Protein AF-0000000067167199 (afdb_homodimer)

Secondary structure (DSSP, 8-state):
---------------------SSTTHHHHHHHHHHHHGGGG-STT-PPPSEEEE--SSEEE--B--S-SEEEEEEEEEEETTEEEEEEEEETTTEEEE-GGGTTTEEE--SSTTB--EEESS--GGG-EEEEEEEEEETTEEEEEEEEEE-TTS--------EEEEEE-TTSEEEEEEE---SS-EEEEEEEEEETTEEEEEEEEETTS-EEE-TTTTTTEEEE---SSEEEEEEES--GGGSSEEEEEEEESS-EEEEEEEEEE-------GGGGSSHHHHHHHHHHHHHHHHGGGGS--/---------------------SS--HHHHHHHHHHHHGGGG-STT-PPPSEEEE--SSEEE--B--S-SEEEEEEEEEEETTEEEEEEEEETTTEEEE-GGGTTTEEE--SSTTB--EEESS--GGG-EEEEEEEEEETTEEEEEEEEEE-TTS--------EEEEEE-TTSEEEEEEE---SS-EEEEEEEEEETTEEEEEEEEETTS-EEE-TTTTTTEEEE---SSEEEEEEES--GGGSSEEEEEEEESS-EEEEEEEEEE-------TTTTSSHHHHHHHHHHHHHHHHTTSGGG-

Nearest PDB structures (foldseek):
  6isc-assembly1_A  TM=8.743E-01  e=1.032E-21  Mus musculus
  6isb-assembly1_A  TM=8.300E-01  e=1.147E-22  Homo sapiens
  5b21-assembly1_B  TM=8.920E-01  e=9.684E-10  Mus musculus
  4l1d-assembly3_C  TM=8.212E-01  e=1.098E-05  Homo sapiens
  6dbd-assembly2_B  TM=7.855E-01  e=3.104E-06  Lama glama

Sequence (602 aa):
MERKWDYRETSAMLWQAENWSGRDQGTTQQSFYFLRYNKFLDNVEGRFVDSTIKLSEKMKLECMYPKKAVIIQTSWMKHNGSHKENVAVLHPIYGIHIEDKYRGRIYFENTSREDQSLSFNKSTLEDVGLYCCSIVTYPDGVSEKVIEVIHPADAFEISERQNNPVFAKPGGSVTFICPYDIGGLVQQVKWERIKAGGTDTIVLCTSVGGRSFGSDFKNRALVDCSGQASSTVVIQNITASDYTTYRCVATGRNKTFEMSFTVVGGNERKRNIQDISVVFFHTAVLCSLTFHHLSRSFCKSMERKWDYRETSAMLWQAENWSGRDQGTTQQSFYFLRYNKFLDNVEGRFVDSTIKLSEKMKLECMYPKKAVIIQTSWMKHNGSHKENVAVLHPIYGIHIEDKYRGRIYFENTSREDQSLSFNKSTLEDVGLYCCSIVTYPDGVSEKVIEVIHPADAFEISERQNNPVFAKPGGSVTFICPYDIGGLVQQVKWERIKAGGTDTIVLCTSVGGRSFGSDFKNRALVDCSGQASSTVVIQNITASDYTTYRCVATGRNKTFEMSFTVVGGNERKRNIQDISVVFFHTAVLCSLTFHHLSRSFCKS

Structure (mmCIF, N/CA/C/O backbone):
data_AF-0000000067167199-model_v1
#
loop_
_entity.id
_entity.type
_entity.pdbx_description
1 polymer 'CD226 molecule'
#
loop_
_atom_site.group_PDB
_atom_site.id
_atom_site.type_symbol
_atom_site.label_atom_id
_atom_site.label_alt_id
_atom_site.label_comp_id
_atom_site.label_asym_id
_atom_site.label_entity_id
_atom_site.label_seq_id
_atom_site.pdbx_PDB_ins_code
_atom_site.Cartn_x
_atom_site.Cartn_y
_atom_site.Cartn_z
_atom_site.occupancy
_atom_site.B_iso_or_equiv
_atom_site.auth_seq_id
_atom_site.auth_comp_id
_atom_site.auth_asym_id
_atom_site.auth_atom_id
_atom_site.pdbx_PDB_model_num
ATOM 1 N N . MET A 1 1 ? 55.531 14.859 -18.016 1 23.36 1 MET A N 1
ATOM 2 C CA . MET A 1 1 ? 55.094 15.516 -19.25 1 23.36 1 MET A CA 1
ATOM 3 C C . MET A 1 1 ? 53.594 15.453 -19.422 1 23.36 1 MET A C 1
ATOM 5 O O . MET A 1 1 ? 53.031 14.359 -19.469 1 23.36 1 MET A O 1
ATOM 9 N N . GLU A 1 2 ? 52.781 16.453 -18.797 1 23.58 2 GLU A N 1
ATOM 10 C CA . GLU A 1 2 ? 51.438 16.75 -18.281 1 23.58 2 GLU A CA 1
ATOM 11 C C . GLU A 1 2 ? 50.469 17.047 -19.406 1 23.58 2 GLU A C 1
ATOM 13 O O . GLU A 1 2 ? 50.656 18.016 -20.156 1 23.58 2 GLU A O 1
ATOM 18 N N . ARG A 1 3 ? 50.031 15.914 -20.141 1 22.27 3 ARG A N 1
ATOM 19 C CA . ARG A 1 3 ? 49.25 16.047 -21.359 1 22.27 3 ARG A CA 1
ATOM 20 C C . ARG A 1 3 ? 48.031 16.938 -21.141 1 22.27 3 ARG A C 1
ATOM 22 O O . ARG A 1 3 ? 47.156 16.594 -20.344 1 22.27 3 ARG A O 1
ATOM 29 N N . LYS A 1 4 ? 48.125 18.297 -21.391 1 22.88 4 LYS A N 1
ATOM 30 C CA . LYS A 1 4 ? 47.219 19.453 -21.266 1 22.88 4 LYS A CA 1
ATOM 31 C C . LYS A 1 4 ? 46 19.312 -22.156 1 22.88 4 LYS A C 1
ATOM 33 O O . LYS A 1 4 ? 46.125 19.219 -23.375 1 22.88 4 LYS A O 1
ATOM 38 N N . TRP A 1 5 ? 45.031 18.375 -21.797 1 23.42 5 TRP A N 1
ATOM 39 C CA . TRP A 1 5 ? 43.781 18.094 -22.531 1 23.42 5 TRP A CA 1
ATOM 40 C C . TRP A 1 5 ? 43.062 19.375 -22.875 1 23.42 5 TRP A C 1
ATOM 42 O O . TRP A 1 5 ? 42.75 20.188 -21.984 1 23.42 5 TRP A O 1
ATOM 52 N N . ASP A 1 6 ? 43.312 20 -24 1 20.48 6 ASP A N 1
ATOM 53 C CA . ASP A 1 6 ? 42.812 21.203 -24.688 1 20.48 6 ASP A CA 1
ATOM 54 C C . ASP A 1 6 ? 41.312 21.141 -24.891 1 20.48 6 ASP A C 1
ATOM 56 O O . ASP A 1 6 ? 40.812 20.234 -25.547 1 20.48 6 ASP A O 1
ATOM 60 N N . TYR A 1 7 ? 40.438 21.547 -23.938 1 22.36 7 TYR A N 1
ATOM 61 C CA . TYR A 1 7 ? 39.031 21.719 -23.703 1 22.36 7 TYR A CA 1
ATOM 62 C C . TYR A 1 7 ? 38.406 22.609 -24.766 1 22.36 7 TYR A C 1
ATOM 64 O O . TYR A 1 7 ? 37.656 23.531 -24.453 1 22.36 7 TYR A O 1
ATOM 72 N N . ARG A 1 8 ? 39.094 22.828 -25.906 1 20.61 8 ARG A N 1
ATOM 73 C CA . ARG A 1 8 ? 38.656 24.016 -26.609 1 20.61 8 ARG A CA 1
ATOM 74 C C . ARG A 1 8 ? 37.156 23.969 -26.922 1 20.61 8 ARG A C 1
ATOM 76 O O . ARG A 1 8 ? 36.531 22.922 -26.797 1 20.61 8 ARG A O 1
ATOM 83 N N . GLU A 1 9 ? 36.688 24.5 -28.219 1 20.61 9 GLU A N 1
ATOM 84 C CA . GLU A 1 9 ? 35.938 25.609 -28.812 1 20.61 9 GLU A CA 1
ATOM 85 C C . GLU A 1 9 ? 34.594 25.125 -29.297 1 20.61 9 GLU A C 1
ATOM 87 O O . GLU A 1 9 ? 33.844 25.891 -29.922 1 20.61 9 GLU A O 1
ATOM 92 N N . THR A 1 10 ? 34.156 23.875 -29.125 1 20.8 10 THR A N 1
ATOM 93 C CA . THR A 1 10 ? 33.125 23.641 -30.125 1 20.8 10 THR A CA 1
ATOM 94 C C . THR A 1 10 ? 31.969 24.625 -29.953 1 20.8 10 THR A C 1
ATOM 96 O O . THR A 1 10 ? 31.281 24.609 -28.922 1 20.8 10 THR A O 1
ATOM 99 N N . SER A 1 11 ? 31.922 25.906 -30.484 1 20.7 11 SER A N 1
ATOM 100 C CA . SER A 1 11 ? 31.031 27.047 -30.625 1 20.7 11 SER A CA 1
ATOM 101 C C . SER A 1 11 ? 29.703 26.656 -31.266 1 20.7 11 SER A C 1
ATOM 103 O O . SER A 1 11 ? 29.484 26.922 -32.469 1 20.7 11 SER A O 1
ATOM 105 N N . ALA A 1 12 ? 29.438 25.406 -31.547 1 19.92 12 ALA A N 1
ATOM 106 C CA . ALA A 1 12 ? 28.422 25.234 -32.562 1 19.92 12 ALA A CA 1
ATOM 107 C C . ALA A 1 12 ? 27.25 26.188 -32.344 1 19.92 12 ALA A C 1
ATOM 109 O O . ALA A 1 12 ? 27.047 26.688 -31.219 1 19.92 12 ALA A O 1
ATOM 110 N N . MET A 1 13 ? 26.25 26.312 -33.312 1 19.7 13 MET A N 1
ATOM 111 C CA . MET A 1 13 ? 25.203 27.094 -33.969 1 19.7 13 MET A CA 1
ATOM 112 C C . MET A 1 13 ? 24 27.25 -33.031 1 19.7 13 MET A C 1
ATOM 114 O O . MET A 1 13 ? 23.375 26.266 -32.656 1 19.7 13 MET A O 1
ATOM 118 N N . LEU A 1 14 ? 24.016 28.141 -32.031 1 20.55 14 LEU A N 1
ATOM 119 C CA . LEU A 1 14 ? 22.938 28.641 -31.203 1 20.55 14 LEU A CA 1
ATOM 120 C C . LEU A 1 14 ? 21.75 29.062 -32.062 1 20.55 14 LEU A C 1
ATOM 122 O O . LEU A 1 14 ? 21.859 30 -32.875 1 20.55 14 LEU A O 1
ATOM 126 N N . TRP A 1 15 ? 20.984 28.031 -32.531 1 22.83 15 TRP A N 1
ATOM 127 C CA . TRP A 1 15 ? 19.812 28.266 -33.375 1 22.83 15 TRP A CA 1
ATOM 128 C C . TRP A 1 15 ? 19.016 29.453 -32.844 1 22.83 15 TRP A C 1
ATOM 130 O O . TRP A 1 15 ? 18.953 29.703 -31.641 1 22.83 15 TRP A O 1
ATOM 140 N N . GLN A 1 16 ? 18.797 30.453 -33.656 1 20.52 16 GLN A N 1
ATOM 141 C CA . GLN A 1 16 ? 18.094 31.734 -33.719 1 20.52 16 GLN A CA 1
ATOM 142 C C . GLN A 1 16 ? 16.672 31.594 -33.188 1 20.52 16 GLN A C 1
ATOM 144 O O . GLN A 1 16 ? 15.844 30.891 -33.781 1 20.52 16 GLN A O 1
ATOM 149 N N . ALA A 1 17 ? 16.438 31.531 -31.844 1 23.17 17 ALA A N 1
ATOM 150 C CA . ALA A 1 17 ? 15.164 31.766 -31.172 1 23.17 17 ALA A CA 1
ATOM 151 C C . ALA A 1 17 ? 14.516 33.062 -31.641 1 23.17 17 ALA A C 1
ATOM 153 O O . ALA A 1 17 ? 15.016 34.156 -31.344 1 23.17 17 ALA A O 1
ATOM 154 N N . GLU A 1 18 ? 14.141 33.094 -32.875 1 23.86 18 GLU A N 1
ATOM 155 C CA . GLU A 1 18 ? 13.367 34.281 -33.25 1 23.86 18 GLU A CA 1
ATOM 156 C C . GLU A 1 18 ? 12.312 34.594 -32.219 1 23.86 18 GLU A C 1
ATOM 158 O O . GLU A 1 18 ? 11.867 33.719 -31.469 1 23.86 18 GLU A O 1
ATOM 163 N N . ASN A 1 19 ? 12.102 35.906 -31.859 1 24.39 19 ASN A N 1
ATOM 164 C CA . ASN A 1 19 ? 11.289 36.781 -31.031 1 24.39 19 ASN A CA 1
ATOM 165 C C . ASN A 1 19 ? 9.805 36.469 -31.172 1 24.39 19 ASN A C 1
ATOM 167 O O . ASN A 1 19 ? 9.133 37.031 -32.031 1 24.39 19 ASN A O 1
ATOM 171 N N . TRP A 1 20 ? 9.344 35.281 -31.297 1 27.19 20 TRP A N 1
ATOM 172 C CA . TRP A 1 20 ? 7.895 35.25 -31.453 1 27.19 20 TRP A CA 1
ATOM 173 C C . TRP A 1 20 ? 7.223 36.031 -30.328 1 27.19 20 TRP A C 1
ATOM 175 O O . TRP A 1 20 ? 7.73 36.062 -29.203 1 27.19 20 TRP A O 1
ATOM 185 N N . SER A 1 21 ? 6.227 36.938 -30.641 1 27.28 21 SER A N 1
ATOM 186 C CA . SER A 1 21 ? 5.41 37.938 -29.969 1 27.28 21 SER A CA 1
ATOM 187 C C . SER A 1 21 ? 4.844 37.406 -28.656 1 27.28 21 SER A C 1
ATOM 189 O O . SER A 1 21 ? 4.695 36.188 -28.484 1 27.28 21 SER A O 1
ATOM 191 N N . GLY A 1 22 ? 4.797 38.156 -27.469 1 29.62 22 GLY A N 1
ATOM 192 C CA . GLY A 1 22 ? 4.594 38.25 -26.031 1 29.62 22 GLY A CA 1
ATOM 193 C C . GLY A 1 22 ? 3.27 37.688 -25.578 1 29.62 22 GLY A C 1
ATOM 194 O O . GLY A 1 22 ? 2.932 37.75 -24.391 1 29.62 22 GLY A O 1
ATOM 195 N N . ARG A 1 23 ? 2.271 37.594 -26.422 1 30.75 23 ARG A N 1
ATOM 196 C CA . ARG A 1 23 ? 0.928 37.562 -25.859 1 30.75 23 ARG A CA 1
ATOM 197 C C . ARG A 1 23 ? 0.681 36.25 -25.094 1 30.75 23 ARG A C 1
ATOM 199 O O . ARG A 1 23 ? 0.066 36.25 -24.031 1 30.75 23 ARG A O 1
ATOM 206 N N . ASP A 1 24 ? 0.606 35.094 -25.859 1 32.41 24 ASP A N 1
ATOM 207 C CA . ASP A 1 24 ? -0.142 33.969 -25.266 1 32.41 24 ASP A CA 1
ATOM 208 C C . ASP A 1 24 ? 0.733 33.156 -24.328 1 32.41 24 ASP A C 1
ATOM 210 O O . ASP A 1 24 ? 1.209 32.094 -24.688 1 32.41 24 ASP A O 1
ATOM 214 N N . GLN A 1 25 ? 1.634 33.75 -23.672 1 31.86 25 GLN A N 1
ATOM 215 C CA . GLN A 1 25 ? 2.51 33.031 -22.75 1 31.86 25 GLN A CA 1
ATOM 216 C C . GLN A 1 25 ? 1.708 32.344 -21.656 1 31.86 25 GLN A C 1
ATOM 218 O O . GLN A 1 25 ? 2.273 31.625 -20.812 1 31.86 25 GLN A O 1
ATOM 223 N N . GLY A 1 26 ? 0.473 32.75 -21.469 1 36.22 26 GLY A N 1
ATOM 224 C CA . GLY A 1 26 ? -0.24 32.219 -20.312 1 36.22 26 GLY A CA 1
ATOM 225 C C . GLY A 1 26 ? -0.536 30.734 -20.406 1 36.22 26 GLY A C 1
ATOM 226 O O . GLY A 1 26 ? -0.88 30.109 -19.422 1 36.22 26 GLY A O 1
ATOM 227 N N . THR A 1 27 ? -0.625 30.219 -21.625 1 39.88 27 THR A N 1
ATOM 228 C CA . THR A 1 27 ? -1.138 28.859 -21.766 1 39.88 27 THR A CA 1
ATOM 229 C C . THR A 1 27 ? -0.055 27.844 -21.453 1 39.88 27 THR A C 1
ATOM 231 O O . THR A 1 27 ? -0.359 26.719 -21.031 1 39.88 27 THR A O 1
ATOM 234 N N . THR A 1 28 ? 1.206 28.234 -21.656 1 40.19 28 THR A N 1
ATOM 235 C CA . THR A 1 28 ? 2.207 27.172 -21.547 1 40.19 28 THR A CA 1
ATOM 236 C C . THR A 1 28 ? 2.467 26.828 -20.094 1 40.19 28 THR A C 1
ATOM 238 O O . THR A 1 28 ? 2.707 25.656 -19.766 1 40.19 28 THR A O 1
ATOM 241 N N . GLN A 1 29 ? 2.494 27.875 -19.312 1 36.94 29 GLN A N 1
ATOM 242 C CA . GLN A 1 29 ? 2.764 27.562 -17.922 1 36.94 29 GLN A CA 1
ATOM 243 C C . GLN A 1 29 ? 1.652 26.703 -17.328 1 36.94 29 GLN A C 1
ATOM 245 O O . GLN A 1 29 ? 1.901 25.875 -16.453 1 36.94 29 GLN A O 1
ATOM 250 N N . GLN A 1 30 ? 0.479 26.875 -17.938 1 36.62 30 GLN A N 1
ATOM 251 C CA . GLN A 1 30 ? -0.638 26.109 -17.391 1 36.62 30 GLN A CA 1
ATOM 252 C C . GLN A 1 30 ? -0.499 24.625 -17.719 1 36.62 30 GLN A C 1
ATOM 254 O O . GLN A 1 30 ? -0.912 23.766 -16.938 1 36.62 30 GLN A O 1
ATOM 259 N N . SER A 1 31 ? 0.114 24.328 -18.844 1 39.28 31 SER A N 1
ATOM 260 C CA . SER A 1 31 ? 0.164 22.938 -19.266 1 39.28 31 SER A CA 1
ATOM 261 C C . SER A 1 31 ? 1.109 22.125 -18.391 1 39.28 31 SER A C 1
ATOM 263 O O . SER A 1 31 ? 0.842 20.953 -18.094 1 39.28 31 SER A O 1
ATOM 265 N N . PHE A 1 32 ? 2.254 22.703 -18.078 1 38.03 32 PHE A N 1
ATOM 266 C CA . PHE A 1 32 ? 3.207 21.922 -17.297 1 38.03 32 PHE A CA 1
ATOM 267 C C . PHE A 1 32 ? 2.658 21.625 -15.914 1 38.03 32 PHE A C 1
ATOM 269 O O . PHE A 1 32 ? 2.941 20.578 -15.336 1 38.03 32 PHE A O 1
ATOM 276 N N . TYR A 1 33 ? 1.789 22.531 -15.5 1 37.66 33 TYR A N 1
ATOM 277 C CA . TYR A 1 33 ? 1.187 22.312 -14.195 1 37.66 33 TYR A CA 1
ATOM 278 C C . TYR A 1 33 ? 0.246 21.109 -14.219 1 37.66 33 TYR A C 1
ATOM 280 O O . TYR A 1 33 ? 0.123 20.391 -13.227 1 37.66 33 TYR A O 1
ATOM 288 N N . PHE A 1 34 ? -0.356 20.891 -15.383 1 38.53 34 PHE A N 1
ATOM 289 C CA . PHE A 1 34 ? -1.359 19.844 -15.492 1 38.53 34 PHE A CA 1
ATOM 290 C C . PHE A 1 34 ? -0.722 18.469 -15.312 1 38.53 34 PHE A C 1
ATOM 292 O O . PHE A 1 34 ? -1.333 17.562 -14.734 1 38.53 34 PHE A O 1
ATOM 299 N N . LEU A 1 35 ? 0.462 18.281 -15.789 1 37.28 35 LEU A N 1
ATOM 300 C CA . LEU A 1 35 ? 1.029 16.938 -15.805 1 37.28 35 LEU A CA 1
ATOM 301 C C . LEU A 1 35 ? 1.37 16.469 -14.398 1 37.28 35 LEU A C 1
ATOM 303 O O . LEU A 1 35 ? 1.269 15.281 -14.094 1 37.28 35 LEU A O 1
ATOM 307 N N . ARG A 1 36 ? 1.795 17.422 -13.625 1 36.06 36 ARG A N 1
ATOM 308 C CA . ARG A 1 36 ? 2.297 16.953 -12.336 1 36.06 36 ARG A CA 1
ATOM 309 C C . ARG A 1 36 ? 1.148 16.594 -11.406 1 36.06 36 ARG A C 1
ATOM 311 O O . ARG A 1 36 ? 1.269 15.672 -10.594 1 36.06 36 ARG A O 1
ATOM 318 N N . TYR A 1 37 ? 0.065 17.359 -11.555 1 39.09 37 TYR A N 1
ATOM 319 C CA . TYR A 1 37 ? -0.981 17.109 -10.562 1 39.09 37 TYR A CA 1
ATOM 320 C C . TYR A 1 37 ? -1.659 15.766 -10.805 1 39.09 37 TYR A C 1
ATOM 322 O O . TYR A 1 37 ? -2.193 15.156 -9.875 1 39.09 37 TYR A O 1
ATOM 330 N N . ASN A 1 38 ? -1.617 15.367 -11.992 1 39.81 38 ASN A N 1
ATOM 331 C CA . ASN A 1 38 ? -2.225 14.047 -12.164 1 39.81 38 ASN A CA 1
ATOM 332 C C . ASN A 1 38 ? -1.351 12.945 -11.562 1 39.81 38 ASN A C 1
ATOM 334 O O . ASN A 1 38 ? -1.525 11.773 -11.875 1 39.81 38 ASN A O 1
ATOM 338 N N . LYS A 1 39 ? -0.358 13.383 -10.805 1 38.88 39 LYS A N 1
ATOM 339 C CA . LYS A 1 39 ? 0.628 12.492 -10.195 1 38.88 39 LYS A CA 1
ATOM 340 C C . LYS A 1 39 ? -0.008 11.617 -9.125 1 38.88 39 LYS A C 1
ATOM 342 O O . LYS A 1 39 ? 0.676 10.82 -8.477 1 38.88 39 LYS A O 1
ATOM 347 N N . PHE A 1 40 ? -1.201 11.984 -8.836 1 39.62 40 PHE A N 1
ATOM 348 C CA . PHE A 1 40 ? -1.634 11.25 -7.652 1 39.62 40 PHE A CA 1
ATOM 349 C C . PHE A 1 40 ? -1.488 9.75 -7.863 1 39.62 40 PHE A C 1
ATOM 351 O O . PHE A 1 40 ? -1.136 9.016 -6.934 1 39.62 40 PHE A O 1
ATOM 358 N N . LEU A 1 41 ? -1.954 9.32 -9.047 1 41.12 41 LEU A N 1
ATOM 359 C CA . LEU A 1 41 ? -1.896 7.875 -9.25 1 41.12 41 LEU A CA 1
ATOM 360 C C . LEU A 1 41 ? -0.596 7.473 -9.938 1 41.12 41 LEU A C 1
ATOM 362 O O . LEU A 1 41 ? -0.539 6.445 -10.617 1 41.12 41 LEU A O 1
ATOM 366 N N . ASP A 1 42 ? 0.333 8.391 -9.867 1 42.69 42 ASP A N 1
ATOM 367 C CA . ASP A 1 42 ? 1.425 8.227 -10.82 1 42.69 42 ASP A CA 1
ATOM 368 C C . ASP A 1 42 ? 2.436 7.195 -10.328 1 42.69 42 ASP A C 1
ATOM 370 O O . ASP A 1 42 ? 3.438 6.93 -10.992 1 42.69 42 ASP A O 1
ATOM 374 N N . ASN A 1 43 ? 2.369 7.008 -8.969 1 43.34 43 ASN A N 1
ATOM 375 C CA . ASN A 1 43 ? 3.439 6.031 -8.82 1 43.34 43 ASN A CA 1
ATOM 376 C C . ASN A 1 43 ? 3.02 4.652 -9.328 1 43.34 43 ASN A C 1
ATOM 378 O O . ASN A 1 43 ? 1.833 4.324 -9.328 1 43.34 43 ASN A O 1
ATOM 382 N N . VAL A 1 44 ? 3.887 4.129 -10.031 1 46.19 44 VAL A N 1
ATOM 383 C CA . VAL A 1 44 ? 3.742 2.809 -10.625 1 46.19 44 VAL A CA 1
ATOM 384 C C . VAL A 1 44 ? 3.031 1.873 -9.656 1 46.19 44 VAL A C 1
ATOM 386 O O . VAL A 1 44 ? 2.248 1.015 -10.062 1 46.19 44 VAL A O 1
ATOM 389 N N . GLU A 1 45 ? 3.27 2.244 -8.258 1 54.38 45 GLU A N 1
ATOM 390 C CA . GLU A 1 45 ? 2.723 1.269 -7.32 1 54.38 45 GLU A CA 1
ATOM 391 C C . GLU A 1 45 ? 1.304 1.643 -6.898 1 54.38 45 GLU A C 1
ATOM 393 O O . GLU A 1 45 ? 0.588 0.826 -6.316 1 54.38 45 GLU A O 1
ATOM 398 N N . GLY A 1 46 ? 0.792 2.939 -7.395 1 61.06 46 GLY A N 1
ATOM 399 C CA . GLY A 1 46 ? -0.577 3.318 -7.086 1 61.06 46 GLY A CA 1
ATOM 400 C C . GLY A 1 46 ? -0.817 3.533 -5.605 1 61.06 46 GLY A C 1
ATOM 401 O O . GLY A 1 46 ? -1.954 3.451 -5.137 1 61.06 46 GLY A O 1
ATOM 402 N N . ARG A 1 47 ? 0.263 3.756 -4.797 1 72.75 47 ARG A N 1
ATOM 403 C CA . ARG A 1 47 ? 0.066 3.846 -3.354 1 72.75 47 ARG A CA 1
ATOM 404 C C . ARG A 1 47 ? -0.316 5.262 -2.941 1 72.75 47 ARG A C 1
ATOM 406 O O . ARG A 1 47 ? 0.226 6.238 -3.469 1 72.75 47 ARG A O 1
ATOM 413 N N . PHE A 1 48 ? -1.235 5.402 -2.105 1 83.06 48 PHE A N 1
ATOM 414 C CA . PHE A 1 48 ? -1.669 6.668 -1.53 1 83.06 48 PHE A CA 1
ATOM 415 C C . PHE A 1 48 ? -0.564 7.285 -0.68 1 83.06 48 PHE A C 1
ATOM 417 O O . PHE A 1 48 ? 0.039 6.602 0.151 1 83.06 48 PHE A O 1
ATOM 424 N N . VAL A 1 49 ? -0.239 8.609 -0.883 1 91.12 49 VAL A N 1
ATOM 425 C CA . VAL A 1 49 ? 0.838 9.297 -0.176 1 91.12 49 VAL A CA 1
ATOM 426 C C . VAL A 1 49 ? 0.257 10.156 0.944 1 91.12 49 VAL A C 1
ATOM 428 O O . VAL A 1 49 ? -0.536 11.062 0.688 1 91.12 49 VAL A O 1
ATOM 431 N N . ASP A 1 50 ? 0.748 9.922 2.166 1 94.25 50 ASP A N 1
ATOM 432 C CA . ASP A 1 50 ? 0.26 10.648 3.334 1 94.25 50 ASP A CA 1
ATOM 433 C C . ASP A 1 50 ? 0.912 12.023 3.436 1 94.25 50 ASP A C 1
ATOM 435 O O . ASP A 1 50 ? 0.265 12.992 3.836 1 94.25 50 ASP A O 1
ATOM 439 N N . SER A 1 51 ? 2.236 12.047 3.166 1 94.88 51 SER A N 1
ATOM 440 C CA . SER A 1 51 ? 3.008 13.281 3.27 1 94.88 51 SER A CA 1
ATOM 441 C C . SER A 1 51 ? 4.066 13.367 2.176 1 94.88 51 SER A C 1
ATOM 443 O O . SER A 1 51 ? 4.566 12.344 1.707 1 94.88 51 SER A O 1
ATOM 445 N N . THR A 1 52 ? 4.285 14.57 1.795 1 93.94 52 THR A N 1
ATOM 446 C CA . THR A 1 52 ? 5.375 14.859 0.867 1 93.94 52 THR A CA 1
ATOM 447 C C . THR A 1 52 ? 6.375 15.828 1.494 1 93.94 52 THR A C 1
ATOM 449 O O . THR A 1 52 ? 5.988 16.828 2.096 1 93.94 52 THR A O 1
ATOM 452 N N . ILE A 1 53 ? 7.637 15.508 1.438 1 93.62 53 ILE A N 1
ATOM 453 C CA . ILE A 1 53 ? 8.664 16.391 1.971 1 93.62 53 ILE A CA 1
ATOM 454 C C . ILE A 1 53 ? 9.742 16.625 0.915 1 93.62 53 ILE A C 1
ATOM 456 O O . ILE A 1 53 ? 10 15.758 0.083 1 93.62 53 ILE A O 1
ATOM 460 N N . LYS A 1 54 ? 10.336 17.734 0.955 1 92.06 54 LYS A N 1
ATOM 461 C CA . LYS A 1 54 ? 11.453 18.047 0.063 1 92.06 54 LYS A CA 1
ATOM 462 C C . LYS A 1 54 ? 12.773 17.516 0.619 1 92.06 54 LYS A C 1
ATOM 464 O O . LYS A 1 54 ? 13.031 17.625 1.818 1 92.06 54 LYS A O 1
ATOM 469 N N . LEU A 1 55 ? 13.508 17.062 -0.349 1 95.06 55 LEU A N 1
ATOM 470 C CA . LEU A 1 55 ? 14.828 16.578 0.039 1 95.06 55 LEU A CA 1
ATOM 471 C C . LEU A 1 55 ? 15.68 17.703 0.615 1 95.06 55 LEU A C 1
ATOM 473 O O . LEU A 1 55 ? 15.742 18.781 0.047 1 95.06 55 LEU A O 1
ATOM 477 N N . SER A 1 56 ? 16.25 17.453 1.719 1 93.81 56 SER A N 1
ATOM 478 C CA . SER A 1 56 ? 17.219 18.344 2.369 1 93.81 56 SER A CA 1
ATOM 479 C C . SER A 1 56 ? 18.344 17.547 3.025 1 93.81 56 SER A C 1
ATOM 481 O O . SER A 1 56 ? 18.203 16.344 3.242 1 93.81 56 SER A O 1
ATOM 483 N N . GLU A 1 57 ? 19.391 18.234 3.209 1 93.12 57 GLU A N 1
ATOM 484 C CA . GLU A 1 57 ? 20.516 17.547 3.828 1 93.12 57 GLU A CA 1
ATOM 485 C C . GLU A 1 57 ? 20.094 16.875 5.129 1 93.12 57 GLU A C 1
ATOM 487 O O . GLU A 1 57 ? 20.438 15.711 5.359 1 93.12 57 GLU A O 1
ATOM 492 N N . LYS A 1 58 ? 19.406 17.719 5.969 1 94.38 58 LYS A N 1
ATOM 493 C CA . LYS A 1 58 ? 18.812 17.172 7.191 1 94.38 58 LYS A CA 1
ATOM 494 C C . LYS A 1 58 ? 17.297 17.156 7.102 1 94.38 58 LYS A C 1
ATOM 496 O O . LYS A 1 58 ? 16.672 18.203 6.883 1 94.38 58 LYS A O 1
ATOM 501 N N . MET A 1 59 ? 16.781 15.961 7.23 1 94.38 59 MET A N 1
ATOM 502 C CA . MET A 1 59 ? 15.32 15.875 7.156 1 94.38 59 MET A CA 1
ATOM 503 C C . MET A 1 59 ? 14.797 14.781 8.078 1 94.38 59 MET A C 1
ATOM 505 O O . MET A 1 59 ? 15.531 13.859 8.438 1 94.38 59 MET A O 1
ATOM 509 N N . LYS A 1 60 ? 13.531 14.977 8.453 1 95.19 60 LYS A N 1
ATOM 510 C CA . LYS A 1 60 ? 12.867 14.031 9.344 1 95.19 60 LYS A CA 1
ATOM 511 C C . LYS A 1 60 ? 11.609 13.461 8.695 1 95.19 60 LYS A C 1
ATOM 513 O O . LYS A 1 60 ? 10.734 14.219 8.258 1 95.19 60 LYS A O 1
ATOM 518 N N . LEU A 1 61 ? 11.57 12.164 8.562 1 96.75 61 LEU A N 1
ATOM 519 C CA . LEU A 1 61 ? 10.336 11.477 8.172 1 96.75 61 LEU A CA 1
ATOM 520 C C . LEU A 1 61 ? 9.492 11.148 9.398 1 96.75 61 LEU A C 1
ATOM 522 O O . LEU A 1 61 ? 9.773 10.188 10.109 1 96.75 61 LEU A O 1
ATOM 526 N N . GLU A 1 62 ? 8.461 11.922 9.555 1 95.25 62 GLU A N 1
ATOM 527 C CA . GLU A 1 62 ? 7.68 11.836 10.781 1 95.25 62 GLU A CA 1
ATOM 528 C C . GLU A 1 62 ? 6.691 10.672 10.734 1 95.25 62 GLU A C 1
ATOM 530 O O . GLU A 1 62 ? 5.945 10.531 9.758 1 95.25 62 GLU A O 1
ATOM 535 N N . CYS A 1 63 ? 6.707 9.891 11.734 1 96.06 63 CYS A N 1
ATOM 536 C CA . CYS A 1 63 ? 5.797 8.766 11.906 1 96.06 63 CYS A CA 1
ATOM 537 C C . CYS A 1 63 ? 5.484 8.539 13.375 1 96.06 63 CYS A C 1
ATOM 539 O O . CYS A 1 63 ? 6.34 8.078 14.133 1 96.06 63 CYS A O 1
ATOM 541 N N . MET A 1 64 ? 4.227 8.812 13.703 1 92.88 64 MET A N 1
ATOM 542 C CA . MET A 1 64 ? 3.818 8.742 15.109 1 92.88 64 MET A CA 1
ATOM 543 C C . MET A 1 64 ? 2.727 7.699 15.312 1 92.88 64 MET A C 1
ATOM 545 O O . MET A 1 64 ? 1.887 7.496 14.43 1 92.88 64 MET A O 1
ATOM 549 N N . TYR A 1 65 ? 2.795 7.023 16.391 1 92.25 65 TYR A N 1
ATOM 550 C CA . TYR A 1 65 ? 1.723 6.137 16.828 1 92.25 65 TYR A CA 1
ATOM 551 C C . TYR A 1 65 ? 1.093 6.645 18.125 1 92.25 65 TYR A C 1
ATOM 553 O O . TYR A 1 65 ? 1.498 6.246 19.219 1 92.25 65 TYR A O 1
ATOM 561 N N . PRO A 1 66 ? 0.004 7.355 18 1 83.75 66 PRO A N 1
ATOM 562 C CA . PRO A 1 66 ? -0.551 8.023 19.172 1 83.75 66 PRO A CA 1
ATOM 563 C C . PRO A 1 66 ? -1.416 7.098 20.031 1 83.75 66 PRO A C 1
ATOM 565 O O . PRO A 1 66 ? -1.885 7.492 21.094 1 83.75 66 PRO A O 1
ATOM 568 N N . LYS A 1 67 ? -1.568 5.84 19.766 1 87.12 67 LYS A N 1
ATOM 569 C CA . LYS A 1 67 ? -2.447 4.938 20.5 1 87.12 67 LYS A CA 1
ATOM 570 C C . LYS A 1 67 ? -1.682 4.195 21.594 1 87.12 67 LYS A C 1
ATOM 572 O O . LYS A 1 67 ? -0.504 4.473 21.828 1 87.12 67 LYS A O 1
ATOM 577 N N . LYS A 1 68 ? -2.418 3.363 22.312 1 89.94 68 LYS A N 1
ATOM 578 C CA . LYS A 1 68 ? -1.87 2.795 23.531 1 89.94 68 LYS A CA 1
ATOM 579 C C . LYS A 1 68 ? -1.378 1.369 23.312 1 89.94 68 LYS A C 1
ATOM 581 O O . LYS A 1 68 ? -0.702 0.797 24.172 1 89.94 68 LYS A O 1
ATOM 586 N N . ALA A 1 69 ? -1.635 0.766 22.219 1 90.69 69 ALA A N 1
ATOM 587 C CA . ALA A 1 69 ? -1.225 -0.617 21.984 1 90.69 69 ALA A CA 1
ATOM 588 C C . ALA A 1 69 ? 0.294 -0.753 22.031 1 90.69 69 ALA A C 1
ATOM 590 O O . ALA A 1 69 ? 1.019 0.216 21.781 1 90.69 69 ALA A O 1
ATOM 591 N N . VAL A 1 70 ? 0.756 -1.925 22.375 1 92.38 70 VAL A N 1
ATOM 592 C CA . VAL A 1 70 ? 2.188 -2.188 22.484 1 92.38 70 VAL A CA 1
ATOM 593 C C . VAL A 1 70 ? 2.809 -2.227 21.094 1 92.38 70 VAL A C 1
ATOM 595 O O . VAL A 1 70 ? 2.326 -2.943 20.203 1 92.38 70 VAL A O 1
ATOM 598 N N . ILE A 1 71 ? 3.82 -1.453 20.922 1 94.25 71 ILE A N 1
ATOM 599 C CA . ILE A 1 71 ? 4.555 -1.483 19.672 1 94.25 71 ILE A CA 1
ATOM 600 C C . ILE A 1 71 ? 5.523 -2.664 19.656 1 94.25 71 ILE A C 1
ATOM 602 O O . ILE A 1 71 ? 6.41 -2.748 20.516 1 94.25 71 ILE A O 1
ATOM 606 N N . ILE A 1 72 ? 5.398 -3.529 18.719 1 95.12 72 ILE A N 1
ATOM 607 C CA . ILE A 1 72 ? 6.211 -4.738 18.625 1 95.12 72 ILE A CA 1
ATOM 608 C C . ILE A 1 72 ? 7.457 -4.457 17.797 1 95.12 72 ILE A C 1
ATOM 610 O O . ILE A 1 72 ? 8.555 -4.902 18.141 1 95.12 72 ILE A O 1
ATOM 614 N N . GLN A 1 73 ? 7.297 -3.762 16.719 1 95.56 73 GLN A N 1
ATOM 615 C CA . GLN A 1 73 ? 8.398 -3.432 15.812 1 95.56 73 GLN A CA 1
ATOM 616 C C . GLN A 1 73 ? 8.023 -2.289 14.875 1 95.56 73 GLN A C 1
ATOM 618 O O . GLN A 1 73 ? 6.859 -2.166 14.477 1 95.56 73 GLN A O 1
ATOM 623 N N . THR A 1 74 ? 8.945 -1.489 14.594 1 96.75 74 THR A N 1
ATOM 624 C CA . THR A 1 74 ? 8.797 -0.461 13.57 1 96.75 74 THR A CA 1
ATOM 625 C C . THR A 1 74 ? 9.758 -0.711 12.414 1 96.75 74 THR A C 1
ATOM 627 O O . THR A 1 74 ? 10.938 -0.996 12.625 1 96.75 74 THR A O 1
ATOM 630 N N . SER A 1 75 ? 9.211 -0.688 11.211 1 97.25 75 SER A N 1
ATOM 631 C CA . SER A 1 75 ? 10.023 -0.904 10.023 1 97.25 75 SER A CA 1
ATOM 632 C C . SER A 1 75 ? 9.898 0.259 9.039 1 97.25 75 SER A C 1
ATOM 634 O O . SER A 1 75 ? 8.797 0.784 8.836 1 97.25 75 SER A O 1
ATOM 636 N N . TRP A 1 76 ? 10.984 0.693 8.531 1 97 76 TRP A N 1
ATOM 637 C CA . TRP A 1 76 ? 11.039 1.666 7.441 1 97 76 TRP A CA 1
ATOM 638 C C . TRP A 1 76 ? 11.508 1.011 6.148 1 97 76 TRP A C 1
ATOM 640 O O . TRP A 1 76 ? 12.562 0.37 6.117 1 97 76 TRP A O 1
ATOM 650 N N . MET A 1 77 ? 10.688 1.143 5.141 1 95.56 77 MET A N 1
ATOM 651 C CA . MET A 1 77 ? 11.016 0.609 3.824 1 95.56 77 MET A CA 1
ATOM 652 C C . MET A 1 77 ? 10.969 1.704 2.764 1 95.56 77 MET A C 1
ATOM 654 O O . MET A 1 77 ? 10.133 2.611 2.844 1 95.56 77 MET A O 1
ATOM 658 N N . LYS A 1 78 ? 11.836 1.551 1.827 1 94.06 78 LYS A N 1
ATOM 659 C CA . LYS A 1 78 ? 11.82 2.439 0.669 1 94.06 78 LYS A CA 1
ATOM 660 C C . LYS A 1 78 ? 11.289 1.723 -0.568 1 94.06 78 LYS A C 1
ATOM 662 O O . LYS A 1 78 ? 11.672 0.586 -0.847 1 94.06 78 LYS A O 1
ATOM 667 N N . HIS A 1 79 ? 10.367 2.402 -1.205 1 86.06 79 HIS A N 1
ATOM 668 C CA . HIS A 1 79 ? 9.773 1.856 -2.418 1 86.06 79 HIS A CA 1
ATOM 669 C C . HIS A 1 79 ? 10.258 2.602 -3.656 1 86.06 79 HIS A C 1
ATOM 671 O O . HIS A 1 79 ? 10.172 3.83 -3.721 1 86.06 79 HIS A O 1
ATOM 677 N N . ASN A 1 80 ? 10.844 1.925 -4.477 1 75.25 80 ASN A N 1
ATOM 678 C CA . ASN A 1 80 ? 11.172 2.428 -5.809 1 75.25 80 ASN A CA 1
ATOM 679 C C . ASN A 1 80 ? 10.461 1.626 -6.898 1 75.25 80 ASN A C 1
ATOM 681 O O . ASN A 1 80 ? 10.945 0.572 -7.312 1 75.25 80 ASN A O 1
ATOM 685 N N . GLY A 1 81 ? 9.367 2.221 -7.336 1 64.12 81 GLY A N 1
ATOM 686 C CA . GLY A 1 81 ? 8.57 1.41 -8.242 1 64.12 81 GLY A CA 1
ATOM 687 C C . GLY A 1 81 ? 8.109 0.1 -7.621 1 64.12 81 GLY A C 1
ATOM 688 O O . GLY A 1 81 ? 7.492 0.092 -6.559 1 64.12 81 GLY A O 1
ATOM 689 N N . SER A 1 82 ? 8.492 -1.027 -8.227 1 64.69 82 SER A N 1
ATOM 690 C CA . SER A 1 82 ? 8.109 -2.348 -7.742 1 64.69 82 SER A CA 1
ATOM 691 C C . SER A 1 82 ? 9.141 -2.902 -6.762 1 64.69 82 SER A C 1
ATOM 693 O O . SER A 1 82 ? 8.891 -3.912 -6.102 1 64.69 82 SER A O 1
ATOM 695 N N . HIS A 1 83 ? 10.195 -2.188 -6.641 1 73.44 83 HIS A N 1
ATOM 696 C CA . HIS A 1 83 ? 11.258 -2.668 -5.762 1 73.44 83 HIS A CA 1
ATOM 697 C C . HIS A 1 83 ? 11.133 -2.064 -4.367 1 73.44 83 HIS A C 1
ATOM 699 O O . HIS A 1 83 ? 10.93 -0.856 -4.227 1 73.44 83 HIS A O 1
ATOM 705 N N . LYS A 1 84 ? 11.117 -2.992 -3.418 1 83.56 84 LYS A N 1
ATOM 706 C CA . LYS A 1 84 ? 11.078 -2.578 -2.018 1 83.56 84 LYS A CA 1
ATOM 707 C C . LYS A 1 84 ? 12.383 -2.914 -1.307 1 83.56 84 LYS A C 1
ATOM 709 O O . LYS A 1 84 ? 12.906 -4.023 -1.444 1 83.56 84 LYS A O 1
ATOM 714 N N . GLU A 1 85 ? 12.938 -1.92 -0.69 1 89.69 85 GLU A N 1
ATOM 715 C CA . GLU A 1 85 ? 14.156 -2.191 0.064 1 89.69 85 GLU A CA 1
ATOM 716 C C . GLU A 1 85 ? 13.992 -1.816 1.534 1 89.69 85 GLU A C 1
ATOM 718 O O . GLU A 1 85 ? 13.344 -0.819 1.856 1 89.69 85 GLU A O 1
ATOM 723 N N . ASN A 1 86 ? 14.578 -2.666 2.369 1 93.81 86 ASN A N 1
ATOM 724 C CA . ASN A 1 86 ? 14.617 -2.371 3.797 1 93.81 86 ASN A CA 1
ATOM 725 C C . ASN A 1 86 ? 15.555 -1.207 4.105 1 93.81 86 ASN A C 1
ATOM 727 O O . ASN A 1 86 ? 16.641 -1.122 3.549 1 93.81 86 ASN A O 1
ATOM 731 N N . VAL A 1 87 ? 15.102 -0.284 4.918 1 97.19 87 VAL A N 1
ATOM 732 C CA . VAL A 1 87 ? 15.914 0.861 5.32 1 97.19 87 VAL A CA 1
ATOM 733 C C . VAL A 1 87 ? 16.391 0.679 6.762 1 97.19 87 VAL A C 1
ATOM 735 O O . VAL A 1 87 ? 17.594 0.67 7.031 1 97.19 87 VAL A O 1
ATOM 738 N N . ALA A 1 88 ? 15.438 0.466 7.656 1 97.38 88 ALA A N 1
ATOM 739 C CA . ALA A 1 88 ? 15.758 0.33 9.078 1 97.38 88 ALA A CA 1
ATOM 740 C C . ALA A 1 88 ? 14.625 -0.373 9.828 1 97.38 88 ALA A C 1
ATOM 742 O O . ALA A 1 88 ? 13.461 -0.283 9.438 1 97.38 88 ALA A O 1
ATOM 743 N N . VAL A 1 89 ? 15.016 -1.081 10.844 1 97 89 VAL A N 1
ATOM 744 C CA . VAL A 1 89 ? 14.078 -1.78 11.711 1 97 89 VAL A CA 1
ATOM 745 C C . VAL A 1 89 ? 14.406 -1.485 13.18 1 97 89 VAL A C 1
ATOM 747 O O . VAL A 1 89 ? 15.57 -1.524 13.578 1 97 89 VAL A O 1
ATOM 750 N N . LEU A 1 90 ? 13.398 -1.121 13.938 1 96.19 90 LEU A N 1
ATOM 751 C CA . LEU A 1 90 ? 13.539 -0.915 15.375 1 96.19 90 LEU A CA 1
ATOM 752 C C . LEU A 1 90 ? 12.727 -1.944 16.156 1 96.19 90 LEU A C 1
ATOM 754 O O . LEU A 1 90 ? 11.5 -1.993 16.031 1 96.19 90 LEU A O 1
ATOM 758 N N . HIS A 1 91 ? 13.391 -2.768 16.828 1 93.69 91 HIS A N 1
ATOM 759 C CA . HIS A 1 91 ? 12.773 -3.758 17.703 1 93.69 91 HIS A CA 1
ATOM 760 C C . HIS A 1 91 ? 13.188 -3.537 19.156 1 93.69 91 HIS A C 1
ATOM 762 O O . HIS A 1 91 ? 14.375 -3.395 19.453 1 93.69 91 HIS A O 1
ATOM 768 N N . PRO A 1 92 ? 12.219 -3.564 20.031 1 89.94 92 PRO A N 1
ATOM 769 C CA . PRO A 1 92 ? 12.539 -3.244 21.422 1 89.94 92 PRO A CA 1
ATOM 770 C C . PRO A 1 92 ? 13.547 -4.215 22.047 1 89.94 92 PRO A C 1
ATOM 772 O O . PRO A 1 92 ? 14.383 -3.807 22.844 1 89.94 92 PRO A O 1
ATOM 775 N N . ILE A 1 93 ? 13.562 -5.438 21.672 1 90.31 93 ILE A N 1
ATOM 776 C CA . ILE A 1 93 ? 14.422 -6.445 22.297 1 90.31 93 ILE A CA 1
ATOM 777 C C . ILE A 1 93 ? 15.688 -6.625 21.453 1 90.31 93 ILE A C 1
ATOM 779 O O . ILE A 1 93 ? 16.797 -6.566 21.984 1 90.31 93 ILE A O 1
ATOM 783 N N . TYR A 1 94 ? 15.594 -6.719 20.125 1 93 94 TYR A N 1
ATOM 784 C CA . TYR A 1 94 ? 16.703 -7.047 19.25 1 93 94 TYR A CA 1
ATOM 785 C C . TYR A 1 94 ? 17.484 -5.797 18.859 1 93 94 TYR A C 1
ATOM 787 O O . TYR A 1 94 ? 18.594 -5.887 18.328 1 93 94 TYR A O 1
ATOM 795 N N . GLY A 1 95 ? 16.844 -4.578 19.109 1 92.5 95 GLY A N 1
ATOM 796 C CA . GLY A 1 95 ? 17.547 -3.332 18.859 1 92.5 95 GLY A CA 1
ATOM 797 C C . GLY A 1 95 ? 17.297 -2.773 17.484 1 92.5 95 GLY A C 1
ATOM 798 O O . GLY A 1 95 ? 16.266 -3.039 16.875 1 92.5 95 GLY A O 1
ATOM 799 N N . ILE A 1 96 ? 18.203 -1.875 17.094 1 95.12 96 ILE A N 1
ATOM 800 C CA . ILE A 1 96 ? 18.047 -1.157 15.828 1 95.12 96 ILE A CA 1
ATOM 801 C C . ILE A 1 96 ? 18.922 -1.806 14.758 1 95.12 96 ILE A C 1
ATOM 803 O O . ILE A 1 96 ? 20.094 -2.104 15 1 95.12 96 ILE A O 1
ATOM 807 N N . HIS A 1 97 ? 18.312 -2.111 13.656 1 96.38 97 HIS A N 1
ATOM 808 C CA . HIS A 1 97 ? 19.031 -2.537 12.469 1 96.38 97 HIS A CA 1
ATOM 809 C C . HIS A 1 97 ? 18.906 -1.509 11.352 1 96.38 97 HIS A C 1
ATOM 811 O O . HIS A 1 97 ? 17.812 -1.099 11 1 96.38 97 HIS A O 1
ATOM 817 N N . ILE A 1 98 ? 20 -1.092 10.812 1 96.62 98 ILE A N 1
ATOM 818 C CA . ILE A 1 98 ? 20.016 -0.167 9.68 1 96.62 98 ILE A CA 1
ATOM 819 C C . ILE A 1 98 ? 20.781 -0.799 8.516 1 96.62 98 ILE A C 1
ATOM 821 O O . ILE A 1 98 ? 21.875 -1.322 8.695 1 96.62 98 ILE A O 1
ATOM 825 N N . GLU A 1 99 ? 20.156 -0.775 7.352 1 96.38 99 GLU A N 1
ATOM 826 C CA . GLU A 1 99 ? 20.812 -1.313 6.16 1 96.38 99 GLU A CA 1
ATOM 827 C C . GLU A 1 99 ? 22.109 -0.579 5.867 1 96.38 99 GLU A C 1
ATOM 829 O O . GLU A 1 99 ? 22.219 0.625 6.105 1 96.38 99 GLU A O 1
ATOM 834 N N . ASP A 1 100 ? 23.047 -1.211 5.258 1 95 100 ASP A N 1
ATOM 835 C CA . ASP A 1 100 ? 24.422 -0.732 5.066 1 95 100 ASP A CA 1
ATOM 836 C C . ASP A 1 100 ? 24.438 0.596 4.312 1 95 100 ASP A C 1
ATOM 838 O O . ASP A 1 100 ? 25.172 1.512 4.672 1 95 100 ASP A O 1
ATOM 842 N N . LYS A 1 101 ? 23.672 0.707 3.346 1 93.88 101 LYS A N 1
ATOM 843 C CA . LYS A 1 101 ? 23.656 1.892 2.492 1 93.88 101 LYS A CA 1
ATOM 844 C C . LYS A 1 101 ? 23.281 3.141 3.291 1 93.88 101 LYS A C 1
ATOM 846 O O . LYS A 1 101 ? 23.609 4.258 2.883 1 93.88 101 LYS A O 1
ATOM 851 N N . TYR A 1 102 ? 22.641 2.945 4.434 1 96 102 TYR A N 1
ATOM 852 C CA . TYR A 1 102 ? 22.141 4.078 5.211 1 96 102 TYR A CA 1
ATOM 853 C C . TYR A 1 102 ? 22.953 4.25 6.492 1 96 102 TYR A C 1
ATOM 855 O O . TYR A 1 102 ? 22.719 5.199 7.25 1 96 102 TYR A O 1
ATOM 863 N N . ARG A 1 103 ? 23.828 3.375 6.785 1 94.12 103 ARG A N 1
ATOM 864 C CA . ARG A 1 103 ? 24.547 3.365 8.055 1 94.12 103 ARG A CA 1
ATOM 865 C C . ARG A 1 103 ? 25.312 4.672 8.258 1 94.12 103 ARG A C 1
ATOM 867 O O . ARG A 1 103 ? 25.969 5.176 7.344 1 94.12 103 ARG A O 1
ATOM 874 N N . GLY A 1 104 ? 25.109 5.258 9.461 1 93.88 104 GLY A N 1
ATOM 875 C CA . GLY A 1 104 ? 25.797 6.48 9.828 1 93.88 104 GLY A CA 1
ATOM 876 C C . GLY A 1 104 ? 25.094 7.738 9.367 1 93.88 104 GLY A C 1
ATOM 877 O O . GLY A 1 104 ? 25.484 8.852 9.719 1 93.88 104 GLY A O 1
ATOM 878 N N . ARG A 1 105 ? 24.078 7.57 8.586 1 95.81 105 ARG A N 1
ATOM 879 C CA . ARG A 1 105 ? 23.438 8.742 8.016 1 95.81 105 ARG A CA 1
ATOM 880 C C . ARG A 1 105 ? 22.016 8.898 8.547 1 95.81 105 ARG A C 1
ATOM 882 O O . ARG A 1 105 ? 21.406 9.969 8.422 1 95.81 105 ARG A O 1
ATOM 889 N N . ILE A 1 106 ? 21.438 7.789 9.031 1 96.5 106 ILE A N 1
ATOM 890 C CA . ILE A 1 106 ? 20.062 7.887 9.516 1 96.5 106 ILE A CA 1
ATOM 891 C C . ILE A 1 106 ? 19.984 7.414 10.969 1 96.5 106 ILE A C 1
ATOM 893 O O . ILE A 1 106 ? 20.844 6.645 11.414 1 96.5 106 ILE A O 1
ATOM 897 N N . TYR A 1 107 ? 19.016 7.906 11.719 1 95.25 107 TYR A N 1
ATOM 898 C CA . TYR A 1 107 ? 18.781 7.469 13.094 1 95.25 107 TYR A CA 1
ATOM 899 C C . TYR A 1 107 ? 17.328 7.629 13.484 1 95.25 107 TYR A C 1
ATOM 901 O O . TYR A 1 107 ? 16.594 8.422 12.883 1 95.25 107 TYR A O 1
ATOM 909 N N . PHE A 1 108 ? 16.891 6.832 14.43 1 94.81 108 PHE A N 1
ATOM 910 C CA . PHE A 1 108 ? 15.555 6.973 15 1 94.81 108 PHE A CA 1
ATOM 911 C C . PHE A 1 108 ? 15.516 8.117 16 1 94.81 108 PHE A C 1
ATOM 913 O O . PHE A 1 108 ? 16.406 8.25 16.844 1 94.81 108 PHE A O 1
ATOM 920 N N . GLU A 1 109 ? 14.57 9.078 15.93 1 85.19 109 GLU A N 1
ATOM 921 C CA . GLU A 1 109 ? 14.438 10.211 16.844 1 85.19 109 GLU A CA 1
ATOM 922 C C . GLU A 1 109 ? 14.172 9.742 18.266 1 85.19 109 GLU A C 1
ATOM 924 O O . GLU A 1 109 ? 14.797 10.227 19.203 1 85.19 109 GLU A O 1
ATOM 929 N N . ASN A 1 110 ? 13.383 8.695 18.5 1 77.62 110 ASN A N 1
ATOM 930 C CA . ASN A 1 110 ? 13.031 8.07 19.766 1 77.62 110 ASN A CA 1
ATOM 931 C C . ASN A 1 110 ? 12.789 9.109 20.859 1 77.62 110 ASN A C 1
ATOM 933 O O . ASN A 1 110 ? 13.305 8.977 21.969 1 77.62 110 ASN A O 1
ATOM 937 N N . THR A 1 111 ? 12.141 10.281 20.547 1 80.44 111 THR A N 1
ATOM 938 C CA . THR A 1 111 ? 11.82 11.336 21.5 1 80.44 111 THR A CA 1
ATOM 939 C C . THR A 1 111 ? 10.75 10.859 22.484 1 80.44 111 THR A C 1
ATOM 941 O O . THR A 1 111 ? 10.641 11.383 23.594 1 80.44 111 THR A O 1
ATOM 944 N N . SER A 1 112 ? 9.93 9.969 22.078 1 83.75 112 SER A N 1
ATOM 945 C CA . SER A 1 112 ? 8.891 9.328 22.891 1 83.75 112 SER A CA 1
ATOM 946 C C . SER A 1 112 ? 8.586 7.926 22.375 1 83.75 112 SER A C 1
ATOM 948 O O . SER A 1 112 ? 9.047 7.535 21.297 1 83.75 112 SER A O 1
ATOM 950 N N . ARG A 1 113 ? 7.863 7.215 23.141 1 84.69 113 ARG A N 1
ATOM 951 C CA . ARG A 1 113 ? 7.453 5.875 22.719 1 84.69 113 ARG A CA 1
ATOM 952 C C . ARG A 1 113 ? 6.633 5.926 21.438 1 84.69 113 ARG A C 1
ATOM 954 O O . ARG A 1 113 ? 6.75 5.047 20.578 1 84.69 113 ARG A O 1
ATOM 961 N N . GLU A 1 114 ? 5.965 7.043 21.328 1 90.38 114 GLU A N 1
ATOM 962 C CA . GLU A 1 114 ? 5.039 7.18 20.203 1 90.38 114 GLU A CA 1
ATOM 963 C C . GLU A 1 114 ? 5.766 7.621 18.938 1 90.38 114 GLU A C 1
ATOM 965 O O . GLU A 1 114 ? 5.242 7.469 17.828 1 90.38 114 GLU A O 1
ATOM 970 N N . ASP A 1 115 ? 6.906 8.227 19.156 1 93.25 115 ASP A N 1
ATOM 971 C CA . ASP A 1 115 ? 7.625 8.805 18.031 1 93.25 115 ASP A CA 1
ATOM 972 C C . ASP A 1 115 ? 8.539 7.766 17.375 1 93.25 115 ASP A C 1
ATOM 974 O O . ASP A 1 115 ? 9.625 7.473 17.891 1 93.25 115 ASP A O 1
ATOM 978 N N . GLN A 1 116 ? 8.164 7.254 16.219 1 96.31 116 GLN A N 1
ATOM 979 C CA . GLN A 1 116 ? 8.914 6.254 15.469 1 96.31 116 GLN A CA 1
ATOM 980 C C . GLN A 1 116 ? 9.523 6.855 14.203 1 96.31 116 GLN A C 1
ATOM 982 O O . GLN A 1 116 ? 9.805 6.137 13.242 1 96.31 116 GLN A O 1
ATOM 987 N N . SER A 1 117 ? 9.805 8.125 14.219 1 96.56 117 SER A N 1
ATOM 988 C CA . SER A 1 117 ? 10.281 8.883 13.07 1 96.56 117 SER A CA 1
ATOM 989 C C . SER A 1 117 ? 11.719 8.523 12.719 1 96.56 117 SER A C 1
ATOM 991 O O . SER A 1 117 ? 12.461 8.016 13.57 1 96.56 117 SER A O 1
ATOM 993 N N . LEU A 1 118 ? 12.039 8.75 11.516 1 97.19 118 LEU A N 1
ATOM 994 C CA . LEU A 1 118 ? 13.391 8.508 11 1 97.19 118 LEU A CA 1
ATOM 995 C C . LEU A 1 118 ? 14.031 9.812 10.547 1 97.19 118 LEU A C 1
ATOM 997 O O . LEU A 1 118 ? 13.438 10.57 9.781 1 97.19 118 LEU A O 1
ATOM 1001 N N . SER A 1 119 ? 15.25 10.07 11.031 1 96.69 119 SER A N 1
ATOM 1002 C CA . SER A 1 119 ? 15.953 11.297 10.664 1 96.69 119 SER A CA 1
ATOM 1003 C C . SER A 1 119 ? 17.156 11 9.773 1 96.69 119 SER A C 1
ATOM 1005 O O . SER A 1 119 ? 17.875 10.031 10.008 1 96.69 119 SER A O 1
ATOM 1007 N N . PHE A 1 120 ? 17.312 11.828 8.797 1 96.81 120 PHE A N 1
ATOM 1008 C CA . PHE A 1 120 ? 18.484 11.812 7.922 1 96.81 120 PHE A CA 1
ATOM 1009 C C . PHE A 1 120 ? 19.422 12.961 8.258 1 96.81 120 PHE A C 1
ATOM 1011 O O . PHE A 1 120 ? 18.984 14.117 8.344 1 96.81 120 PHE A O 1
ATOM 1018 N N . ASN A 1 121 ? 20.672 12.727 8.383 1 95 121 ASN A N 1
ATOM 1019 C CA . ASN A 1 121 ? 21.672 13.758 8.656 1 95 121 ASN A CA 1
ATOM 1020 C C . ASN A 1 121 ? 22.531 14.047 7.434 1 95 121 ASN A C 1
ATOM 1022 O O . ASN A 1 121 ? 23.141 15.109 7.336 1 95 121 ASN A O 1
ATOM 1026 N N . LYS A 1 122 ? 22.609 13.164 6.469 1 93 122 LYS A N 1
ATOM 1027 C CA . LYS A 1 122 ? 23.391 13.312 5.238 1 93 122 LYS A CA 1
ATOM 1028 C C . LYS A 1 122 ? 22.656 12.695 4.051 1 93 122 LYS A C 1
ATOM 1030 O O . LYS A 1 122 ? 23.125 11.734 3.451 1 93 122 LYS A O 1
ATOM 1035 N N . SER A 1 123 ? 21.656 13.43 3.715 1 94.88 123 SER A N 1
ATOM 1036 C CA . SER A 1 123 ? 20.859 12.891 2.619 1 94.88 123 SER A CA 1
ATOM 1037 C C . SER A 1 123 ? 21.516 13.164 1.27 1 94.88 123 SER A C 1
ATOM 1039 O O . SER A 1 123 ? 22.266 14.125 1.125 1 94.88 123 SER A O 1
ATOM 1041 N N . THR A 1 124 ? 21.297 12.336 0.266 1 94.5 124 THR A N 1
ATOM 1042 C CA . THR A 1 124 ? 21.75 12.484 -1.113 1 94.5 124 THR A CA 1
ATOM 1043 C C . THR A 1 124 ? 20.578 12.414 -2.078 1 94.5 124 THR A C 1
ATOM 1045 O O . THR A 1 124 ? 19.453 12.109 -1.671 1 94.5 124 THR A O 1
ATOM 1048 N N . LEU A 1 125 ? 20.828 12.633 -3.299 1 94.12 125 LEU A N 1
ATOM 1049 C CA . LEU A 1 125 ? 19.781 12.586 -4.316 1 94.12 125 LEU A CA 1
ATOM 1050 C C . LEU A 1 125 ? 19.203 11.172 -4.438 1 94.12 125 LEU A C 1
ATOM 1052 O O . LEU A 1 125 ? 18.078 11 -4.91 1 94.12 125 LEU A O 1
ATOM 1056 N N . GLU A 1 126 ? 19.984 10.172 -3.969 1 92.94 126 GLU A N 1
ATOM 1057 C CA . GLU A 1 126 ? 19.516 8.797 -4 1 92.94 126 GLU A CA 1
ATOM 1058 C C . GLU A 1 126 ? 18.406 8.562 -2.98 1 92.94 126 GLU A C 1
ATOM 1060 O O . GLU A 1 126 ? 17.703 7.555 -3.035 1 92.94 126 GLU A O 1
ATOM 1065 N N . ASP A 1 127 ? 18.266 9.57 -2.107 1 95.19 127 ASP A N 1
ATOM 1066 C CA . ASP A 1 127 ? 17.281 9.391 -1.043 1 95.19 127 ASP A CA 1
ATOM 1067 C C . ASP A 1 127 ? 15.898 9.875 -1.481 1 95.19 127 ASP A C 1
ATOM 1069 O O . ASP A 1 127 ? 14.922 9.734 -0.744 1 95.19 127 ASP A O 1
ATOM 1073 N N . VAL A 1 128 ? 15.773 10.453 -2.672 1 93.56 128 VAL A N 1
ATOM 1074 C CA . VAL A 1 128 ? 14.469 10.742 -3.256 1 93.56 128 VAL A CA 1
ATOM 1075 C C . VAL A 1 128 ? 13.695 9.445 -3.477 1 93.56 128 VAL A C 1
ATOM 1077 O O . VAL A 1 128 ? 14.266 8.445 -3.932 1 93.56 128 VAL A O 1
ATOM 1080 N N . GLY A 1 129 ? 12.398 9.445 -3.059 1 92.19 129 GLY A N 1
ATOM 1081 C CA . GLY A 1 129 ? 11.602 8.242 -3.236 1 92.19 129 GLY A CA 1
ATOM 1082 C C . GLY A 1 129 ? 10.461 8.125 -2.244 1 92.19 129 GLY A C 1
ATOM 1083 O O . GLY A 1 129 ? 10.133 9.094 -1.552 1 92.19 129 GLY A O 1
ATOM 1084 N N . LEU A 1 130 ? 9.836 6.934 -2.262 1 93.31 130 LEU A N 1
ATOM 1085 C CA . LEU A 1 130 ? 8.688 6.664 -1.402 1 93.31 130 LEU A CA 1
ATOM 1086 C C . LEU A 1 130 ? 9.094 5.812 -0.203 1 93.31 130 LEU A C 1
ATOM 1088 O O . LEU A 1 130 ? 9.648 4.727 -0.368 1 93.31 130 LEU A O 1
ATOM 1092 N N . TYR A 1 131 ? 8.82 6.383 0.953 1 95.94 131 TYR A N 1
ATOM 1093 C CA . TYR A 1 131 ? 9.125 5.66 2.184 1 95.94 131 TYR A CA 1
ATOM 1094 C C . TYR A 1 131 ? 7.848 5.23 2.895 1 95.94 131 TYR A C 1
ATOM 1096 O O . TYR A 1 131 ? 6.875 5.984 2.945 1 95.94 131 TYR A O 1
ATOM 1104 N N . CYS A 1 132 ? 7.91 4.047 3.455 1 95.31 132 CYS A N 1
ATOM 1105 C CA . CYS A 1 132 ? 6.777 3.535 4.215 1 95.31 132 CYS A CA 1
ATOM 1106 C C . CYS A 1 132 ? 7.188 3.191 5.641 1 95.31 132 CYS A C 1
ATOM 1108 O O . CYS A 1 132 ? 8.094 2.385 5.855 1 95.31 132 CYS A O 1
ATOM 1110 N N . CYS A 1 133 ? 6.578 3.883 6.57 1 97.12 133 CYS A N 1
ATOM 1111 C CA . CYS A 1 133 ? 6.699 3.539 7.984 1 97.12 133 CYS A CA 1
ATOM 1112 C C . CYS A 1 133 ? 5.629 2.533 8.391 1 97.12 133 CYS A C 1
ATOM 1114 O O . CYS A 1 133 ? 4.438 2.783 8.219 1 97.12 133 CYS A O 1
ATOM 1116 N N . SER A 1 134 ? 6.027 1.419 8.852 1 96.25 134 SER A N 1
ATOM 1117 C CA . SER A 1 134 ? 5.105 0.402 9.352 1 96.25 134 SER A CA 1
ATOM 1118 C C . SER A 1 134 ? 5.301 0.157 10.844 1 96.25 134 SER A C 1
ATOM 1120 O O . SER A 1 134 ? 6.305 -0.433 11.25 1 96.25 134 SER A O 1
ATOM 1122 N N . ILE A 1 135 ? 4.352 0.58 11.617 1 96.38 135 ILE A N 1
ATOM 1123 C CA . ILE A 1 135 ? 4.371 0.33 13.055 1 96.38 135 ILE A CA 1
ATOM 1124 C C . ILE A 1 135 ? 3.471 -0.86 13.383 1 96.38 135 ILE A C 1
ATOM 1126 O O . ILE A 1 135 ? 2.248 -0.777 13.25 1 96.38 135 ILE A O 1
ATOM 1130 N N . VAL A 1 136 ? 4.113 -1.866 13.797 1 95.81 136 VAL A N 1
ATOM 1131 C CA . VAL A 1 136 ? 3.404 -3.102 14.109 1 95.81 136 VAL A CA 1
ATOM 1132 C C . VAL A 1 136 ? 3.057 -3.135 15.602 1 95.81 136 VAL A C 1
ATOM 1134 O O . VAL A 1 136 ? 3.926 -2.939 16.453 1 95.81 136 VAL A O 1
ATOM 1137 N N . THR A 1 137 ? 1.777 -3.342 15.875 1 95.38 137 THR A N 1
ATOM 1138 C CA . THR A 1 137 ? 1.321 -3.338 17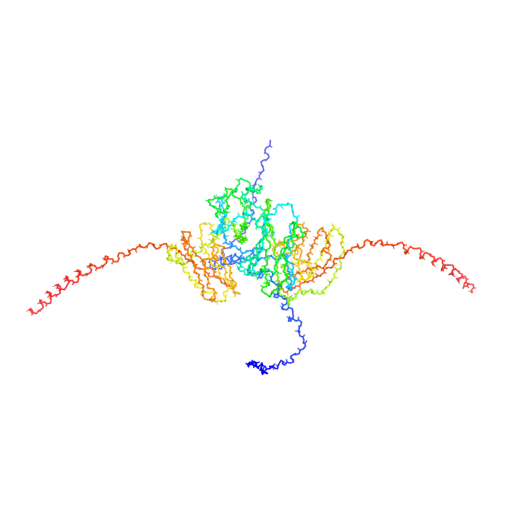.266 1 95.38 137 THR A CA 1
ATOM 1139 C C . THR A 1 137 ? 0.508 -4.594 17.562 1 95.38 137 THR A C 1
ATOM 1141 O O . THR A 1 137 ? 0.024 -5.262 16.656 1 95.38 137 THR A O 1
ATOM 1144 N N . TYR A 1 138 ? 0.448 -4.898 18.828 1 94.5 138 TYR A N 1
ATOM 1145 C CA . TYR A 1 138 ? -0.438 -5.961 19.297 1 94.5 138 TYR A CA 1
ATOM 1146 C C . TYR A 1 138 ? -1.472 -5.414 20.266 1 94.5 138 TYR A C 1
ATOM 1148 O O . TYR A 1 138 ? -1.123 -4.719 21.234 1 94.5 138 TYR A O 1
ATOM 1156 N N . PRO A 1 139 ? -2.682 -5.652 20.094 1 93.75 139 PRO A N 1
ATOM 1157 C CA . PRO A 1 139 ? -3.258 -6.516 19.062 1 93.75 139 PRO A CA 1
ATOM 1158 C C . PRO A 1 139 ? -3.838 -5.723 17.891 1 93.75 139 PRO A C 1
ATOM 1160 O O . PRO A 1 139 ? -4.613 -6.266 17.094 1 93.75 139 PRO A O 1
ATOM 1163 N N . ASP A 1 140 ? -3.469 -4.453 17.766 1 91.88 140 ASP A N 1
ATOM 1164 C CA . ASP A 1 140 ? -4.172 -3.562 16.844 1 91.88 140 ASP A CA 1
ATOM 1165 C C . ASP A 1 140 ? -3.695 -3.762 15.406 1 91.88 140 ASP A C 1
ATOM 1167 O O . ASP A 1 140 ? -4.215 -3.135 14.477 1 91.88 140 ASP A O 1
ATOM 1171 N N . GLY A 1 141 ? -2.65 -4.562 15.203 1 92.69 141 GLY A N 1
ATOM 1172 C CA . GLY A 1 141 ? -2.184 -4.797 13.844 1 92.69 141 GLY A CA 1
ATOM 11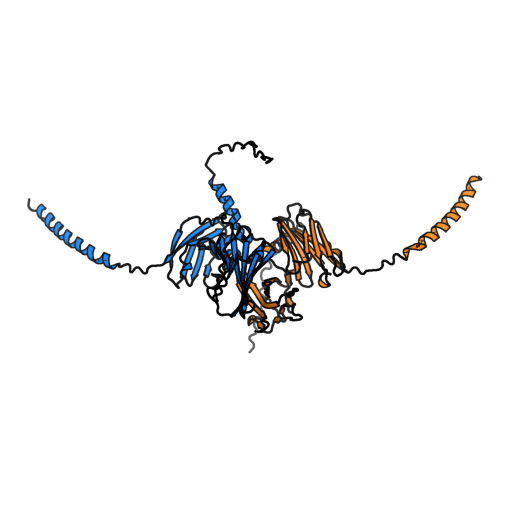73 C C . GLY A 1 141 ? -1.119 -3.812 13.398 1 92.69 141 GLY A C 1
ATOM 1174 O O . GLY A 1 141 ? -0.166 -3.547 14.133 1 92.69 141 GLY A O 1
ATOM 1175 N N . VAL A 1 142 ? -1.296 -3.346 12.125 1 93.19 142 VAL A N 1
ATOM 1176 C CA . VAL A 1 142 ? -0.239 -2.529 11.539 1 93.19 142 VAL A CA 1
ATOM 1177 C C . VAL A 1 142 ? -0.776 -1.136 11.227 1 93.19 142 VAL A C 1
ATOM 1179 O O . VAL A 1 142 ? -1.88 -0.994 10.695 1 93.19 142 VAL A O 1
ATOM 1182 N N . SER A 1 143 ? -0.059 -0.13 11.633 1 92.69 143 SER A N 1
ATOM 1183 C CA . SER A 1 143 ? -0.275 1.256 11.227 1 92.69 143 SER A CA 1
ATOM 1184 C C . SER A 1 143 ? 0.812 1.729 10.273 1 92.69 143 SER A C 1
ATOM 1186 O O . SER A 1 143 ? 2 1.667 10.594 1 92.69 143 SER A O 1
ATOM 1188 N N . GLU A 1 144 ? 0.346 2.223 9.117 1 92.62 144 GLU A N 1
ATOM 1189 C CA . GLU A 1 144 ? 1.326 2.6 8.109 1 92.62 144 GLU A CA 1
ATOM 1190 C C . GLU A 1 144 ? 1.192 4.07 7.73 1 92.62 144 GLU A C 1
ATOM 1192 O O . GLU A 1 144 ? 0.096 4.633 7.777 1 92.62 144 GLU A O 1
ATOM 1197 N N . LYS A 1 145 ? 2.295 4.637 7.367 1 93.5 145 LYS A N 1
ATOM 1198 C CA . LYS A 1 145 ? 2.361 5.973 6.789 1 93.5 145 LYS A CA 1
ATOM 1199 C C . LYS A 1 145 ? 3.324 6.016 5.605 1 93.5 145 LYS A C 1
ATOM 1201 O O . LYS A 1 145 ? 4.449 5.516 5.695 1 93.5 145 LYS A O 1
ATOM 1206 N N . VAL A 1 146 ? 2.879 6.578 4.562 1 94.12 146 VAL A N 1
ATOM 1207 C CA . VAL A 1 146 ? 3.699 6.68 3.359 1 94.12 146 VAL A CA 1
ATOM 1208 C C . VAL A 1 146 ? 4.156 8.125 3.164 1 94.12 146 VAL A C 1
ATOM 1210 O O . VAL A 1 146 ? 3.336 9.047 3.15 1 94.12 146 VAL A O 1
ATOM 1213 N N . ILE A 1 147 ? 5.441 8.281 3 1 95.62 147 ILE A N 1
ATOM 1214 C CA . ILE A 1 147 ? 6.027 9.609 2.83 1 95.62 147 ILE A CA 1
ATOM 1215 C C . ILE A 1 147 ? 6.816 9.656 1.523 1 95.62 147 ILE A C 1
ATOM 1217 O O . ILE A 1 147 ? 7.66 8.797 1.268 1 95.62 147 ILE A O 1
ATOM 1221 N N . GLU A 1 148 ? 6.523 10.648 0.747 1 94.38 148 GLU A N 1
ATOM 1222 C CA . GLU A 1 148 ? 7.285 10.852 -0.483 1 94.38 148 GLU A CA 1
ATOM 1223 C C . GLU A 1 148 ? 8.328 11.953 -0.312 1 94.38 148 GLU A C 1
ATOM 1225 O O . GLU A 1 148 ? 7.992 13.086 0.043 1 94.38 148 GLU A O 1
ATOM 1230 N N . VAL A 1 149 ? 9.523 11.594 -0.503 1 94.44 149 VAL A N 1
ATOM 1231 C CA . VAL A 1 149 ? 10.602 12.57 -0.561 1 94.44 149 VAL A CA 1
ATOM 1232 C C . VAL A 1 149 ? 10.844 12.984 -2.01 1 94.44 149 VAL A C 1
ATOM 1234 O O . VAL A 1 149 ? 11.172 12.148 -2.855 1 94.44 149 VAL A O 1
ATOM 1237 N N . ILE A 1 150 ? 10.727 14.242 -2.256 1 92.38 150 ILE A N 1
ATOM 1238 C CA . ILE A 1 150 ? 10.828 14.703 -3.637 1 92.38 150 ILE A CA 1
ATOM 1239 C C . ILE A 1 150 ? 12.078 15.562 -3.807 1 92.38 150 ILE A C 1
ATOM 1241 O O . ILE A 1 150 ? 12.672 16 -2.82 1 92.38 150 ILE A O 1
ATOM 1245 N N . HIS A 1 151 ? 12.391 15.719 -5.105 1 92.38 151 HIS A N 1
ATOM 1246 C CA . HIS A 1 151 ? 13.547 16.562 -5.43 1 92.38 151 HIS A CA 1
ATOM 1247 C C . HIS A 1 151 ? 13.344 17.984 -4.938 1 92.38 151 HIS A C 1
ATOM 1249 O O . HIS A 1 151 ? 12.25 18.547 -5.055 1 92.38 151 HIS A O 1
ATOM 1255 N N . PRO A 1 152 ? 14.414 18.531 -4.422 1 85.44 152 PRO A N 1
ATOM 1256 C CA . PRO A 1 152 ? 14.289 19.891 -3.885 1 85.44 152 PRO A CA 1
ATOM 1257 C C . PRO A 1 152 ? 13.789 20.891 -4.926 1 85.44 152 PRO A C 1
ATOM 1259 O O . PRO A 1 152 ? 13.195 21.922 -4.566 1 85.44 152 PRO A O 1
ATOM 1262 N N . ALA A 1 153 ? 14.031 20.594 -6.145 1 80.19 153 ALA A N 1
ATOM 1263 C CA . ALA A 1 153 ? 13.625 21.5 -7.203 1 80.19 153 ALA A CA 1
ATOM 1264 C C . ALA A 1 153 ? 12.133 21.391 -7.488 1 80.19 153 ALA A C 1
ATOM 1266 O O . ALA A 1 153 ? 11.547 22.281 -8.117 1 80.19 153 ALA A O 1
ATOM 1267 N N . ASP A 1 154 ? 11.625 20.297 -6.988 1 73.94 154 ASP A N 1
ATOM 1268 C CA . ASP A 1 154 ? 10.195 20.125 -7.246 1 73.94 154 ASP A CA 1
ATOM 1269 C C . ASP A 1 154 ? 9.359 21.062 -6.383 1 73.94 154 ASP A C 1
ATOM 1271 O O . ASP A 1 154 ? 9.688 21.297 -5.219 1 73.94 154 ASP A O 1
ATOM 1275 N N . ALA A 1 155 ? 8.836 22.109 -6.965 1 59.12 155 ALA A N 1
ATOM 1276 C CA . ALA A 1 155 ? 8.188 23.203 -6.25 1 59.12 155 ALA A CA 1
ATOM 1277 C C . ALA A 1 155 ? 6.809 22.797 -5.742 1 59.12 155 ALA A C 1
ATOM 1279 O O . ALA A 1 155 ? 6.082 22.062 -6.426 1 59.12 155 ALA A O 1
ATOM 1280 N N . PHE A 1 156 ? 6.746 22.891 -4.316 1 61.81 156 PHE A N 1
ATOM 1281 C CA . PHE A 1 156 ? 5.383 23.031 -3.82 1 61.81 156 PHE A CA 1
ATOM 1282 C C . PHE A 1 156 ? 4.781 24.359 -4.254 1 61.81 156 PHE A C 1
ATOM 1284 O O . PHE A 1 156 ? 5.273 25.422 -3.863 1 61.81 156 PHE A O 1
ATOM 1291 N N . GLU A 1 157 ? 4.57 24.531 -5.516 1 55.88 157 GLU A N 1
ATOM 1292 C CA . GLU A 1 157 ? 4.078 25.859 -5.852 1 55.88 157 GLU A CA 1
ATOM 1293 C C . GLU A 1 157 ? 2.852 26.219 -5.016 1 55.88 157 GLU A C 1
ATOM 1295 O O . GLU A 1 157 ? 1.865 25.484 -5.004 1 55.88 157 GLU A O 1
ATOM 1300 N N . ILE A 1 158 ? 3.078 26.703 -3.842 1 55.09 158 ILE A N 1
ATOM 1301 C CA . ILE A 1 158 ? 1.915 27.297 -3.186 1 55.09 158 ILE A CA 1
ATOM 1302 C C . ILE A 1 158 ? 1.463 28.547 -3.947 1 55.09 158 ILE A C 1
ATOM 1304 O O . ILE A 1 158 ? 2.225 29.5 -4.086 1 55.09 158 ILE A O 1
ATOM 1308 N N . SER A 1 159 ? 0.811 28.25 -5.055 1 52.59 159 SER A N 1
ATOM 1309 C CA . SER A 1 159 ? 0.338 29.484 -5.672 1 52.59 159 SER A CA 1
ATOM 1310 C C . SER A 1 159 ? -0.261 30.438 -4.633 1 52.59 159 SER A C 1
ATOM 1312 O O . SER A 1 159 ? -1.08 30.016 -3.811 1 52.59 159 SER A O 1
ATOM 1314 N N . GLU A 1 160 ? 0.509 31.281 -4.227 1 53.22 160 GLU A N 1
ATOM 1315 C CA . GLU A 1 160 ? -0.008 32.312 -3.346 1 53.22 160 GLU A CA 1
ATOM 1316 C C . GLU A 1 160 ? -1.399 32.781 -3.783 1 53.22 160 GLU A C 1
ATOM 1318 O O . GLU A 1 160 ? -1.536 33.719 -4.547 1 53.22 160 GLU A O 1
ATOM 1323 N N . ARG A 1 161 ? -2.166 31.828 -4.277 1 57.47 161 ARG A N 1
ATOM 1324 C CA . ARG A 1 161 ? -3.467 32.438 -4.57 1 57.47 161 ARG A CA 1
ATOM 1325 C C . ARG A 1 161 ? -4.121 32.969 -3.301 1 57.47 161 ARG A C 1
ATOM 1327 O O . ARG A 1 161 ? -3.555 32.844 -2.213 1 57.47 161 ARG A O 1
ATOM 1334 N N . GLN A 1 162 ? -5.461 33.219 -3.334 1 64.69 162 GLN A N 1
ATOM 1335 C CA . GLN A 1 162 ? -6.281 33.875 -2.312 1 64.69 162 GLN A CA 1
ATOM 1336 C C . GLN A 1 162 ? -6.148 33.156 -0.971 1 64.69 162 GLN A C 1
ATOM 1338 O O . GLN A 1 162 ? -6.504 31.984 -0.848 1 64.69 162 GLN A O 1
ATOM 1343 N N . ASN A 1 163 ? -5.195 33.625 -0.143 1 75.81 163 ASN A N 1
ATOM 1344 C CA . ASN A 1 163 ? -5.047 33.156 1.231 1 75.81 163 ASN A CA 1
ATOM 1345 C C . ASN A 1 163 ? -6.109 33.75 2.146 1 75.81 163 ASN A C 1
ATOM 1347 O O . ASN A 1 163 ? -6.191 34.969 2.293 1 75.81 163 ASN A O 1
ATOM 1351 N N . ASN A 1 164 ? -7 32.938 2.564 1 83.88 164 ASN A N 1
ATOM 1352 C CA . ASN A 1 164 ? -8.07 33.344 3.471 1 83.88 164 ASN A CA 1
ATOM 1353 C C . ASN A 1 164 ? -7.75 32.969 4.918 1 83.88 164 ASN A C 1
ATOM 1355 O O . ASN A 1 164 ? -7.633 31.781 5.246 1 83.88 164 ASN A O 1
ATOM 1359 N N . PRO A 1 165 ? -7.609 33.938 5.723 1 88.19 165 PRO A N 1
ATOM 1360 C CA . PRO A 1 165 ? -7.355 33.625 7.129 1 88.19 165 PRO A CA 1
ATOM 1361 C C . PRO A 1 165 ? -8.562 32.969 7.812 1 88.19 165 PRO A C 1
ATOM 1363 O O . PRO A 1 165 ? -9.703 33.344 7.531 1 88.19 165 PRO A O 1
ATOM 1366 N N . VAL A 1 166 ? -8.289 31.969 8.523 1 91.38 166 VAL A N 1
ATOM 1367 C CA . VAL A 1 166 ? -9.32 31.297 9.305 1 91.38 166 VAL A CA 1
ATOM 1368 C C . VAL A 1 166 ? -8.859 31.172 10.758 1 91.38 166 VAL A C 1
ATOM 1370 O O . VAL A 1 166 ? -7.707 30.844 11.031 1 91.38 166 VAL A O 1
ATOM 1373 N N . PHE A 1 167 ? -9.82 31.5 11.695 1 90.94 167 PHE A N 1
ATOM 1374 C CA . PHE A 1 167 ? -9.477 31.469 13.109 1 90.94 167 PHE A CA 1
ATOM 1375 C C . PHE A 1 167 ? -9.82 30.125 13.719 1 90.94 167 PHE A C 1
ATOM 1377 O O . PHE A 1 167 ? -10.867 29.547 13.422 1 90.94 167 PHE A O 1
ATOM 1384 N N . ALA A 1 168 ? -8.867 29.609 14.562 1 92.31 168 ALA A N 1
ATOM 1385 C CA . ALA A 1 168 ? -9.109 28.359 15.289 1 92.31 168 ALA A CA 1
ATOM 1386 C C . ALA A 1 168 ? -8.602 28.453 16.719 1 92.31 168 ALA A C 1
ATOM 1388 O O . ALA A 1 168 ? -7.637 29.172 17 1 92.31 168 ALA A O 1
ATOM 1389 N N . LYS A 1 169 ? -9.273 27.781 17.641 1 91.81 169 LYS A N 1
ATOM 1390 C CA . LYS A 1 169 ? -8.836 27.656 19.031 1 91.81 169 LYS A CA 1
ATOM 1391 C C . LYS A 1 169 ? -8.164 26.312 19.281 1 91.81 169 LYS A C 1
ATOM 1393 O O . LYS A 1 169 ? -8.602 25.281 18.766 1 91.81 169 LYS A O 1
ATOM 1398 N N . PRO A 1 170 ? -7.16 26.359 20.109 1 92.31 170 PRO A N 1
ATOM 1399 C CA . PRO A 1 170 ? -6.555 25.062 20.453 1 92.31 170 PRO A CA 1
ATOM 1400 C C . PRO A 1 170 ? -7.566 24.062 21 1 92.31 170 PRO A C 1
ATOM 1402 O O . PRO A 1 170 ? -8.422 24.422 21.812 1 92.31 170 PRO A O 1
ATOM 1405 N N . GLY A 1 171 ? -7.43 22.828 20.484 1 93.25 171 GLY A N 1
ATOM 1406 C CA . GLY A 1 171 ? -8.344 21.781 20.938 1 93.25 171 GLY A CA 1
ATOM 1407 C C . GLY A 1 171 ? -9.703 21.844 20.266 1 93.25 171 GLY A C 1
ATOM 1408 O O . GLY A 1 171 ? -10.508 20.922 20.406 1 93.25 171 GLY A O 1
ATOM 1409 N N . GLY A 1 172 ? -9.898 22.922 19.562 1 94 172 GLY A N 1
ATOM 1410 C CA . GLY A 1 172 ? -11.164 23.078 18.875 1 94 172 GLY A CA 1
ATOM 1411 C C . GLY A 1 172 ? -11.148 22.516 17.469 1 94 172 GLY A C 1
ATOM 1412 O O . GLY A 1 172 ? -10.461 21.516 17.203 1 94 172 GLY A O 1
ATOM 1413 N N . SER A 1 173 ? -12.047 22.969 16.672 1 95.75 173 SER A N 1
ATOM 1414 C CA . SER A 1 173 ? -12.148 22.531 15.289 1 95.75 173 SER A CA 1
ATOM 1415 C C . SER A 1 173 ? -12.117 23.703 14.328 1 95.75 173 SER A C 1
ATOM 1417 O O . SER A 1 173 ? -12.336 24.844 14.734 1 95.75 173 SER A O 1
ATOM 1419 N N . VAL A 1 174 ? -11.742 23.484 13.18 1 96.25 174 VAL A N 1
ATOM 1420 C CA . VAL A 1 174 ? -11.758 24.484 12.125 1 96.25 174 VAL A CA 1
ATOM 1421 C C . VAL A 1 174 ? -12.422 23.922 10.875 1 96.25 174 VAL A C 1
ATOM 1423 O O . VAL A 1 174 ? -12.25 22.734 10.555 1 96.25 174 VAL A O 1
ATOM 1426 N N . THR A 1 175 ? -13.18 24.719 10.195 1 96 175 THR A N 1
ATOM 1427 C CA . THR A 1 175 ? -13.891 24.328 8.992 1 96 175 THR A CA 1
ATOM 1428 C C . THR A 1 175 ? -13.406 25.141 7.789 1 96 175 THR A C 1
ATOM 1430 O O . THR A 1 175 ? -13.273 26.359 7.875 1 96 175 THR A O 1
ATOM 1433 N N . PHE A 1 176 ? -13.125 24.453 6.762 1 94.94 176 PHE A N 1
ATOM 1434 C CA . PHE A 1 176 ? -12.758 25.078 5.5 1 94.94 176 PHE A CA 1
ATOM 1435 C C . PHE A 1 176 ? -13.789 24.781 4.422 1 94.94 176 PHE A C 1
ATOM 1437 O O . PHE A 1 176 ? -14.289 23.656 4.332 1 94.94 176 PHE A O 1
ATOM 1444 N N . ILE A 1 177 ? -14.125 25.766 3.604 1 94.19 177 ILE A N 1
ATOM 1445 C CA . ILE A 1 177 ? -14.992 25.578 2.441 1 94.19 177 ILE A CA 1
ATOM 1446 C C . ILE A 1 177 ? -14.25 26.016 1.179 1 94.19 177 ILE A C 1
ATOM 1448 O O . ILE A 1 177 ? -13.727 27.141 1.114 1 94.19 177 ILE A O 1
ATOM 1452 N N . CYS A 1 178 ? -14.094 25.172 0.312 1 92.75 178 CYS A N 1
ATOM 1453 C CA . CYS A 1 178 ? -13.453 25.438 -0.972 1 92.75 178 CYS A CA 1
ATOM 1454 C C . CYS A 1 178 ? -14.492 25.5 -2.092 1 92.75 178 CYS A C 1
ATOM 1456 O O . CYS A 1 178 ? -14.938 24.469 -2.586 1 92.75 178 CYS A O 1
ATOM 1458 N N . PRO A 1 179 ? -14.852 26.75 -2.527 1 90.88 179 PRO A N 1
ATOM 1459 C CA . PRO A 1 179 ? -15.789 26.906 -3.645 1 90.88 179 PRO A CA 1
ATOM 1460 C C . PRO A 1 179 ? -15.094 26.828 -5.004 1 90.88 179 PRO A C 1
ATOM 1462 O O . PRO A 1 179 ? -14.32 27.719 -5.359 1 90.88 179 PRO A O 1
ATOM 1465 N N . TYR A 1 180 ? -15.195 25.734 -5.656 1 86.5 180 TYR A N 1
ATOM 1466 C CA . TYR A 1 180 ? -14.5 25.656 -6.934 1 86.5 180 TYR A CA 1
ATOM 1467 C C . TYR A 1 180 ? -15.477 25.781 -8.094 1 86.5 180 TYR A C 1
ATOM 1469 O O . TYR A 1 180 ? -16.625 25.328 -8 1 86.5 180 TYR A O 1
ATOM 1477 N N . ASP A 1 181 ? -14.992 26.609 -9.047 1 80.38 181 ASP A N 1
ATOM 1478 C CA . ASP A 1 181 ? -15.719 26.812 -10.297 1 80.38 181 ASP A CA 1
ATOM 1479 C C . ASP A 1 181 ? -15.008 26.109 -11.461 1 80.38 181 ASP A C 1
ATOM 1481 O O . ASP A 1 181 ? -14.234 26.75 -12.18 1 80.38 181 ASP A O 1
ATOM 1485 N N . ILE A 1 182 ? -15.094 24.938 -11.641 1 79.12 182 ILE A N 1
ATOM 1486 C CA . ILE A 1 182 ? -14.352 24.188 -12.656 1 79.12 182 ILE A CA 1
ATOM 1487 C C . ILE A 1 182 ? -15.203 24.047 -13.914 1 79.12 182 ILE A C 1
ATOM 1489 O O . ILE A 1 182 ? -14.688 23.688 -14.977 1 79.12 182 ILE A O 1
ATOM 1493 N N . GLY A 1 183 ? -16.438 24.719 -14.008 1 74.12 183 GLY A N 1
ATOM 1494 C CA . GLY A 1 183 ? -17.281 24.703 -15.195 1 74.12 183 GLY A CA 1
ATOM 1495 C C . GLY A 1 183 ? -17.75 23.328 -15.586 1 74.12 183 GLY A C 1
ATOM 1496 O O . GLY A 1 183 ? -18.562 23.172 -16.516 1 74.12 183 GLY A O 1
ATOM 1497 N N . GLY A 1 184 ? -17.219 22.281 -14.961 1 77.38 184 GLY A N 1
ATOM 1498 C CA . GLY A 1 184 ? -17.609 20.922 -15.289 1 77.38 184 GLY A CA 1
ATOM 1499 C C . GLY A 1 184 ? -17.547 19.969 -14.102 1 77.38 184 GLY A C 1
ATOM 1500 O O . GLY A 1 184 ? -17.625 20.422 -12.953 1 77.38 184 GLY A O 1
ATOM 1501 N N . LEU A 1 185 ? -17.562 18.719 -14.453 1 83.56 185 LEU A N 1
ATOM 1502 C CA . LEU A 1 185 ? -17.562 17.703 -13.422 1 83.56 185 LEU A CA 1
ATOM 1503 C C . LEU A 1 185 ? -16.203 17.625 -12.727 1 83.56 185 LEU A C 1
ATOM 1505 O O . LEU A 1 185 ? -15.164 17.578 -13.391 1 83.56 185 LEU A O 1
ATOM 1509 N N . VAL A 1 186 ? -16.234 17.75 -11.438 1 86 186 VAL A N 1
ATOM 1510 C CA . VAL A 1 186 ? -15.023 17.625 -10.641 1 86 186 VAL A CA 1
ATOM 1511 C C . VAL A 1 186 ? -14.625 16.156 -10.547 1 86 186 VAL A C 1
ATOM 1513 O O . VAL A 1 186 ? -15.445 15.289 -10.227 1 86 186 VAL A O 1
ATOM 1516 N N . GLN A 1 187 ? -13.445 15.883 -10.875 1 85.38 187 GLN A N 1
ATOM 1517 C CA . GLN A 1 187 ? -12.961 14.508 -10.859 1 85.38 187 GLN A CA 1
ATOM 1518 C C . GLN A 1 187 ? -12.297 14.172 -9.531 1 85.38 187 GLN A C 1
ATOM 1520 O O . GLN A 1 187 ? -12.445 13.062 -9.016 1 85.38 187 GLN A O 1
ATOM 1525 N N . GLN A 1 188 ? -11.602 15.25 -9.023 1 89.62 188 GLN A N 1
ATOM 1526 C CA . GLN A 1 188 ? -10.883 15.008 -7.773 1 89.62 188 GLN A CA 1
ATOM 1527 C C . GLN A 1 188 ? -10.742 16.297 -6.961 1 89.62 188 GLN A C 1
ATOM 1529 O O . GLN A 1 188 ? -10.555 17.375 -7.527 1 89.62 188 GLN A O 1
ATOM 1534 N N . VAL A 1 189 ? -10.805 16.125 -5.699 1 91.81 189 VAL A N 1
ATOM 1535 C CA . VAL A 1 189 ? -10.523 17.234 -4.785 1 91.81 189 VAL A CA 1
ATOM 1536 C C . VAL A 1 189 ? -9.508 16.797 -3.738 1 91.81 189 VAL A C 1
ATOM 1538 O O . VAL A 1 189 ? -9.695 15.773 -3.068 1 91.81 189 VAL A O 1
ATOM 1541 N N . LYS A 1 190 ? -8.484 17.5 -3.645 1 93.38 190 LYS A N 1
ATOM 1542 C CA . LYS A 1 190 ? -7.438 17.203 -2.67 1 93.38 190 LYS A CA 1
ATOM 1543 C C . LYS A 1 190 ? -7.312 18.328 -1.638 1 93.38 190 LYS A C 1
ATOM 1545 O O . LYS A 1 190 ? -7.246 19.5 -1.995 1 93.38 190 LYS A O 1
ATOM 1550 N N . TRP A 1 191 ? -7.379 17.953 -0.354 1 94.88 191 TRP A N 1
ATOM 1551 C CA . TRP A 1 191 ? -7.098 18.859 0.749 1 94.88 191 TRP A CA 1
ATOM 1552 C C . TRP A 1 191 ? -5.742 18.562 1.376 1 94.88 191 TRP A C 1
ATOM 1554 O O . TRP A 1 191 ? -5.426 17.406 1.663 1 94.88 191 TRP A O 1
ATOM 1564 N N . GLU A 1 192 ? -4.961 19.641 1.615 1 95.75 192 GLU A N 1
ATOM 1565 C CA . GLU A 1 192 ? -3.611 19.453 2.137 1 95.75 192 GLU A CA 1
ATOM 1566 C C . GLU A 1 192 ? -3.283 20.5 3.205 1 95.75 192 GLU A C 1
ATOM 1568 O O . GLU A 1 192 ? -3.795 21.609 3.17 1 95.75 192 GLU A O 1
ATOM 1573 N N . ARG A 1 193 ? -2.473 20.094 4.156 1 95.44 193 ARG A N 1
ATOM 1574 C CA . ARG A 1 193 ? -1.806 21.016 5.078 1 95.44 193 ARG A CA 1
ATOM 1575 C C . ARG A 1 193 ? -0.379 21.312 4.625 1 95.44 193 ARG A C 1
ATOM 1577 O O . ARG A 1 193 ? 0.409 20.391 4.402 1 95.44 193 ARG A O 1
ATOM 1584 N N . ILE A 1 194 ? -0.085 22.516 4.5 1 92 194 ILE A N 1
ATOM 1585 C CA . ILE A 1 194 ? 1.222 22.922 3.992 1 92 194 ILE A CA 1
ATOM 1586 C C . ILE A 1 194 ? 2.15 23.234 5.16 1 92 194 ILE A C 1
ATOM 1588 O O . ILE A 1 194 ? 1.807 24.047 6.031 1 92 194 ILE A O 1
ATOM 1592 N N . LYS A 1 195 ? 3.227 22.547 5.281 1 87.31 195 LYS A N 1
ATOM 1593 C CA . LYS A 1 195 ? 4.258 22.812 6.281 1 87.31 195 LYS A CA 1
ATOM 1594 C C . LYS A 1 195 ? 5.555 23.281 5.629 1 87.31 195 LYS A C 1
ATOM 1596 O O . LYS A 1 195 ? 5.652 23.344 4.402 1 87.31 195 LYS A O 1
ATOM 1601 N N . ALA A 1 196 ? 6.441 23.641 6.621 1 79.31 196 ALA A N 1
ATOM 1602 C CA . ALA A 1 196 ? 7.754 24.031 6.105 1 79.31 196 ALA A CA 1
ATOM 1603 C C . ALA A 1 196 ? 8.43 22.844 5.406 1 79.31 196 ALA A C 1
ATOM 1605 O O . ALA A 1 196 ? 8.602 21.781 6 1 79.31 196 ALA A O 1
ATOM 1606 N N . GLY A 1 197 ? 8.547 22.781 4.164 1 82.19 197 GLY A N 1
ATOM 1607 C CA . GLY A 1 197 ? 9.32 21.797 3.438 1 82.19 197 GLY A CA 1
ATOM 1608 C C . GLY A 1 197 ? 8.477 20.672 2.875 1 82.19 197 GLY A C 1
ATOM 1609 O O . GLY A 1 197 ? 9.008 19.688 2.342 1 82.19 197 GLY A O 1
ATOM 1610 N N . GLY A 1 198 ? 7.16 20.812 3.219 1 90.12 198 GLY A N 1
ATOM 1611 C CA . GLY A 1 198 ? 6.375 19.719 2.68 1 90.12 198 GLY A CA 1
ATOM 1612 C C . GLY A 1 198 ? 4.883 19.906 2.861 1 90.12 198 GLY A C 1
ATOM 1613 O O . GLY A 1 198 ? 4.418 21.016 3.125 1 90.12 198 GLY A O 1
ATOM 1614 N N . THR A 1 199 ? 4.156 18.859 2.541 1 93.12 199 THR A N 1
ATOM 1615 C CA . THR A 1 199 ? 2.703 18.875 2.643 1 93.12 199 THR A CA 1
ATOM 1616 C C . THR A 1 199 ? 2.184 17.578 3.25 1 93.12 199 THR A C 1
ATOM 1618 O O . THR A 1 199 ? 2.811 16.531 3.109 1 93.12 199 THR A O 1
ATOM 1621 N N . ASP A 1 200 ? 1.132 17.672 4.023 1 95.38 200 ASP A N 1
ATOM 1622 C CA . ASP A 1 200 ? 0.365 16.516 4.488 1 95.38 200 ASP A CA 1
ATOM 1623 C C . ASP A 1 200 ? -0.974 16.422 3.762 1 95.38 200 ASP A C 1
ATOM 1625 O O . ASP A 1 200 ? -1.719 17.406 3.686 1 95.38 200 ASP A O 1
ATOM 1629 N N . THR A 1 201 ? -1.237 15.281 3.256 1 94.62 201 THR A N 1
ATOM 1630 C CA . THR A 1 201 ? -2.555 15.078 2.664 1 94.62 201 THR A CA 1
ATOM 1631 C C . THR A 1 201 ? -3.615 14.914 3.75 1 94.62 201 THR A C 1
ATOM 1633 O O . THR A 1 201 ? -3.469 14.078 4.645 1 94.62 201 THR A O 1
ATOM 1636 N N . ILE A 1 202 ? -4.578 15.711 3.674 1 96.56 202 ILE A N 1
ATOM 1637 C CA . ILE A 1 202 ? -5.695 15.562 4.602 1 96.56 202 ILE A CA 1
ATOM 1638 C C . ILE A 1 202 ? -6.676 14.523 4.062 1 96.56 202 ILE A C 1
ATOM 1640 O O . ILE A 1 202 ? -6.949 13.516 4.723 1 96.56 202 ILE A O 1
ATOM 1644 N N . VAL A 1 203 ? -7.082 14.781 2.857 1 94.38 203 VAL A N 1
ATOM 1645 C CA . VAL A 1 203 ? -8.031 13.867 2.24 1 94.38 203 VAL A CA 1
ATOM 1646 C C . VAL A 1 203 ? -8.008 14.039 0.724 1 94.38 203 VAL A C 1
ATOM 1648 O O . VAL A 1 203 ? -7.789 15.148 0.224 1 94.38 203 VAL A O 1
ATOM 1651 N N . LEU A 1 204 ? -8.172 13 -0.01 1 91.62 204 LEU A N 1
ATOM 1652 C CA . LEU A 1 204 ? -8.375 12.961 -1.454 1 91.62 204 LEU A CA 1
ATOM 1653 C C . LEU A 1 204 ? -9.75 12.383 -1.795 1 91.62 204 LEU A C 1
ATOM 1655 O O . LEU A 1 204 ? -10.055 11.25 -1.435 1 91.62 204 LEU A O 1
ATOM 1659 N N . CYS A 1 205 ? -10.531 13.18 -2.432 1 90.25 205 CYS A N 1
ATOM 1660 C CA . CYS A 1 205 ? -11.852 12.75 -2.881 1 90.25 205 CYS A CA 1
ATOM 1661 C C . CYS A 1 205 ? -11.875 12.539 -4.391 1 90.25 205 CYS A C 1
ATOM 1663 O O . CYS A 1 205 ? -11.328 13.344 -5.141 1 90.25 205 CYS A O 1
ATOM 1665 N N . THR A 1 206 ? -12.477 11.445 -4.746 1 83.25 206 THR A N 1
ATOM 1666 C CA . THR A 1 206 ? -12.641 11.18 -6.172 1 83.25 206 THR A CA 1
ATOM 1667 C C . THR A 1 206 ? -14.109 11.25 -6.566 1 83.25 206 THR A C 1
ATOM 1669 O O . THR A 1 206 ? -14.992 11.172 -5.711 1 83.25 206 THR A O 1
ATOM 1672 N N . SER A 1 207 ? -14.422 11.398 -7.863 1 76.81 207 SER A N 1
ATOM 1673 C CA . SER A 1 207 ? -15.773 11.523 -8.383 1 76.81 207 SER A CA 1
ATOM 1674 C C . SER A 1 207 ? -16.578 10.242 -8.156 1 76.81 207 SER A C 1
ATOM 1676 O O . SER A 1 207 ? -17.812 10.273 -8.117 1 76.81 207 SER A O 1
ATOM 1678 N N . VAL A 1 208 ? -15.93 9.219 -8.039 1 69.75 208 VAL A N 1
ATOM 1679 C CA . VAL A 1 208 ? -16.641 7.965 -7.875 1 69.75 208 VAL A CA 1
ATOM 1680 C C . VAL A 1 208 ? -16.953 7.73 -6.395 1 69.75 208 VAL A C 1
ATOM 1682 O O . VAL A 1 208 ? -17.5 6.699 -6.023 1 69.75 208 VAL A O 1
ATOM 1685 N N . GLY A 1 209 ? -16.672 8.812 -5.594 1 67.56 209 GLY A N 1
ATOM 1686 C CA . GLY A 1 209 ? -17.078 8.75 -4.199 1 67.56 209 GLY A CA 1
ATOM 1687 C C . GLY A 1 209 ? -15.977 8.25 -3.281 1 67.56 209 GLY A C 1
ATOM 1688 O O . GLY A 1 209 ? -16.156 8.195 -2.062 1 67.56 209 GLY A O 1
ATOM 1689 N N . GLY A 1 210 ? -14.914 7.902 -3.818 1 77.62 210 GLY A N 1
ATOM 1690 C CA . GLY A 1 210 ? -13.812 7.434 -2.992 1 77.62 210 GLY A CA 1
ATOM 1691 C C . GLY A 1 210 ? -13.18 8.531 -2.164 1 77.62 210 GLY A C 1
ATOM 1692 O O . GLY A 1 210 ? -13.031 9.664 -2.631 1 77.62 210 GLY A O 1
ATOM 1693 N N . ARG A 1 211 ? -12.938 8.219 -0.796 1 85.56 211 ARG A N 1
ATOM 1694 C CA . ARG A 1 211 ? -12.234 9.125 0.108 1 85.56 211 ARG A CA 1
ATOM 1695 C C . ARG A 1 211 ? -11.031 8.445 0.746 1 85.56 211 ARG A C 1
ATOM 1697 O O . ARG A 1 211 ? -11.148 7.336 1.276 1 85.56 211 ARG A O 1
ATOM 1704 N N . SER A 1 212 ? -9.938 9.094 0.572 1 87.62 212 SER A N 1
ATOM 1705 C CA . SER A 1 212 ? -8.719 8.602 1.215 1 87.62 212 SER A CA 1
ATOM 1706 C C . SER A 1 212 ? -8.117 9.656 2.139 1 87.62 212 SER A C 1
ATOM 1708 O O . SER A 1 212 ? -7.68 10.711 1.681 1 87.62 212 SER A O 1
ATOM 1710 N N . PHE A 1 213 ? -8.07 9.312 3.383 1 91.56 213 PHE A N 1
ATOM 1711 C CA . PHE A 1 213 ? -7.539 10.242 4.367 1 91.56 213 PHE A CA 1
ATOM 1712 C C . PHE A 1 213 ? -6.055 9.992 4.617 1 91.56 213 PHE A C 1
ATOM 1714 O O . PHE A 1 213 ? -5.617 8.844 4.664 1 91.56 213 PHE A O 1
ATOM 1721 N N . GLY A 1 214 ? -5.371 11.047 4.754 1 92.5 214 GLY A N 1
ATOM 1722 C CA . GLY A 1 214 ? -4.004 10.906 5.227 1 92.5 214 GLY A CA 1
ATOM 1723 C C . GLY A 1 214 ? -3.914 10.336 6.633 1 92.5 214 GLY A C 1
ATOM 1724 O O . GLY A 1 214 ? -4.816 10.539 7.445 1 92.5 214 GLY A O 1
ATOM 1725 N N . SER A 1 215 ? -2.855 9.742 6.953 1 91 215 SER A N 1
ATOM 1726 C CA . SER A 1 215 ? -2.686 9.008 8.203 1 91 215 SER A CA 1
ATOM 1727 C C . SER A 1 215 ? -2.863 9.93 9.406 1 91 215 SER A C 1
ATOM 1729 O O . SER A 1 215 ? -3.447 9.531 10.422 1 91 215 SER A O 1
ATOM 1731 N N . ASP A 1 216 ? -2.441 11.18 9.305 1 91.94 216 ASP A N 1
ATOM 1732 C CA . ASP A 1 216 ? -2.492 12.109 10.43 1 91.94 216 ASP A CA 1
ATOM 1733 C C . ASP A 1 216 ? -3.908 12.641 10.641 1 91.94 216 ASP A C 1
ATOM 1735 O O . ASP A 1 216 ? -4.203 13.242 11.672 1 91.94 216 ASP A O 1
ATOM 1739 N N . PHE A 1 217 ? -4.805 12.336 9.688 1 94.38 217 PHE A N 1
ATOM 1740 C CA . PHE A 1 217 ? -6.09 13.023 9.727 1 94.38 217 PHE A CA 1
ATOM 1741 C C . PHE A 1 217 ? -7.238 12.023 9.758 1 94.38 217 PHE A C 1
ATOM 1743 O O . PHE A 1 217 ? -8.406 12.414 9.875 1 94.38 217 PHE A O 1
ATOM 1750 N N . LYS A 1 218 ? -6.961 10.82 9.648 1 88.56 218 LYS A N 1
ATOM 1751 C CA . LYS A 1 218 ? -7.957 9.758 9.547 1 88.56 218 LYS A CA 1
ATOM 1752 C C . LYS A 1 218 ? -8.977 9.844 10.68 1 88.56 218 LYS A C 1
ATOM 1754 O O . LYS A 1 218 ? -10.172 9.617 10.469 1 88.56 218 LYS A O 1
ATOM 1759 N N . ASN A 1 219 ? -8.602 10.242 11.867 1 88.38 219 ASN A N 1
ATOM 1760 C CA . ASN A 1 219 ? -9.516 10.227 13.008 1 88.38 219 ASN A CA 1
ATOM 1761 C C . ASN A 1 219 ? -9.922 11.641 13.414 1 88.38 219 ASN A C 1
ATOM 1763 O O . ASN A 1 219 ? -10.609 11.828 14.422 1 88.38 219 ASN A O 1
ATOM 1767 N N . ARG A 1 220 ? -9.5 12.609 12.617 1 94.31 220 ARG A N 1
ATOM 1768 C CA . ARG A 1 220 ? -9.812 13.938 13.125 1 94.31 220 ARG A CA 1
ATOM 1769 C C . ARG A 1 220 ? -10.312 14.852 12 1 94.31 220 ARG A C 1
ATOM 1771 O O . ARG A 1 220 ? -10.555 16.031 12.227 1 94.31 220 ARG A O 1
ATOM 1778 N N . ALA A 1 221 ? -10.398 14.305 10.805 1 95.94 221 ALA A N 1
ATOM 1779 C CA . ALA A 1 221 ? -10.922 15.109 9.711 1 95.94 221 ALA A CA 1
ATOM 1780 C C . ALA A 1 221 ? -12.25 14.555 9.203 1 95.94 221 ALA A C 1
ATOM 1782 O O . ALA A 1 221 ? -12.438 13.336 9.133 1 95.94 221 ALA A O 1
ATOM 1783 N N . LEU A 1 222 ? -13.148 15.43 8.906 1 95.75 222 LEU A N 1
ATOM 1784 C CA . LEU A 1 222 ? -14.398 15.141 8.211 1 95.75 222 LEU A CA 1
ATOM 1785 C C . LEU A 1 222 ? -14.477 15.906 6.891 1 95.75 222 LEU A C 1
ATOM 1787 O O . LEU A 1 222 ? -14.016 17.047 6.801 1 95.75 222 LEU A O 1
ATOM 1791 N N . VAL A 1 223 ? -15.031 15.211 5.938 1 94.25 223 VAL A N 1
ATOM 1792 C CA . VAL A 1 223 ? -15.055 15.891 4.648 1 94.25 223 VAL A CA 1
ATOM 1793 C C . VAL A 1 223 ? -16.391 15.656 3.965 1 94.25 223 VAL A C 1
ATOM 1795 O O . VAL A 1 223 ? -17.031 14.617 4.156 1 94.25 223 VAL A O 1
ATOM 1798 N N . ASP A 1 224 ? -16.859 16.656 3.307 1 92.62 224 ASP A N 1
ATOM 1799 C CA . ASP A 1 224 ? -17.984 16.578 2.369 1 92.62 224 ASP A CA 1
ATOM 1800 C C . ASP A 1 224 ? -17.547 17 0.966 1 92.62 224 ASP A C 1
ATOM 1802 O O . ASP A 1 224 ? -17.312 18.188 0.716 1 92.62 224 ASP A O 1
ATOM 1806 N N . CYS A 1 225 ? -17.438 16.016 0.086 1 89.38 225 CYS A N 1
ATOM 1807 C CA . CYS A 1 225 ? -17.047 16.297 -1.293 1 89.38 225 CYS A CA 1
ATOM 1808 C C . CYS A 1 225 ? -18.188 15.977 -2.254 1 89.38 225 CYS A C 1
ATOM 1810 O O . CYS A 1 225 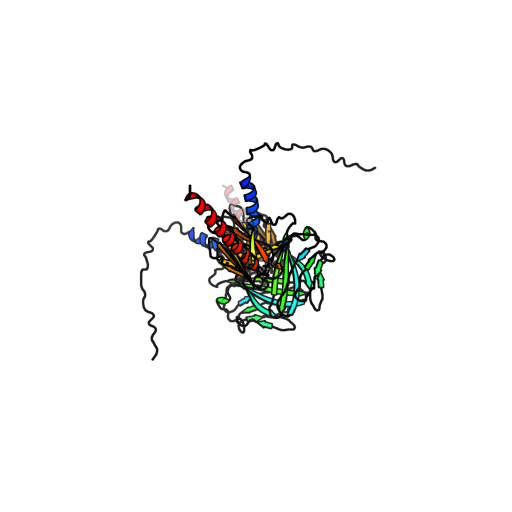? -17.953 15.734 -3.439 1 89.38 225 CYS A O 1
ATOM 1812 N N . SER A 1 226 ? -19.312 15.891 -1.798 1 82.06 226 SER A N 1
ATOM 1813 C CA . SER A 1 226 ? -20.453 15.484 -2.621 1 82.06 226 SER A CA 1
ATOM 1814 C C . SER A 1 226 ? -20.891 16.609 -3.557 1 82.06 226 SER A C 1
ATOM 1816 O O . SER A 1 226 ? -21.516 16.359 -4.59 1 82.06 226 SER A O 1
ATOM 1818 N N . GLY A 1 227 ? -20.516 17.812 -3.154 1 79.31 227 GLY A N 1
ATOM 1819 C CA . GLY A 1 227 ? -20.953 18.953 -3.953 1 79.31 227 GLY A CA 1
ATOM 1820 C C . GLY A 1 227 ? -20.078 19.203 -5.168 1 79.31 227 GLY A C 1
ATOM 1821 O O . GLY A 1 227 ? -18.859 19.031 -5.105 1 79.31 227 GLY A O 1
ATOM 1822 N N . GLN A 1 228 ? -20.703 19.484 -6.277 1 79.5 228 GLN A N 1
ATOM 1823 C CA . GLN A 1 228 ? -19.969 19.781 -7.504 1 79.5 228 GLN A CA 1
ATOM 1824 C C . GLN A 1 228 ? -19.422 21.203 -7.484 1 79.5 228 GLN A C 1
ATOM 1826 O O . GLN A 1 228 ? -18.562 21.547 -8.297 1 79.5 228 GLN A O 1
ATOM 1831 N N . ALA A 1 229 ? -19.859 21.938 -6.527 1 86.25 229 ALA A N 1
ATOM 1832 C CA . ALA A 1 229 ? -19.438 23.344 -6.559 1 86.25 229 ALA A CA 1
ATOM 1833 C C . ALA A 1 229 ? -18.578 23.688 -5.344 1 86.25 229 ALA A C 1
ATOM 1835 O O . ALA A 1 229 ? -18.047 24.781 -5.246 1 86.25 229 ALA A O 1
ATOM 1836 N N . SER A 1 230 ? -18.516 22.797 -4.488 1 91.44 230 SER A N 1
ATOM 1837 C CA . SER A 1 230 ? -17.703 23.094 -3.309 1 91.44 230 SER A CA 1
ATOM 1838 C C . SER A 1 230 ? -17.375 21.844 -2.518 1 91.44 230 SER A C 1
ATOM 1840 O O . SER A 1 230 ? -18.016 20.797 -2.699 1 91.44 230 SER A O 1
ATOM 1842 N N . SER A 1 231 ? -16.375 21.891 -1.771 1 93.56 231 SER A N 1
ATOM 1843 C CA . SER A 1 231 ? -16.016 20.859 -0.804 1 93.56 231 SER A CA 1
ATOM 1844 C C . SER A 1 231 ? -15.734 21.453 0.567 1 93.56 231 SER A C 1
ATOM 1846 O O . SER A 1 231 ? -15.203 22.562 0.666 1 93.56 231 SER A O 1
ATOM 1848 N N . THR A 1 232 ? -16.141 20.703 1.617 1 95.44 232 THR A N 1
ATOM 1849 C CA . THR A 1 232 ? -15.969 21.156 2.988 1 95.44 232 THR A CA 1
ATOM 1850 C C . THR A 1 232 ? -15.18 20.141 3.805 1 95.44 232 THR A C 1
ATOM 1852 O O . THR A 1 232 ? -15.445 18.938 3.738 1 95.44 232 THR A O 1
ATOM 1855 N N . VAL A 1 233 ? -14.188 20.656 4.539 1 97 233 VAL A N 1
ATOM 1856 C CA . VAL A 1 233 ? -13.438 19.797 5.441 1 97 233 VAL A CA 1
ATOM 1857 C C . VAL A 1 233 ? -13.438 20.391 6.848 1 97 233 VAL A C 1
ATOM 1859 O O . VAL A 1 233 ? -13.312 21.609 7.016 1 97 233 VAL A O 1
ATOM 1862 N N . VAL A 1 234 ? -13.648 19.562 7.805 1 97.62 234 VAL A N 1
ATOM 1863 C CA . VAL A 1 234 ? -13.562 19.938 9.211 1 97.62 234 VAL A CA 1
ATOM 1864 C C . VAL A 1 234 ? -12.398 19.219 9.875 1 97.62 234 VAL A C 1
ATOM 1866 O O . VAL A 1 234 ? -12.312 17.984 9.828 1 97.62 234 VAL A O 1
ATOM 1869 N N . ILE A 1 235 ? -11.484 19.938 10.422 1 97.5 235 ILE A N 1
ATOM 1870 C CA . ILE A 1 235 ? -10.375 19.359 11.18 1 97.5 235 ILE A CA 1
ATOM 1871 C C . ILE A 1 235 ? -10.617 19.547 12.672 1 97.5 235 ILE A C 1
ATOM 1873 O O . ILE A 1 235 ? -10.844 20.672 13.133 1 97.5 235 ILE A O 1
ATOM 1877 N N . GLN A 1 236 ? -10.547 18.5 13.328 1 97.19 236 GLN A N 1
ATOM 1878 C CA . GLN A 1 236 ? -10.805 18.531 14.766 1 97.19 236 GLN A CA 1
ATOM 1879 C C . GLN A 1 236 ? -9.5 18.422 15.555 1 97.19 236 GLN A C 1
ATOM 1881 O O . GLN A 1 236 ? -8.453 18.109 14.992 1 97.19 236 GLN A O 1
ATOM 1886 N N . ASN A 1 237 ? -9.555 18.797 16.891 1 94.94 237 ASN A N 1
ATOM 1887 C CA . ASN A 1 237 ? -8.438 18.688 17.812 1 94.94 237 ASN A CA 1
ATOM 1888 C C . ASN A 1 237 ? -7.207 19.438 17.312 1 94.94 237 ASN A C 1
ATOM 1890 O O . ASN A 1 237 ? -6.113 18.875 17.25 1 94.94 237 ASN A O 1
ATOM 1894 N N . ILE A 1 238 ? -7.406 20.672 17.125 1 95.56 238 ILE A N 1
ATOM 1895 C CA . ILE A 1 238 ? -6.371 21.547 16.578 1 95.56 238 ILE A CA 1
ATOM 1896 C C . ILE A 1 238 ? -5.191 21.609 17.547 1 95.56 238 ILE A C 1
ATOM 1898 O O . ILE A 1 238 ? -5.379 21.797 18.75 1 95.56 238 ILE A O 1
ATOM 1902 N N . THR A 1 239 ? -4.02 21.391 17.031 1 92.75 239 THR A N 1
ATOM 1903 C CA . THR A 1 239 ? -2.785 21.5 17.797 1 92.75 239 THR A CA 1
ATOM 1904 C C . THR A 1 239 ? -1.909 22.625 17.266 1 92.75 239 THR A C 1
ATOM 1906 O O . THR A 1 239 ? -2.256 23.281 16.281 1 92.75 239 THR A O 1
ATOM 1909 N N . ALA A 1 240 ? -0.782 22.828 17.906 1 91.44 240 ALA A N 1
ATOM 1910 C CA . ALA A 1 240 ? 0.143 23.906 17.516 1 91.44 240 ALA A CA 1
ATOM 1911 C C . ALA A 1 240 ? 0.588 23.75 16.078 1 91.44 240 ALA A C 1
ATOM 1913 O O . ALA A 1 240 ? 0.782 24.75 15.367 1 91.44 240 ALA A O 1
ATOM 1914 N N . SER A 1 241 ? 0.679 22.516 15.602 1 89.94 241 SER A N 1
ATOM 1915 C CA . SER A 1 241 ? 1.174 22.266 14.258 1 89.94 241 SER A CA 1
ATOM 1916 C C . SER A 1 241 ? 0.102 22.547 13.211 1 89.94 241 SER A C 1
ATOM 1918 O O . SER A 1 241 ? 0.394 22.609 12.016 1 89.94 241 SER A O 1
ATOM 1920 N N . ASP A 1 242 ? -1.073 22.797 13.695 1 95.12 242 ASP A N 1
ATOM 1921 C CA . ASP A 1 242 ? -2.178 23.016 12.758 1 95.12 242 ASP A CA 1
ATOM 1922 C C . ASP A 1 242 ? -2.316 24.484 12.398 1 95.12 242 ASP A C 1
ATOM 1924 O O . ASP A 1 242 ? -3.119 24.844 11.531 1 95.12 242 ASP A O 1
ATOM 1928 N N . TYR A 1 243 ? -1.58 25.391 13.094 1 93.5 243 TYR A N 1
ATOM 1929 C CA . TYR A 1 243 ? -1.589 26.812 12.758 1 93.5 243 TYR A CA 1
ATOM 1930 C C . TYR A 1 243 ? -0.664 27.094 11.578 1 93.5 243 TYR A C 1
ATOM 1932 O O . TYR A 1 243 ? 0.401 27.688 11.75 1 93.5 243 TYR A O 1
ATOM 1940 N N . THR A 1 244 ? -1.13 26.719 10.438 1 92.88 244 THR A N 1
ATOM 1941 C CA . THR A 1 244 ? -0.394 26.844 9.18 1 92.88 244 THR A CA 1
ATOM 1942 C C . THR A 1 244 ? -1.35 27.062 8.016 1 92.88 244 THR A C 1
ATOM 1944 O O . THR A 1 244 ? -2.508 27.438 8.219 1 92.88 244 THR A O 1
ATOM 1947 N N . THR A 1 245 ? -0.779 26.922 6.844 1 92.5 245 THR A N 1
ATOM 1948 C CA . THR A 1 245 ? -1.565 27.125 5.633 1 92.5 245 THR A CA 1
ATOM 1949 C C . THR A 1 245 ? -2.133 25.812 5.125 1 92.5 245 THR A C 1
ATOM 1951 O O . THR A 1 245 ? -1.47 24.766 5.203 1 92.5 245 THR A O 1
ATOM 1954 N N . TYR A 1 246 ? -3.352 25.875 4.668 1 94.5 246 TYR A N 1
ATOM 1955 C CA . TYR A 1 246 ? -4.027 24.75 4.043 1 94.5 246 TYR A CA 1
ATOM 1956 C C . TYR A 1 246 ? -4.383 25.062 2.596 1 94.5 246 TYR A C 1
ATOM 1958 O O . TYR A 1 246 ? -4.445 26.234 2.201 1 94.5 246 TYR A O 1
ATOM 1966 N N . ARG A 1 247 ? -4.598 23.953 1.825 1 93.31 247 ARG A N 1
ATOM 1967 C CA . ARG A 1 247 ? -4.902 24.156 0.412 1 93.31 247 ARG A CA 1
ATOM 1968 C C . ARG A 1 247 ? -5.906 23.125 -0.086 1 93.31 247 ARG A C 1
ATOM 1970 O O . ARG A 1 247 ? -5.816 21.938 0.27 1 93.31 247 ARG A O 1
ATOM 1977 N N . CYS A 1 248 ? -6.797 23.609 -0.859 1 93.25 248 CYS A N 1
ATOM 1978 C CA . CYS A 1 248 ? -7.699 22.734 -1.608 1 93.25 248 CYS A CA 1
ATOM 1979 C C . CYS A 1 248 ? -7.406 22.812 -3.102 1 93.25 248 CYS A C 1
ATOM 1981 O O . CYS A 1 248 ? -7.195 23.891 -3.648 1 93.25 248 CYS A O 1
ATOM 1983 N N . VAL A 1 249 ? -7.285 21.688 -3.709 1 90.62 249 VAL A N 1
ATOM 1984 C CA . VAL A 1 249 ? -7.09 21.609 -5.152 1 90.62 249 VAL A CA 1
ATOM 1985 C C . VAL A 1 249 ? -8.203 20.766 -5.777 1 90.62 249 VAL A C 1
ATOM 1987 O O . VAL A 1 249 ? -8.297 19.562 -5.523 1 90.62 249 VAL A O 1
ATOM 1990 N N . ALA A 1 250 ? -9.008 21.375 -6.59 1 90.44 250 ALA A N 1
ATOM 1991 C CA . ALA A 1 250 ? -10.055 20.672 -7.336 1 90.44 250 ALA A CA 1
ATOM 1992 C C . ALA A 1 250 ? -9.672 20.516 -8.805 1 90.44 250 ALA A C 1
ATOM 1994 O O . ALA A 1 250 ? -9.367 21.5 -9.477 1 90.44 250 ALA A O 1
ATOM 1995 N N . THR A 1 251 ? -9.703 19.297 -9.219 1 88.88 251 THR A N 1
ATOM 1996 C CA . THR A 1 251 ? -9.281 19.016 -10.586 1 88.88 251 THR A CA 1
ATOM 1997 C C . THR A 1 251 ? -10.438 18.438 -11.398 1 88.88 251 THR A C 1
ATOM 1999 O O . THR A 1 251 ? -11.102 17.5 -10.977 1 88.88 251 THR A O 1
ATOM 2002 N N . GLY A 1 252 ? -10.703 19.094 -12.5 1 85.44 252 GLY A N 1
ATOM 2003 C CA . GLY A 1 252 ? -11.633 18.578 -13.5 1 85.44 252 GLY A CA 1
ATOM 2004 C C . GLY A 1 252 ? -10.93 18.062 -14.742 1 85.44 252 GLY A C 1
ATOM 2005 O O . GLY A 1 252 ? -9.734 17.781 -14.719 1 85.44 252 GLY A O 1
ATOM 2006 N N . ARG A 1 253 ? -11.672 17.797 -15.75 1 81.19 253 ARG A N 1
ATOM 2007 C CA . ARG A 1 253 ? -11.117 17.25 -16.984 1 81.19 253 ARG A CA 1
ATOM 2008 C C . ARG A 1 253 ? -10.156 18.234 -17.625 1 81.19 253 ARG A C 1
ATOM 2010 O O . ARG A 1 253 ? -9.055 17.859 -18.047 1 81.19 253 ARG A O 1
ATOM 2017 N N . ASN A 1 254 ? -10.438 19.5 -17.594 1 82.12 254 ASN A N 1
ATOM 2018 C CA . ASN A 1 254 ? -9.633 20.469 -18.344 1 82.12 254 ASN A CA 1
ATOM 2019 C C . ASN A 1 254 ? -9.203 21.641 -17.469 1 82.12 254 ASN A C 1
ATOM 2021 O O . ASN A 1 254 ? -8.508 22.547 -17.922 1 82.12 254 ASN A O 1
ATOM 2025 N N . LYS A 1 255 ? -9.641 21.672 -16.297 1 83.31 255 LYS A N 1
ATOM 2026 C CA . LYS A 1 255 ? -9.359 22.828 -15.461 1 83.31 255 LYS A CA 1
ATOM 2027 C C . LYS A 1 255 ? -9.031 22.406 -14.031 1 83.31 255 LYS A C 1
ATOM 2029 O O . LYS A 1 255 ? -9.555 21.391 -13.547 1 83.31 255 LYS A O 1
ATOM 2034 N N . THR A 1 256 ? -8.195 23.141 -13.383 1 86.5 256 THR A N 1
ATOM 2035 C CA . THR A 1 256 ? -7.859 22.938 -11.977 1 86.5 256 THR A CA 1
ATOM 2036 C C . THR A 1 256 ? -8.078 24.219 -11.18 1 86.5 256 THR A C 1
ATOM 2038 O O . THR A 1 256 ? -7.77 25.312 -11.656 1 86.5 256 THR A O 1
ATOM 2041 N N . PHE A 1 257 ? -8.711 24.109 -10.055 1 87.19 257 PHE A N 1
ATOM 2042 C CA . PHE A 1 257 ? -8.953 25.219 -9.133 1 87.19 257 PHE A CA 1
ATOM 2043 C C . PHE A 1 257 ? -8.188 25.016 -7.836 1 87.19 257 PHE A C 1
ATOM 2045 O O . PHE A 1 257 ? -8.125 23.906 -7.301 1 87.19 257 PHE A O 1
ATOM 2052 N N . GLU A 1 258 ? -7.562 26.125 -7.344 1 89.5 258 GLU A N 1
ATOM 2053 C CA . GLU A 1 258 ? -6.805 26.031 -6.098 1 89.5 258 GLU A CA 1
ATOM 2054 C C . GLU A 1 258 ? -7.148 27.203 -5.168 1 89.5 258 GLU A C 1
ATOM 2056 O O . GLU A 1 258 ? -7.301 28.344 -5.621 1 89.5 258 GLU A O 1
ATOM 2061 N N . MET A 1 259 ? -7.328 26.938 -3.902 1 89.5 259 MET A N 1
ATOM 2062 C CA . MET A 1 259 ? -7.547 27.969 -2.879 1 89.5 259 MET A CA 1
ATOM 2063 C C . MET A 1 259 ? -6.781 27.625 -1.604 1 89.5 259 MET A C 1
ATOM 2065 O O . MET A 1 259 ? -6.676 26.453 -1.226 1 89.5 259 MET A O 1
ATOM 2069 N N . SER A 1 260 ? -6.25 28.672 -0.935 1 91.62 260 SER A N 1
ATOM 2070 C CA . SER A 1 260 ? -5.48 28.438 0.284 1 91.62 260 SER A CA 1
ATOM 2071 C C . SER A 1 260 ? -6.133 29.109 1.484 1 91.62 260 SER A C 1
ATOM 2073 O O . SER A 1 260 ? -6.895 30.078 1.327 1 91.62 260 SER A O 1
ATOM 2075 N N . PHE A 1 261 ? -5.902 28.547 2.609 1 92.75 261 PHE A N 1
ATOM 2076 C CA . PHE A 1 261 ? -6.379 29.047 3.895 1 92.75 261 PHE A CA 1
ATOM 2077 C C . PHE A 1 261 ? -5.246 29.094 4.914 1 92.75 261 PHE A C 1
ATOM 2079 O O . PHE A 1 261 ? -4.414 28.188 4.969 1 92.75 261 PHE A O 1
ATOM 2086 N N . THR A 1 262 ? -5.176 30.172 5.684 1 92.5 262 THR A N 1
ATOM 2087 C CA . THR A 1 262 ? -4.195 30.234 6.758 1 92.5 262 THR A CA 1
ATOM 2088 C C . THR A 1 262 ? -4.883 30.25 8.125 1 92.5 262 THR A C 1
ATOM 2090 O O . THR A 1 262 ? -5.727 31.109 8.391 1 92.5 262 THR A O 1
ATOM 2093 N N . VAL A 1 263 ? -4.547 29.328 8.93 1 94.5 263 VAL A N 1
ATOM 2094 C CA . VAL A 1 263 ? -5.137 29.234 10.266 1 94.5 263 VAL A CA 1
ATOM 2095 C C . VAL A 1 263 ? -4.316 30.062 11.25 1 94.5 263 VAL A C 1
ATOM 2097 O O . VAL A 1 263 ? -3.104 29.875 11.367 1 94.5 263 VAL A O 1
ATOM 2100 N N . VAL A 1 264 ? -4.98 30.984 11.922 1 91.62 264 VAL A N 1
ATOM 2101 C CA . VAL A 1 264 ? -4.32 31.859 12.891 1 91.62 264 VAL A CA 1
ATOM 2102 C C . VAL A 1 264 ? -4.957 31.672 14.266 1 91.62 264 VAL A C 1
ATOM 2104 O O . VAL A 1 264 ? -6.145 31.359 14.375 1 91.62 264 VAL A O 1
ATOM 2107 N N . GLY A 1 265 ? -4.152 31.625 15.289 1 86.25 265 GLY A N 1
ATOM 2108 C CA . GLY A 1 265 ? -4.645 31.5 16.656 1 86.25 265 GLY A CA 1
ATOM 2109 C C . GLY A 1 265 ? -5.434 32.688 17.109 1 86.25 265 GLY A C 1
ATOM 2110 O O . GLY A 1 265 ? -5.172 33.812 16.688 1 86.25 265 GLY A O 1
ATOM 2111 N N . GLY A 1 266 ? -6.691 32.625 17.578 1 65.94 266 GLY A N 1
ATOM 2112 C CA . GLY A 1 266 ? -7.457 33.719 18.141 1 65.94 266 GLY A CA 1
ATOM 2113 C C . GLY A 1 266 ? -6.871 34.281 19.422 1 65.94 266 GLY A C 1
ATOM 2114 O O . GLY A 1 266 ? -6.543 33.5 20.344 1 65.94 266 GLY A O 1
ATOM 2115 N N . ASN A 1 267 ? -5.949 35.031 19.453 1 53.16 267 ASN A N 1
ATOM 2116 C CA . ASN A 1 267 ? -5.828 35.75 20.719 1 53.16 267 ASN A CA 1
ATOM 2117 C C . ASN A 1 267 ? -7.195 36.125 21.281 1 53.16 267 ASN A C 1
ATOM 2119 O O . ASN A 1 267 ? -8.078 36.562 20.531 1 53.16 267 ASN A O 1
ATOM 2123 N N . GLU A 1 268 ? -7.746 35.375 22.234 1 48.56 268 GLU A N 1
ATOM 2124 C CA . GLU A 1 268 ? -8.781 36.062 22.984 1 48.56 268 GLU A CA 1
ATOM 2125 C C . GLU A 1 268 ? -8.484 37.562 23.062 1 48.56 268 GLU A C 1
ATOM 2127 O O . GLU A 1 268 ? -7.766 38 23.969 1 48.56 268 GLU A O 1
ATOM 2132 N N . ARG A 1 269 ? -8.023 38.25 22.328 1 41.94 269 ARG A N 1
ATOM 2133 C CA . ARG A 1 269 ? -8.148 39.688 22.609 1 41.94 269 ARG A CA 1
ATOM 2134 C C . ARG A 1 269 ? -9.562 40.031 23.062 1 41.94 269 ARG A C 1
ATOM 2136 O O . ARG A 1 269 ? -10.539 39.688 22.391 1 41.94 269 ARG A O 1
ATOM 2143 N N . LYS A 1 270 ? -9.781 40.125 24.391 1 41.38 270 LYS A N 1
ATOM 2144 C CA . LYS A 1 270 ? -10.711 41.094 24.938 1 41.38 270 LYS A CA 1
ATOM 2145 C C . LYS A 1 270 ? -10.828 42.312 24.031 1 41.38 270 LYS A C 1
ATOM 2147 O O . LYS A 1 270 ? -9.875 43.094 23.922 1 41.38 270 LYS A O 1
ATOM 2152 N N . ARG A 1 271 ? -11.266 42.188 22.922 1 36.47 271 ARG A N 1
ATOM 2153 C CA . ARG A 1 271 ? -11.758 43.438 22.359 1 36.47 271 ARG A CA 1
ATOM 2154 C C . ARG A 1 271 ? -12.312 44.344 23.453 1 36.47 271 ARG A C 1
ATOM 2156 O O . ARG A 1 271 ? -13.312 44.031 24.094 1 36.47 271 ARG A O 1
ATOM 2163 N N . ASN A 1 272 ? -11.469 44.906 24.312 1 34.62 272 ASN A N 1
ATOM 2164 C CA . ASN A 1 272 ? -11.852 46.062 25.078 1 34.62 272 ASN A CA 1
ATOM 2165 C C . ASN A 1 272 ? -12.766 47 24.281 1 34.62 272 ASN A C 1
ATOM 2167 O O . ASN A 1 272 ? -12.297 47.781 23.453 1 34.62 272 ASN A O 1
ATOM 2171 N N . ILE A 1 273 ? -13.75 46.531 23.688 1 37.72 273 ILE A N 1
ATOM 2172 C CA . ILE A 1 273 ? -14.875 47.344 23.266 1 37.72 273 ILE A CA 1
ATOM 2173 C C . ILE A 1 273 ? -15.125 48.438 24.312 1 37.72 273 ILE A C 1
ATOM 2175 O O . ILE A 1 273 ? -16.125 49.188 24.219 1 37.72 273 ILE A O 1
ATOM 2179 N N . GLN A 1 274 ? -14.469 48.344 25.484 1 35.47 274 GLN A N 1
ATOM 2180 C CA . GLN A 1 274 ? -14.875 49.375 26.438 1 35.47 274 GLN A CA 1
ATOM 2181 C C . GLN A 1 274 ? -14.688 50.781 25.828 1 35.47 274 GLN A C 1
ATOM 2183 O O . GLN A 1 274 ? -15.32 51.75 26.266 1 35.47 274 GLN A O 1
ATOM 2188 N N . ASP A 1 275 ? -13.547 50.969 25.109 1 33.44 275 ASP A N 1
ATOM 2189 C CA . ASP A 1 275 ? -13.156 52.375 25.156 1 33.44 275 ASP A CA 1
ATOM 2190 C C . ASP A 1 275 ? -14.031 53.188 24.219 1 33.44 275 ASP A C 1
ATOM 2192 O O . ASP A 1 275 ? -13.789 54.406 24.047 1 33.44 275 ASP A O 1
ATOM 2196 N N . ILE A 1 276 ? -14.648 52.531 23.297 1 36.09 276 ILE A N 1
ATOM 2197 C CA . ILE A 1 276 ? -15.266 53.5 22.406 1 36.09 276 ILE A CA 1
ATOM 2198 C C . ILE A 1 276 ? -16.5 54.094 23.062 1 36.09 276 ILE A C 1
ATOM 2200 O O . ILE A 1 276 ? -17.328 54.75 22.406 1 36.09 276 ILE A O 1
ATOM 2204 N N . SER A 1 277 ? -16.828 53.594 24.328 1 35.12 277 SER A N 1
ATOM 2205 C CA . SER A 1 277 ? -18.078 54.094 24.875 1 35.12 277 SER A CA 1
ATOM 2206 C C . SER A 1 277 ? -18.125 55.625 24.812 1 35.12 277 SER A C 1
ATOM 2208 O O . SER A 1 277 ? -19.141 56.188 24.406 1 35.12 277 SER A O 1
ATOM 2210 N N . VAL A 1 278 ? -17.391 56.281 25.797 1 35.78 278 VAL A N 1
ATOM 2211 C CA . VAL A 1 278 ? -17.797 57.469 26.531 1 35.78 278 VAL A CA 1
ATOM 2212 C C . VAL A 1 278 ? -17.5 58.719 25.703 1 35.78 278 VAL A C 1
ATOM 2214 O O . VAL A 1 278 ? -17.781 59.844 26.125 1 35.78 278 VAL A O 1
ATOM 2217 N N . VAL A 1 279 ? -16.625 58.562 24.688 1 37.25 279 VAL A N 1
ATOM 2218 C CA . VAL A 1 279 ? -16.125 59.844 24.203 1 37.25 279 VAL A CA 1
ATOM 2219 C C . VAL A 1 279 ? -17.219 60.594 23.422 1 37.25 279 VAL A C 1
ATOM 2221 O O . VAL A 1 279 ? -17.156 61.812 23.25 1 37.25 279 VAL A O 1
ATOM 2224 N N . PHE A 1 280 ? -18.062 59.75 22.828 1 39.66 280 PHE A N 1
ATOM 2225 C CA . PHE A 1 280 ? -18.906 60.469 21.875 1 39.66 280 PHE A CA 1
ATOM 2226 C C . PHE A 1 280 ? -19.938 61.344 22.594 1 39.66 280 PHE A C 1
ATOM 2228 O O . PHE A 1 280 ? -20.547 62.219 21.984 1 39.66 280 PHE A O 1
ATOM 2235 N N . PHE A 1 281 ? -20.156 60.938 23.859 1 39.97 281 PHE A N 1
ATOM 2236 C CA . PHE A 1 281 ? -21.281 61.688 24.438 1 39.97 281 PHE A CA 1
ATOM 2237 C C . PHE A 1 281 ? -20.891 63.125 24.688 1 39.97 281 PHE A C 1
ATOM 2239 O O . PHE A 1 281 ? -21.75 64 24.812 1 39.97 281 PHE A O 1
ATOM 2246 N N . HIS A 1 282 ? -19.562 63.344 24.844 1 39.81 282 HIS A N 1
ATOM 2247 C CA . HIS A 1 282 ? -19.25 64.688 25.312 1 39.81 282 HIS A CA 1
ATOM 2248 C C . HIS A 1 282 ? -19.359 65.688 24.172 1 39.81 282 HIS A C 1
ATOM 2250 O O . HIS A 1 282 ? -19.516 66.875 24.406 1 39.81 282 HIS A O 1
ATOM 2256 N N . THR A 1 283 ? -19.266 65.188 22.938 1 39.53 283 THR A N 1
ATOM 2257 C CA . THR A 1 283 ? -19.234 66.188 21.906 1 39.53 283 THR A CA 1
ATOM 2258 C C . THR A 1 283 ? -20.625 66.812 21.703 1 39.53 283 THR A C 1
ATOM 2260 O O . THR A 1 283 ? -20.75 68 21.391 1 39.53 283 THR A O 1
ATOM 2263 N N . ALA A 1 284 ? -21.656 65.938 21.797 1 41.16 284 ALA A N 1
ATOM 2264 C CA . ALA A 1 284 ? -22.969 66.438 21.375 1 41.16 284 ALA A CA 1
ATOM 2265 C C . ALA A 1 284 ? -23.484 67.438 22.359 1 41.16 284 ALA A C 1
ATOM 2267 O O . ALA A 1 284 ? -24.297 68.312 22 1 41.16 284 ALA A O 1
ATOM 2268 N N . VAL A 1 285 ? -23.078 67.375 23.641 1 42.84 285 VAL A N 1
ATOM 2269 C CA . VAL A 1 285 ? -23.641 68.312 24.562 1 42.84 285 VAL A CA 1
ATOM 2270 C C . VAL A 1 285 ? -23.078 69.75 24.266 1 42.84 285 VAL A C 1
ATOM 2272 O O . VAL A 1 285 ? -23.797 70.75 24.359 1 42.84 285 VAL A O 1
ATOM 2275 N N . LEU A 1 286 ? -21.844 69.812 23.766 1 43.34 286 LEU A N 1
ATOM 2276 C CA . LEU A 1 286 ? -21.281 71.125 23.609 1 43.34 286 LEU A CA 1
ATOM 2277 C C . LEU A 1 286 ? -21.906 71.812 22.406 1 43.34 286 LEU A C 1
ATOM 2279 O O . LEU A 1 286 ? -22.125 73.062 22.438 1 43.34 286 LEU A O 1
ATOM 2283 N N . CYS A 1 287 ? -22.234 71.062 21.328 1 40.75 287 CYS A N 1
ATOM 2284 C CA . CYS A 1 287 ? -22.656 71.812 20.141 1 40.75 287 CYS A CA 1
ATOM 2285 C C . CYS A 1 287 ? -24.078 72.375 20.312 1 40.75 287 CYS A C 1
ATOM 2287 O O . CYS A 1 287 ? -24.484 73.25 19.609 1 40.75 287 CYS A O 1
ATOM 2289 N N . SER A 1 288 ? -24.891 71.688 21.172 1 45.44 288 SER A N 1
ATOM 2290 C CA . SER A 1 288 ? -26.234 72.25 21.297 1 45.44 288 SER A CA 1
ATOM 2291 C C . SER A 1 288 ? -26.219 73.625 21.953 1 45.44 288 SER A C 1
ATOM 2293 O O . SER A 1 288 ? -27.172 74.375 21.828 1 45.44 288 SER A O 1
ATOM 2295 N N . LEU A 1 289 ? -25.188 73.875 22.781 1 44.12 289 LEU A N 1
ATOM 2296 C CA . LEU A 1 289 ? -25.188 75.188 23.406 1 44.12 289 LEU A CA 1
ATOM 2297 C C . LEU A 1 289 ? -24.844 76.312 22.391 1 44.12 289 LEU A C 1
ATOM 2299 O O . LEU A 1 289 ? -25.344 77.438 22.5 1 44.12 289 LEU A O 1
ATOM 2303 N N . THR A 1 290 ? -24.062 75.938 21.375 1 45.06 290 THR A N 1
ATOM 2304 C CA . THR A 1 290 ? -23.703 77 20.484 1 45.06 290 THR A CA 1
ATOM 2305 C C . THR A 1 290 ? -24.875 77.438 19.594 1 45.06 290 THR A C 1
ATOM 2307 O O . THR A 1 290 ? -25.047 78.562 19.25 1 45.06 290 THR A O 1
ATOM 2310 N N . PHE A 1 291 ? -25.625 76.375 19.125 1 46.66 291 PHE A N 1
ATOM 2311 C CA . PHE A 1 291 ? -26.656 76.75 18.156 1 46.66 291 PHE A CA 1
ATOM 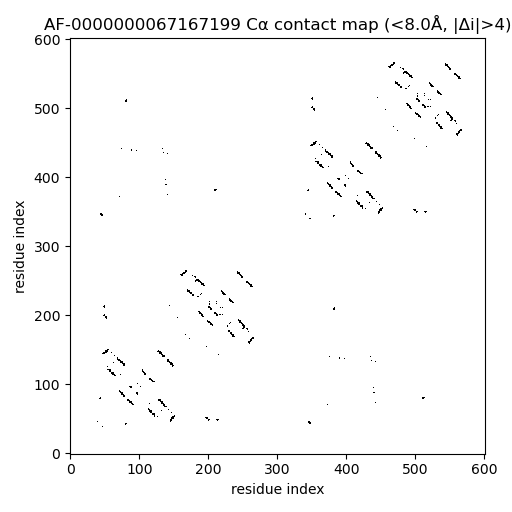2312 C C . PHE A 1 291 ? -27.719 77.625 18.828 1 46.66 291 PHE A C 1
ATOM 2314 O O . PHE A 1 291 ? -28.406 78.438 18.156 1 46.66 291 PHE A O 1
ATOM 2321 N N . HIS A 1 292 ? -28.047 77.438 20.109 1 45.78 292 HIS A N 1
ATOM 2322 C CA . HIS A 1 292 ? -29.062 78.312 20.672 1 45.78 292 HIS A CA 1
ATOM 2323 C C . HIS A 1 292 ? -28.625 79.812 20.625 1 45.78 292 HIS A C 1
ATOM 2325 O O . HIS A 1 292 ? -29.453 80.688 20.547 1 45.78 292 HIS A O 1
ATOM 2331 N N . HIS A 1 293 ? -27.359 80.062 20.797 1 43.59 293 HIS A N 1
ATOM 2332 C CA . HIS A 1 293 ? -27 81.5 20.875 1 43.59 293 HIS A CA 1
ATOM 2333 C C . HIS A 1 293 ? -27.062 82.125 19.5 1 43.59 293 HIS A C 1
ATOM 2335 O O . HIS A 1 293 ? -27.25 83.375 19.406 1 43.59 293 HIS A O 1
ATOM 2341 N N . LEU A 1 294 ? -26.781 81.438 18.406 1 42.66 294 LEU A N 1
ATOM 2342 C CA . LEU A 1 294 ? -26.734 82.188 17.156 1 42.66 294 LEU A CA 1
ATOM 2343 C C . LEU A 1 294 ? -28.141 82.5 16.672 1 42.66 294 LEU A C 1
ATOM 2345 O O . LEU A 1 294 ? -28.344 83.5 15.984 1 42.66 294 LEU A O 1
ATOM 2349 N N . SER A 1 295 ? -29.156 81.688 16.922 1 44.06 295 SER A N 1
ATOM 2350 C CA . SER A 1 295 ? -30.453 82.062 16.344 1 44.06 295 SER A CA 1
ATOM 2351 C C . SER A 1 295 ? -31.016 83.312 17 1 44.06 295 SER A C 1
ATOM 2353 O O . SER A 1 295 ? -32.062 83.812 16.609 1 44.06 295 SER A O 1
ATOM 2355 N N . ARG A 1 296 ? -30.625 83.75 18.203 1 40.06 296 ARG A N 1
ATOM 2356 C CA . ARG A 1 296 ? -31.312 84.875 18.75 1 40.06 296 ARG A CA 1
ATOM 2357 C C . ARG A 1 296 ? -30.906 86.125 18 1 40.06 296 ARG A C 1
ATOM 2359 O O . ARG A 1 296 ? -31.5 87.188 18.219 1 40.06 296 ARG A O 1
ATOM 2366 N N . SER A 1 297 ? -29.766 86.188 17.375 1 40.81 297 SER A N 1
ATOM 2367 C CA . SER A 1 297 ? -29.438 87.562 16.922 1 40.81 297 SER A CA 1
ATOM 2368 C C . SER A 1 297 ? -30.219 87.938 15.672 1 40.81 297 SER A C 1
ATOM 2370 O O . SER A 1 297 ? -30.016 89 15.094 1 40.81 297 SER A O 1
ATOM 2372 N N . PHE A 1 298 ? -30.938 87.062 14.977 1 41 298 PHE A N 1
ATOM 2373 C CA . PHE A 1 298 ? -31.594 87.562 13.781 1 41 298 PHE A CA 1
ATOM 2374 C C . PHE A 1 298 ? -32.781 88.438 14.148 1 41 298 PHE A C 1
ATOM 2376 O O . PHE A 1 298 ? -33.312 89.188 13.305 1 41 298 PHE A O 1
ATOM 2383 N N . CYS A 1 299 ? -33.5 88.312 15.242 1 35.84 299 CYS A N 1
ATOM 2384 C CA . CYS A 1 299 ? -34.781 89 15.336 1 35.84 299 CYS A CA 1
ATOM 2385 C C . CYS A 1 299 ? -34.562 90.5 15.57 1 35.84 299 CYS A C 1
ATOM 2387 O O . CYS A 1 299 ? -35.531 91.312 15.5 1 35.84 299 CYS A O 1
ATOM 2389 N N . LYS A 1 300 ? -33.594 90.938 16.312 1 36.03 300 LYS A N 1
ATOM 2390 C CA . LYS A 1 300 ? -33.781 92.312 16.719 1 36.03 300 LYS A CA 1
ATOM 2391 C C . LYS A 1 300 ? -33.438 93.312 15.586 1 36.03 300 LYS A C 1
ATOM 2393 O O . LYS A 1 300 ? -34 94.375 15.492 1 36.03 300 LYS A O 1
ATOM 2398 N N . SER A 1 301 ? -32.5 93.125 14.68 1 29.64 301 SER A N 1
ATOM 2399 C CA . SER A 1 301 ? -32.438 94.312 13.812 1 29.64 301 SER A CA 1
ATOM 2400 C C . SER A 1 301 ? -33.438 94.188 12.672 1 29.64 301 SER A C 1
ATOM 2402 O O . SER A 1 301 ? -33.625 93.125 12.109 1 29.64 301 SER A O 1
ATOM 2404 N N . MET B 1 1 ? -52.188 -17.172 15.828 1 23.44 1 MET B N 1
ATOM 2405 C CA . MET B 1 1 ? -52.812 -16.984 14.523 1 23.44 1 MET B CA 1
ATOM 2406 C C . MET B 1 1 ? -51.875 -16.234 13.578 1 23.44 1 MET B C 1
ATOM 2408 O O . MET B 1 1 ? -51.375 -15.164 13.914 1 23.44 1 MET B O 1
ATOM 2412 N N . GLU B 1 2 ? -51.156 -17 12.539 1 23.14 2 GLU B N 1
ATOM 2413 C CA . GLU B 1 2 ? -49.969 -16.969 11.695 1 23.14 2 GLU B CA 1
ATOM 2414 C C . GLU B 1 2 ? -50.156 -16.047 10.5 1 23.14 2 GLU B C 1
ATOM 2416 O O . GLU B 1 2 ? -51.094 -16.234 9.703 1 23.14 2 GLU B O 1
ATOM 2421 N N . ARG B 1 3 ? -50 -14.711 10.727 1 22.59 3 ARG B N 1
ATOM 2422 C CA . ARG B 1 3 ? -50.281 -13.672 9.742 1 22.59 3 ARG B CA 1
ATOM 2423 C C . ARG B 1 3 ? -49.625 -13.984 8.406 1 22.59 3 ARG B C 1
ATOM 2425 O O . ARG B 1 3 ? -48.406 -14.133 8.336 1 22.59 3 ARG B O 1
ATOM 2432 N N . LYS B 1 4 ? -50.312 -14.602 7.371 1 21.75 4 LYS B N 1
ATOM 2433 C CA . LYS B 1 4 ? -50.094 -15.094 6.016 1 21.75 4 LYS B CA 1
ATOM 2434 C C . LYS B 1 4 ? -49.656 -13.961 5.09 1 21.75 4 LYS B C 1
ATOM 2436 O O . LYS B 1 4 ? -50.375 -13 4.883 1 21.75 4 LYS B O 1
ATOM 2441 N N . TRP B 1 5 ? -48.344 -13.43 5.129 1 21.61 5 TRP B N 1
ATOM 2442 C CA . TRP B 1 5 ? -47.75 -12.367 4.328 1 21.61 5 TRP B CA 1
ATOM 2443 C C . TRP B 1 5 ? -47.875 -12.664 2.84 1 21.61 5 TRP B C 1
ATOM 2445 O O . TRP B 1 5 ? -47.375 -13.68 2.354 1 21.61 5 TRP B O 1
ATOM 2455 N N . ASP B 1 6 ? -49.031 -12.477 2.213 1 20.08 6 ASP B N 1
ATOM 2456 C CA . ASP B 1 6 ? -49.438 -12.719 0.83 1 20.08 6 ASP B CA 1
ATOM 2457 C C . ASP B 1 6 ? -48.562 -11.922 -0.138 1 20.08 6 ASP B C 1
ATOM 2459 O O . ASP B 1 6 ? -48.469 -10.695 -0.023 1 20.08 6 ASP B O 1
ATOM 2463 N N . TYR B 1 7 ? -47.531 -12.461 -0.825 1 21.69 7 TYR B N 1
ATOM 2464 C CA . TYR B 1 7 ? -46.5 -12.234 -1.819 1 21.69 7 TYR B CA 1
ATOM 2465 C C . TYR B 1 7 ? -47.094 -11.789 -3.148 1 21.69 7 TYR B C 1
ATOM 2467 O O . TYR B 1 7 ? -47.156 -12.578 -4.094 1 21.69 7 TYR B O 1
ATOM 2475 N N . ARG B 1 8 ? -48.281 -11.227 -3.219 1 21.59 8 ARG B N 1
ATOM 2476 C CA . ARG B 1 8 ? -48.938 -11.211 -4.523 1 21.59 8 ARG B CA 1
ATOM 2477 C C . ARG B 1 8 ? -48.031 -10.57 -5.578 1 21.59 8 ARG B C 1
ATOM 2479 O O . ARG B 1 8 ? -47.094 -9.836 -5.246 1 21.59 8 ARG B O 1
ATOM 2486 N N . GLU B 1 9 ? -48.594 -10.336 -6.992 1 21.28 9 GLU B N 1
ATOM 2487 C CA . GLU B 1 9 ? -48.531 -10.539 -8.438 1 21.28 9 GLU B CA 1
ATOM 2488 C C . GLU B 1 9 ? -48.031 -9.297 -9.148 1 21.28 9 GLU B C 1
ATOM 2490 O O . GLU B 1 9 ? -48.812 -8.508 -9.688 1 21.28 9 GLU B O 1
ATOM 2495 N N . THR B 1 10 ? -47.312 -8.359 -8.57 1 20.36 10 THR B N 1
ATOM 2496 C CA . THR B 1 10 ? -47.25 -7.172 -9.414 1 20.36 10 THR B CA 1
ATOM 2497 C C . THR B 1 10 ? -46.688 -7.504 -10.789 1 20.36 10 THR B C 1
ATOM 2499 O O . THR B 1 10 ? -45.531 -7.891 -10.914 1 20.36 10 THR B O 1
ATOM 2502 N N . SER B 1 11 ? -47.406 -7.883 -11.93 1 19.95 11 SER B N 1
ATOM 2503 C CA . SER B 1 11 ? -47.375 -8.25 -13.344 1 19.95 11 SER B CA 1
ATOM 2504 C C . SER B 1 11 ? -46.719 -7.16 -14.18 1 19.95 11 SER B C 1
ATOM 2506 O O . SER B 1 11 ? -46.594 -7.297 -15.398 1 19.95 11 SER B O 1
ATOM 2508 N N . ALA B 1 12 ? -46.75 -5.922 -13.766 1 19.56 12 ALA B N 1
ATOM 2509 C CA . ALA B 1 12 ? -46.938 -4.957 -14.844 1 19.56 12 ALA B CA 1
ATOM 2510 C C . ALA B 1 12 ? -45.938 -5.211 -15.977 1 19.56 12 ALA B C 1
ATOM 2512 O O . ALA B 1 12 ? -44.938 -5.926 -15.797 1 19.56 12 ALA B O 1
ATOM 2513 N N . MET B 1 13 ? -45.531 -4.141 -16.797 1 19.03 13 MET B N 1
ATOM 2514 C CA . MET B 1 13 ? -45.375 -3.742 -18.203 1 19.03 13 MET B CA 1
ATOM 2515 C C . MET B 1 13 ? -44.031 -4.16 -18.75 1 19.03 13 MET B C 1
ATOM 2517 O O . MET B 1 13 ? -43 -3.676 -18.281 1 19.03 13 MET B O 1
ATOM 2521 N N . LEU B 1 14 ? -43.781 -5.441 -19.094 1 20.59 14 LEU B N 1
ATOM 2522 C CA . LEU B 1 14 ? -42.688 -6.031 -19.859 1 20.59 14 LEU B CA 1
ATOM 2523 C C . LEU B 1 14 ? -42.5 -5.324 -21.188 1 20.59 14 LEU B C 1
ATOM 2525 O O . LEU B 1 14 ? -43.344 -5.453 -22.078 1 20.59 14 LEU B O 1
ATOM 2529 N N . TRP B 1 15 ? -42.188 -4.004 -21.109 1 22.22 15 TRP B N 1
ATOM 2530 C CA . TRP B 1 15 ? -42.094 -3.258 -22.359 1 22.22 15 TRP B CA 1
ATOM 2531 C C . TRP B 1 15 ? -41.344 -4.082 -23.422 1 22.22 15 TRP B C 1
ATOM 2533 O O . TRP B 1 15 ? -40.5 -4.922 -23.094 1 22.22 15 TRP B O 1
ATOM 2543 N N . GLN B 1 16 ? -41.875 -4.148 -24.641 1 20.45 16 GLN B N 1
ATOM 2544 C CA . GLN B 1 16 ? -41.75 -4.727 -25.969 1 20.45 16 GLN B CA 1
ATOM 2545 C C . GLN B 1 16 ? -40.344 -4.469 -26.547 1 20.45 16 GLN B C 1
ATOM 2547 O O . GLN B 1 16 ? -40 -3.322 -26.812 1 20.45 16 GLN B O 1
ATOM 2552 N N . ALA B 1 17 ? -39.25 -5.145 -26.078 1 22.27 17 ALA B N 1
ATOM 2553 C CA . ALA B 1 17 ? -37.969 -5.211 -26.766 1 22.27 17 ALA B CA 1
ATOM 2554 C C . ALA B 1 17 ? -38.156 -5.621 -28.234 1 22.27 17 ALA B C 1
ATOM 2556 O O . ALA B 1 17 ? -38.562 -6.754 -28.516 1 22.27 17 ALA B O 1
ATOM 2557 N N . GLU B 1 18 ? -38.688 -4.766 -29 1 23.59 18 GLU B N 1
ATOM 2558 C CA . GLU B 1 18 ? -38.75 -5.059 -30.422 1 23.59 18 GLU B CA 1
ATOM 2559 C C . GLU B 1 18 ? -37.438 -5.633 -30.922 1 23.59 18 GLU B C 1
ATOM 2561 O O . GLU B 1 18 ? -36.375 -5.402 -30.328 1 23.59 18 GLU B O 1
ATOM 2566 N N . ASN B 1 19 ? -37.438 -6.602 -31.906 1 24.14 19 ASN B N 1
ATOM 2567 C CA . ASN B 1 19 ? -36.625 -7.48 -32.75 1 24.14 19 ASN B CA 1
ATOM 2568 C C . ASN B 1 19 ? -35.531 -6.715 -33.438 1 24.14 19 ASN B C 1
ATOM 2570 O O . ASN B 1 19 ? -35.688 -6.246 -34.562 1 24.14 19 ASN B O 1
ATOM 2574 N N . TRP B 1 20 ? -34.906 -5.715 -32.938 1 26.31 20 TRP B N 1
ATOM 2575 C CA . TRP B 1 20 ? -33.969 -5.121 -33.875 1 26.31 20 TRP B CA 1
ATOM 2576 C C . TRP B 1 20 ? -32.969 -6.168 -34.375 1 26.31 20 TRP B C 1
ATOM 2578 O O . TRP B 1 20 ? -32.625 -7.109 -33.656 1 26.31 20 TRP B O 1
ATOM 2588 N N . SER B 1 21 ? -32.656 -6.227 -35.719 1 26.97 21 SER B N 1
ATOM 2589 C CA . SER B 1 21 ? -31.938 -7.105 -36.625 1 26.97 21 SER B CA 1
ATOM 2590 C C . SER B 1 21 ? -30.562 -7.477 -36.094 1 26.97 21 SER B C 1
ATOM 2592 O O . SER B 1 21 ? -30.031 -6.773 -35.219 1 26.97 21 SER B O 1
ATOM 2594 N N . GLY B 1 22 ? -29.969 -8.727 -36.312 1 28.8 22 GLY B N 1
ATOM 2595 C CA . GLY B 1 22 ? -28.938 -9.703 -36 1 28.8 22 GLY B CA 1
ATOM 2596 C C . GLY B 1 22 ? -27.531 -9.141 -36.125 1 28.8 22 GLY B C 1
ATOM 2597 O O . GLY B 1 22 ? -26.562 -9.883 -36.094 1 28.8 22 GLY B O 1
ATOM 2598 N N . ARG B 1 23 ? -27.359 -7.965 -36.781 1 26.95 23 ARG B N 1
ATOM 2599 C CA . ARG B 1 23 ? -26 -7.77 -37.25 1 26.95 23 ARG B CA 1
ATOM 2600 C C . ARG B 1 23 ? -25.016 -7.699 -36.094 1 26.95 23 ARG B C 1
ATOM 2602 O O . ARG B 1 23 ? -23.969 -8.344 -36.125 1 26.95 23 ARG B O 1
ATOM 2609 N N . ASP B 1 24 ? -24.672 -6.406 -35.594 1 31.33 24 ASP B N 1
ATOM 2610 C CA . ASP B 1 24 ? -23.359 -6.102 -35.031 1 31.33 24 ASP B CA 1
ATOM 2611 C C . ASP B 1 24 ? -23.297 -6.457 -33.562 1 31.33 24 ASP B C 1
ATOM 2613 O O . ASP B 1 24 ? -23.594 -5.621 -32.719 1 31.33 24 ASP B O 1
ATOM 2617 N N . GLN B 1 25 ? -23.797 -7.527 -33.156 1 31.98 25 GLN B N 1
ATOM 2618 C CA . GLN B 1 25 ? -23.766 -7.934 -31.75 1 31.98 25 GLN B CA 1
ATOM 2619 C C . GLN B 1 25 ? -22.344 -8.031 -31.234 1 31.98 25 GLN B C 1
ATOM 2621 O O . GLN B 1 25 ? -22.125 -8.305 -30.047 1 31.98 25 GLN B O 1
ATOM 2626 N N . GLY B 1 26 ? -21.406 -8.133 -32.125 1 35.91 26 GLY B N 1
ATOM 2627 C CA . GLY B 1 26 ? -20.062 -8.422 -31.641 1 35.91 26 GLY B CA 1
ATOM 2628 C C . GLY B 1 26 ? -19.453 -7.297 -30.828 1 35.91 26 GLY B C 1
ATOM 2629 O O . GLY B 1 26 ? -18.422 -7.48 -30.172 1 35.91 26 GLY B O 1
ATOM 2630 N N . THR B 1 27 ? -19.922 -6.082 -31.047 1 39.84 27 THR B N 1
ATOM 2631 C CA . THR B 1 27 ? -19.219 -4.941 -30.469 1 39.84 27 THR B CA 1
ATOM 2632 C C . THR B 1 27 ? -19.578 -4.773 -28.984 1 39.84 27 THR B C 1
ATOM 2634 O O . THR B 1 27 ? -18.781 -4.23 -28.219 1 39.84 27 THR B O 1
ATOM 2637 N N . THR B 1 28 ? -20.75 -5.262 -28.609 1 40.22 28 THR B N 1
ATOM 2638 C CA . THR B 1 28 ? -21.172 -4.879 -27.266 1 40.22 28 THR B CA 1
ATOM 2639 C C . THR B 1 28 ? -20.422 -5.703 -26.219 1 40.22 28 THR B C 1
ATOM 2641 O O . THR B 1 28 ? -20.109 -5.203 -25.141 1 40.22 28 THR B O 1
ATOM 2644 N N . GLN B 1 29 ? -20.297 -6.945 -26.562 1 36.66 29 GLN B N 1
ATOM 2645 C CA . GLN B 1 29 ? -19.625 -7.758 -25.547 1 36.66 29 GLN B CA 1
ATOM 2646 C C . GLN B 1 29 ? -18.188 -7.285 -25.328 1 36.66 29 GLN B C 1
ATOM 2648 O O . GLN B 1 29 ? -17.656 -7.402 -24.219 1 36.66 29 GLN B O 1
ATOM 2653 N N . GLN B 1 30 ? -17.656 -6.691 -26.391 1 36.88 30 GLN B N 1
ATOM 2654 C CA . GLN B 1 30 ? -16.266 -6.266 -26.266 1 36.88 30 GLN B CA 1
ATOM 2655 C C . GLN B 1 30 ? -16.141 -5.074 -25.312 1 36.88 30 GLN B C 1
ATOM 2657 O O . GLN B 1 30 ? -15.125 -4.93 -24.625 1 36.88 30 GLN B O 1
ATOM 2662 N N . SER B 1 31 ? -17.172 -4.266 -25.234 1 39.5 31 SER B N 1
ATOM 2663 C CA . SER B 1 31 ? -17.062 -3.039 -24.469 1 39.5 31 SER B CA 1
ATOM 2664 C C . SER B 1 31 ? -17.062 -3.334 -22.969 1 39.5 31 SER B C 1
ATOM 2666 O O . SER B 1 31 ? -16.344 -2.678 -22.203 1 39.5 31 SER B O 1
ATOM 2668 N N . PHE B 1 32 ? -17.906 -4.258 -22.562 1 38.38 32 PHE B N 1
ATOM 2669 C CA . PHE B 1 32 ? -17.984 -4.504 -21.125 1 38.38 32 PHE B CA 1
ATOM 2670 C C . PHE B 1 32 ? -16.688 -5.121 -20.609 1 38.38 32 PHE B C 1
ATOM 2672 O O . PHE B 1 32 ? -16.297 -4.883 -19.469 1 38.38 32 PHE B O 1
ATOM 2679 N N . TYR B 1 33 ? -16.047 -5.805 -21.531 1 37.84 33 TYR B N 1
ATOM 2680 C CA . TYR B 1 33 ? -14.773 -6.406 -21.141 1 37.84 33 TYR B CA 1
ATOM 2681 C C . TYR B 1 33 ? -13.719 -5.332 -20.875 1 37.84 33 TYR B C 1
ATOM 2683 O O . TYR B 1 33 ? -12.859 -5.492 -20.016 1 37.84 33 TYR B O 1
ATOM 2691 N N . PHE B 1 34 ? -13.844 -4.25 -21.594 1 39.34 34 PHE B N 1
ATOM 2692 C CA . PHE B 1 34 ? -12.836 -3.203 -21.516 1 39.34 34 PHE B CA 1
ATOM 2693 C C . PHE B 1 34 ? -12.844 -2.553 -20.141 1 39.34 34 PHE B C 1
ATOM 2695 O O . PHE B 1 34 ? -11.789 -2.176 -19.625 1 39.34 34 PHE B O 1
ATOM 2702 N N . LEU B 1 35 ? -13.984 -2.422 -19.547 1 37.25 35 LEU B N 1
ATOM 2703 C CA . LEU B 1 35 ? -14.062 -1.63 -18.328 1 37.25 35 LEU B CA 1
ATOM 2704 C C . LEU B 1 35 ? -13.383 -2.352 -17.172 1 37.25 35 LEU B C 1
ATOM 2706 O O . LEU B 1 35 ? -12.797 -1.713 -16.297 1 37.25 35 LEU B O 1
ATOM 2710 N N . ARG B 1 36 ? -13.539 -3.643 -17.203 1 36.25 36 ARG B N 1
ATOM 2711 C CA . ARG B 1 36 ? -13.047 -4.32 -16.016 1 36.25 36 ARG B CA 1
ATOM 2712 C C . ARG B 1 36 ? -11.523 -4.41 -16.016 1 36.25 36 ARG B C 1
ATOM 2714 O O . ARG B 1 36 ? -10.891 -4.352 -14.961 1 36.25 36 ARG B O 1
ATOM 2721 N N . TYR B 1 37 ? -11 -4.523 -17.219 1 39.12 37 TYR B N 1
ATOM 2722 C CA . TYR B 1 37 ? -9.562 -4.762 -17.234 1 39.12 37 TYR B CA 1
ATOM 2723 C C . TYR B 1 37 ? -8.797 -3.51 -16.828 1 39.12 37 TYR B C 1
ATOM 2725 O O . TYR B 1 37 ? -7.684 -3.598 -16.312 1 39.12 37 TYR B O 1
ATOM 2733 N N . ASN B 1 38 ? -9.391 -2.439 -17.062 1 39.69 38 ASN B N 1
ATOM 2734 C CA . ASN B 1 38 ? -8.633 -1.279 -16.609 1 39.69 38 ASN B CA 1
ATOM 2735 C C . ASN B 1 38 ? -8.656 -1.154 -15.094 1 39.69 38 ASN B C 1
ATOM 2737 O O . ASN B 1 38 ? -8.383 -0.08 -14.547 1 39.69 38 ASN B O 1
ATOM 2741 N N . LYS B 1 39 ? -9.078 -2.219 -14.445 1 38.66 39 LYS B N 1
ATOM 2742 C CA . LYS B 1 39 ? -9.25 -2.279 -12.992 1 38.66 39 LYS B CA 1
ATOM 2743 C C . LYS B 1 39 ? -7.898 -2.225 -12.281 1 38.66 39 LYS B C 1
ATOM 2745 O O . LYS B 1 39 ? -7.836 -2.299 -11.055 1 38.66 39 LYS B O 1
ATOM 2750 N N . PHE B 1 40 ? -6.91 -2.34 -13.07 1 40.19 40 PHE B N 1
ATOM 2751 C CA . PHE B 1 40 ? -5.695 -2.527 -12.289 1 40.19 40 PHE B CA 1
ATOM 2752 C C . PHE B 1 40 ? -5.516 -1.394 -11.281 1 40.19 40 PHE B C 1
ATOM 2754 O O . PHE B 1 40 ? -5.039 -1.614 -10.172 1 40.19 40 PHE B O 1
ATOM 2761 N N . LEU B 1 41 ? -5.773 -0.177 -11.812 1 41.34 41 LEU B N 1
ATOM 2762 C CA . LEU B 1 41 ? -5.562 0.938 -10.891 1 41.34 41 LEU B CA 1
ATOM 2763 C C . LEU B 1 41 ? -6.863 1.315 -10.188 1 41.34 41 LEU B C 1
ATOM 2765 O O . LEU B 1 41 ? -7.059 2.475 -9.82 1 41.34 41 LEU B O 1
ATOM 2769 N N . ASP B 1 42 ? -7.758 0.365 -10.242 1 42.84 42 ASP B N 1
ATOM 2770 C CA . ASP B 1 42 ? -9.117 0.816 -9.938 1 42.84 42 ASP B CA 1
ATOM 2771 C C . ASP B 1 42 ? -9.328 0.939 -8.43 1 42.84 42 ASP B C 1
ATOM 2773 O O . ASP B 1 42 ? -10.406 1.343 -7.984 1 42.84 42 ASP B O 1
ATOM 2777 N N . ASN B 1 43 ? -8.43 0.194 -7.715 1 43.81 43 ASN B N 1
ATOM 2778 C CA . ASN B 1 43 ? -8.906 0.475 -6.363 1 43.81 43 ASN B CA 1
ATOM 2779 C C . ASN B 1 43 ? -8.508 1.879 -5.914 1 43.81 43 ASN B C 1
ATOM 2781 O O . ASN B 1 43 ? -7.516 2.432 -6.387 1 43.81 43 ASN B O 1
ATOM 2785 N N . VAL B 1 44 ? -9.445 2.473 -5.371 1 46.72 44 VAL B N 1
ATOM 2786 C CA . VAL B 1 44 ? -9.328 3.826 -4.84 1 46.72 44 VAL B CA 1
ATOM 2787 C C . VAL B 1 44 ? -7.961 4.016 -4.191 1 46.72 44 VAL B C 1
ATOM 2789 O O . VAL B 1 44 ? -7.379 5.098 -4.262 1 46.72 44 VAL B O 1
ATOM 2792 N N . GLU B 1 45 ? -7.41 2.744 -3.686 1 54.72 45 GLU B N 1
ATOM 2793 C CA . GLU B 1 45 ? -6.176 2.928 -2.926 1 54.72 45 GLU B CA 1
ATOM 2794 C C . GLU B 1 45 ? -4.949 2.771 -3.818 1 54.72 45 GLU B C 1
ATOM 2796 O O . GLU B 1 45 ? -3.838 3.133 -3.424 1 54.72 45 GLU B O 1
ATOM 2801 N N . GLY B 1 46 ? -5.207 2.344 -5.227 1 61.09 46 GLY B N 1
ATOM 2802 C CA . GLY B 1 46 ? -4.082 2.24 -6.145 1 61.09 46 GLY B CA 1
ATOM 2803 C C . GLY B 1 46 ? -3.094 1.159 -5.758 1 61.09 46 GLY B C 1
ATOM 2804 O O . GLY B 1 46 ? -1.922 1.217 -6.137 1 61.09 46 GLY B O 1
ATOM 2805 N N . ARG B 1 47 ? -3.514 0.175 -4.922 1 72.94 47 ARG B N 1
ATOM 2806 C CA . ARG B 1 47 ? -2.545 -0.807 -4.441 1 72.94 47 ARG B CA 1
ATOM 2807 C C . ARG B 1 47 ? -2.4 -1.959 -5.43 1 72.94 47 ARG B C 1
ATOM 2809 O O . ARG B 1 47 ? -3.391 -2.422 -6.004 1 72.94 47 ARG B O 1
ATOM 2816 N N . PHE B 1 48 ? -1.25 -2.367 -5.688 1 83.12 48 PHE B N 1
ATOM 2817 C CA . PHE B 1 48 ? -0.927 -3.512 -6.535 1 83.12 48 PHE B CA 1
ATOM 2818 C C . PHE B 1 48 ? -1.433 -4.805 -5.91 1 83.12 48 PHE B C 1
ATOM 2820 O O . PHE B 1 48 ? -1.214 -5.055 -4.723 1 83.12 48 PHE B O 1
ATOM 2827 N N . VAL B 1 49 ? -2.166 -5.668 -6.699 1 91.19 49 VAL B N 1
ATOM 2828 C CA . VAL B 1 49 ? -2.754 -6.906 -6.203 1 91.19 49 VAL B CA 1
ATOM 2829 C C . VAL B 1 49 ? -1.884 -8.094 -6.617 1 91.19 49 VAL B C 1
ATOM 2831 O O . VAL B 1 49 ? -1.674 -8.328 -7.809 1 91.19 49 VAL B O 1
ATOM 2834 N N . ASP B 1 50 ? -1.472 -8.867 -5.613 1 94.25 50 ASP B N 1
ATOM 2835 C CA . ASP B 1 50 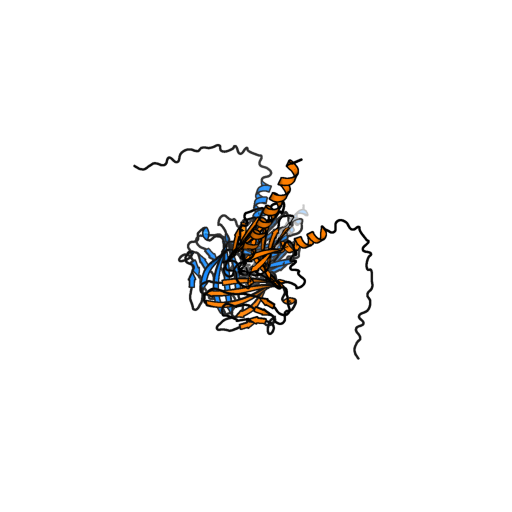? -0.608 -10.016 -5.855 1 94.25 50 ASP B CA 1
ATOM 2836 C C . ASP B 1 50 ? -1.417 -11.219 -6.352 1 94.25 50 ASP B C 1
ATOM 2838 O O . ASP B 1 50 ? -0.95 -11.977 -7.203 1 94.25 50 ASP B O 1
ATOM 2842 N N . SER B 1 51 ? -2.592 -11.406 -5.711 1 95 51 SER B N 1
ATOM 2843 C CA . SER B 1 51 ? -3.453 -12.539 -6.039 1 95 51 SER B CA 1
ATOM 2844 C C . SER B 1 51 ? -4.926 -12.156 -5.973 1 95 51 SER B C 1
ATOM 2846 O O . SER B 1 51 ? -5.305 -11.266 -5.203 1 95 51 SER B O 1
ATOM 2848 N N . THR B 1 52 ? -5.656 -12.781 -6.816 1 93.94 52 THR B N 1
ATOM 2849 C CA . THR B 1 52 ? -7.109 -12.656 -6.793 1 93.94 52 THR B CA 1
ATOM 2850 C C . THR B 1 52 ? -7.77 -14.016 -6.566 1 93.94 52 THR B C 1
ATOM 2852 O O . THR B 1 52 ? -7.391 -15.008 -7.195 1 93.94 52 THR B O 1
ATOM 2855 N N . ILE B 1 53 ? -8.664 -14.102 -5.645 1 93.69 53 ILE B N 1
ATOM 2856 C CA . ILE B 1 53 ? -9.383 -15.352 -5.391 1 93.69 53 ILE B CA 1
ATOM 2857 C C . ILE B 1 53 ? -10.883 -15.094 -5.398 1 93.69 53 ILE B C 1
ATOM 2859 O O . ILE B 1 53 ? -11.336 -14.008 -5.035 1 93.69 53 ILE B O 1
ATOM 2863 N N . LYS B 1 54 ? -11.625 -16.047 -5.773 1 92.12 54 LYS B N 1
ATOM 2864 C CA . LYS B 1 54 ? -13.078 -15.969 -5.738 1 92.12 54 LYS B CA 1
ATOM 2865 C C . LYS B 1 54 ? -13.617 -16.328 -4.355 1 92.12 54 LYS B C 1
ATOM 2867 O O . LYS B 1 54 ? -13.148 -17.281 -3.73 1 92.12 54 LYS B O 1
ATOM 2872 N N . LEU B 1 55 ? -14.633 -15.562 -4.066 1 95.12 55 LEU B N 1
ATOM 2873 C CA . LEU B 1 55 ? -15.273 -15.844 -2.783 1 95.12 55 LEU B CA 1
ATOM 2874 C C . LEU B 1 55 ? -15.891 -17.234 -2.773 1 95.12 55 LEU B C 1
ATOM 2876 O O . LEU B 1 55 ? -16.562 -17.625 -3.729 1 95.12 55 LEU B O 1
ATOM 2880 N N . SER B 1 56 ? -15.617 -17.969 -1.772 1 93.94 56 SER B N 1
ATOM 2881 C CA . SER B 1 56 ? -16.203 -19.281 -1.504 1 93.94 56 SER B CA 1
ATOM 2882 C C . SER B 1 56 ? -16.453 -19.469 -0.013 1 93.94 56 SER B C 1
ATOM 2884 O O . SER B 1 56 ? -15.898 -18.75 0.817 1 93.94 56 SER B O 1
ATOM 2886 N N . GLU B 1 57 ? -17.344 -20.359 0.213 1 93.25 57 GLU B N 1
ATOM 2887 C CA . GLU B 1 57 ? -17.656 -20.609 1.618 1 93.25 57 GLU B CA 1
ATOM 2888 C C . GLU B 1 57 ? -16.391 -20.906 2.418 1 93.25 57 GLU B C 1
ATOM 2890 O O . GLU B 1 57 ? -16.188 -20.344 3.5 1 93.25 57 GLU B O 1
ATOM 2895 N N . LYS B 1 58 ? -15.609 -21.859 1.824 1 94.44 58 LYS B N 1
ATOM 2896 C CA . LYS B 1 58 ? -14.289 -22.141 2.387 1 94.44 58 LYS B CA 1
ATOM 2897 C C . LYS B 1 58 ? -13.18 -21.656 1.466 1 94.44 58 LYS B C 1
ATOM 2899 O O . LYS B 1 58 ? -13.125 -22.031 0.294 1 94.44 58 LYS B O 1
ATOM 2904 N N . MET B 1 59 ? -12.367 -20.781 2.021 1 94.44 59 MET B N 1
ATOM 2905 C CA . MET B 1 59 ? -11.273 -20.281 1.194 1 94.44 59 MET B CA 1
ATOM 2906 C C . MET B 1 59 ? -10.031 -20 2.039 1 94.44 59 MET B C 1
ATOM 2908 O O . MET B 1 59 ? -10.133 -19.797 3.25 1 94.44 59 MET B O 1
ATOM 2912 N N . LYS B 1 60 ? -8.906 -20.047 1.343 1 95.25 60 LYS B N 1
ATOM 2913 C CA . LYS B 1 60 ? -7.617 -19.812 1.991 1 95.25 60 LYS B CA 1
ATOM 2914 C C . LYS B 1 60 ? -6.879 -18.641 1.342 1 95.25 60 LYS B C 1
ATOM 2916 O O . LYS B 1 60 ? -6.672 -18.641 0.126 1 95.25 60 LYS B O 1
ATOM 2921 N N . LEU B 1 61 ? -6.582 -17.656 2.127 1 96.75 61 LEU B N 1
ATOM 2922 C CA . LEU B 1 61 ? -5.688 -16.578 1.693 1 96.75 61 LEU B CA 1
ATOM 2923 C C . LEU B 1 61 ? -4.234 -16.953 1.973 1 96.75 61 LEU B C 1
ATOM 2925 O O . LEU B 1 61 ? -3.77 -16.828 3.109 1 96.75 61 LEU B O 1
ATOM 2929 N N . GLU B 1 62 ? -3.561 -17.297 0.928 1 95.31 62 GLU B N 1
ATOM 2930 C CA . GLU B 1 62 ? -2.219 -17.844 1.081 1 95.31 62 GLU B CA 1
ATOM 2931 C C . GLU B 1 62 ? -1.183 -16.734 1.261 1 95.31 62 GLU B C 1
ATOM 2933 O O . GLU B 1 62 ? -1.148 -15.781 0.486 1 95.31 62 GLU B O 1
ATOM 2938 N N . CYS B 1 63 ? -0.396 -16.875 2.248 1 96.19 63 CYS B N 1
ATOM 2939 C CA . CYS B 1 63 ? 0.706 -15.969 2.547 1 96.19 63 CYS B CA 1
ATOM 2940 C C . CYS B 1 63 ? 1.871 -16.719 3.184 1 96.19 63 CYS B C 1
ATOM 2942 O O . CYS B 1 63 ? 1.785 -17.141 4.336 1 96.19 63 CYS B O 1
ATOM 2944 N N . MET B 1 64 ? 2.947 -16.797 2.408 1 92.88 64 MET B N 1
ATOM 2945 C CA . MET B 1 64 ? 4.094 -17.578 2.844 1 92.88 64 MET B CA 1
ATOM 2946 C C . MET B 1 64 ? 5.332 -16.703 3 1 92.88 64 MET B C 1
ATOM 2948 O O . MET B 1 64 ? 5.52 -15.75 2.244 1 92.88 64 MET B O 1
ATOM 2952 N N . TYR B 1 65 ? 6.098 -16.984 3.979 1 92.25 65 TYR B N 1
ATOM 2953 C CA . TYR B 1 65 ? 7.41 -16.375 4.145 1 92.25 65 TYR B CA 1
ATOM 2954 C C . TYR B 1 65 ? 8.516 -17.422 4.016 1 92.25 65 TYR B C 1
ATOM 2956 O O . TYR B 1 65 ? 8.969 -17.969 5.02 1 92.25 65 TYR B O 1
ATOM 2964 N N . PRO B 1 66 ? 9.07 -17.531 2.85 1 83.75 66 PRO B N 1
ATOM 2965 C CA . PRO B 1 66 ? 10.008 -18.641 2.611 1 83.75 66 PRO B CA 1
ATOM 2966 C C . PRO B 1 66 ? 11.422 -18.328 3.107 1 83.75 66 PRO B C 1
ATOM 2968 O O . PRO B 1 66 ? 12.297 -19.188 3.055 1 83.75 66 PRO B O 1
ATOM 2971 N N . LYS B 1 67 ? 11.734 -17.25 3.738 1 87.19 67 LYS B N 1
ATOM 2972 C CA . LYS B 1 67 ? 13.078 -16.875 4.164 1 87.19 67 LYS B CA 1
ATOM 2973 C C . LYS B 1 67 ? 13.336 -17.312 5.605 1 87.19 67 LYS B C 1
ATOM 2975 O O . LYS B 1 67 ? 12.492 -17.953 6.223 1 87.19 67 LYS B O 1
ATOM 2980 N N . LYS B 1 68 ? 14.539 -17.031 6.047 1 89.94 68 LYS B N 1
ATOM 2981 C CA . LYS B 1 68 ? 15 -17.609 7.309 1 89.94 68 LYS B CA 1
ATOM 2982 C C . LYS B 1 68 ? 14.875 -16.594 8.453 1 89.94 68 LYS B C 1
ATOM 2984 O O . LYS B 1 68 ? 14.992 -16.969 9.617 1 89.94 68 LYS B O 1
ATOM 2989 N N . ALA B 1 69 ? 14.602 -15.375 8.211 1 90.81 69 ALA B N 1
ATOM 2990 C CA . ALA B 1 69 ? 14.523 -14.375 9.273 1 90.81 69 ALA B CA 1
ATOM 2991 C C . ALA B 1 69 ? 13.43 -14.719 10.273 1 90.81 69 ALA B C 1
ATOM 2993 O O . ALA B 1 69 ? 12.469 -15.414 9.938 1 90.81 69 ALA B O 1
ATOM 2994 N N . VAL B 1 70 ? 13.602 -14.281 11.492 1 92.25 70 VAL B N 1
ATOM 2995 C CA . VAL B 1 70 ? 12.641 -14.555 12.555 1 92.25 70 VAL B CA 1
ATOM 2996 C C . VAL B 1 70 ? 11.367 -13.758 12.312 1 92.25 70 VAL B C 1
ATOM 2998 O O . VAL B 1 70 ? 11.414 -12.539 12.109 1 92.25 70 VAL B O 1
ATOM 3001 N N . ILE B 1 71 ? 10.289 -14.461 12.312 1 94.25 71 ILE B N 1
ATOM 3002 C CA . ILE B 1 71 ? 8.992 -13.797 12.195 1 94.25 71 ILE B CA 1
ATOM 3003 C C . ILE B 1 71 ? 8.57 -13.234 13.555 1 94.25 71 ILE B C 1
ATOM 3005 O O . ILE B 1 71 ? 8.422 -13.992 14.516 1 94.25 71 ILE B O 1
ATOM 3009 N N . ILE B 1 72 ? 8.352 -11.984 13.641 1 95.12 72 ILE B N 1
ATOM 3010 C CA . ILE B 1 72 ? 8.008 -11.305 14.891 1 95.12 72 ILE B CA 1
ATOM 3011 C C . ILE B 1 72 ? 6.488 -11.273 15.055 1 95.12 72 ILE B C 1
ATOM 3013 O O . ILE B 1 72 ? 5.973 -11.5 16.156 1 95.12 72 ILE B O 1
ATOM 3017 N N . GLN B 1 73 ? 5.793 -10.984 14.008 1 95.62 73 GLN B N 1
ATOM 3018 C CA . GLN B 1 73 ? 4.336 -10.906 14.031 1 95.62 73 GLN B CA 1
ATOM 3019 C C . GLN B 1 73 ? 3.762 -10.953 12.617 1 95.62 73 GLN B C 1
ATOM 3021 O O . GLN B 1 73 ? 4.379 -10.453 11.672 1 95.62 73 GLN B O 1
ATOM 3026 N N . THR B 1 74 ? 2.668 -11.57 12.484 1 96.75 74 THR B N 1
ATOM 3027 C CA . THR B 1 74 ? 1.899 -11.547 11.25 1 96.75 74 THR B CA 1
ATOM 3028 C C . THR B 1 74 ? 0.555 -10.859 11.453 1 96.75 74 THR B C 1
ATOM 3030 O O . THR B 1 74 ? -0.146 -11.133 12.43 1 96.75 74 THR B O 1
ATOM 3033 N N . SER B 1 75 ? 0.257 -9.914 10.586 1 97.25 75 SER B N 1
ATOM 3034 C CA . SER B 1 75 ? -1.006 -9.188 10.672 1 97.25 75 SER B CA 1
ATOM 3035 C C . SER B 1 75 ? -1.795 -9.297 9.367 1 97.25 75 SER B C 1
ATOM 3037 O O . SER B 1 75 ? -1.221 -9.219 8.281 1 97.25 75 SER B O 1
ATOM 3039 N N . TRP B 1 76 ? -3.043 -9.547 9.477 1 97.06 76 TRP B N 1
ATOM 3040 C CA . TRP B 1 76 ? -3.988 -9.5 8.367 1 97.06 76 TRP B CA 1
ATOM 3041 C C . TRP B 1 76 ? -4.93 -8.312 8.492 1 97.06 76 TRP B C 1
ATOM 3043 O O . TRP B 1 76 ? -5.574 -8.133 9.531 1 97.06 76 TRP B O 1
ATOM 3053 N N . MET B 1 77 ? -4.922 -7.5 7.469 1 95.62 77 MET B N 1
ATOM 3054 C CA . MET B 1 77 ? -5.809 -6.336 7.43 1 95.62 77 MET B CA 1
ATOM 3055 C C . MET B 1 77 ? -6.684 -6.367 6.18 1 95.62 77 MET B C 1
ATOM 3057 O O . MET B 1 77 ? -6.25 -6.816 5.121 1 95.62 77 MET B O 1
ATOM 3061 N N . LYS B 1 78 ? -7.859 -5.867 6.359 1 94.06 78 LYS B N 1
ATOM 3062 C CA . LYS B 1 78 ? -8.773 -5.699 5.23 1 94.06 78 LYS B CA 1
ATOM 3063 C C . LYS B 1 78 ? -8.898 -4.23 4.844 1 94.06 78 LYS B C 1
ATOM 3065 O O . LYS B 1 78 ? -9.055 -3.367 5.711 1 94.06 78 LYS B O 1
ATOM 3070 N N . HIS B 1 79 ? -8.75 -4.012 3.566 1 86.06 79 HIS B N 1
ATOM 3071 C CA . HIS B 1 79 ? -8.867 -2.656 3.039 1 86.06 79 HIS B CA 1
ATOM 3072 C C . HIS B 1 79 ? -10.164 -2.473 2.266 1 86.06 79 HIS B C 1
ATOM 3074 O O . HIS B 1 79 ? -10.469 -3.246 1.354 1 86.06 79 HIS B O 1
ATOM 3080 N N . ASN B 1 80 ? -10.914 -1.632 2.695 1 75.38 80 ASN B N 1
ATOM 3081 C CA . ASN B 1 80 ? -12.078 -1.176 1.949 1 75.38 80 ASN B CA 1
ATOM 3082 C C . ASN B 1 80 ? -11.969 0.3 1.578 1 75.38 80 ASN B C 1
ATOM 3084 O O . ASN B 1 80 ? -12.297 1.174 2.383 1 75.38 80 ASN B O 1
ATOM 3088 N N . GLY B 1 81 ? -11.547 0.478 0.339 1 64.19 81 GLY B N 1
ATOM 3089 C CA . GLY B 1 81 ? -11.242 1.861 0.005 1 64.19 81 GLY B CA 1
ATOM 3090 C C . GLY B 1 81 ? -10.18 2.473 0.893 1 64.19 81 GLY B C 1
ATOM 3091 O O . GLY B 1 81 ? -9.078 1.93 1.015 1 64.19 81 GLY B O 1
ATOM 3092 N N . SER B 1 82 ? -10.5 3.564 1.593 1 64.38 82 SER B N 1
ATOM 3093 C CA . SER B 1 82 ? -9.555 4.254 2.469 1 64.38 82 SER B CA 1
ATOM 3094 C C . SER B 1 82 ? -9.625 3.709 3.891 1 64.38 82 SER B C 1
ATOM 3096 O O . SER B 1 82 ? -8.773 4.031 4.727 1 64.38 82 SER B O 1
ATOM 3098 N N . HIS B 1 83 ? -10.555 2.838 4.078 1 73.25 83 HIS B N 1
ATOM 3099 C CA . HIS B 1 83 ? -10.719 2.295 5.422 1 73.25 83 HIS B CA 1
ATOM 3100 C C . HIS B 1 83 ? -9.977 0.974 5.578 1 73.25 83 HIS B C 1
ATOM 3102 O O . HIS B 1 83 ? -10.07 0.096 4.719 1 73.25 83 HIS B O 1
ATOM 3108 N N . LYS B 1 84 ? -9.156 0.968 6.629 1 83.38 84 LYS B N 1
ATOM 3109 C CA . LYS B 1 84 ? -8.414 -0.249 6.961 1 83.38 84 LYS B CA 1
ATOM 3110 C C . LYS B 1 84 ? -8.906 -0.845 8.281 1 83.38 84 LYS B C 1
ATOM 3112 O O . LYS B 1 84 ? -9.078 -0.127 9.266 1 83.38 84 LYS B O 1
ATOM 3117 N N . GLU B 1 85 ? -9.234 -2.086 8.211 1 89.62 85 GLU B N 1
ATOM 3118 C CA . GLU B 1 85 ? -9.648 -2.732 9.453 1 89.62 85 GLU B CA 1
ATOM 3119 C C . GLU B 1 85 ? -8.766 -3.938 9.766 1 89.62 85 GLU B C 1
ATOM 3121 O O . GLU B 1 85 ? -8.352 -4.664 8.859 1 89.62 85 GLU B O 1
ATOM 3126 N N . ASN B 1 86 ? -8.5 -4.074 11.062 1 93.88 86 ASN B N 1
ATOM 3127 C CA . ASN B 1 86 ? -7.77 -5.246 11.531 1 93.88 86 ASN B CA 1
ATOM 3128 C C . ASN B 1 86 ? -8.617 -6.508 11.438 1 93.88 86 ASN B C 1
ATOM 3130 O O . ASN B 1 86 ? -9.805 -6.488 11.766 1 93.88 86 ASN B O 1
ATOM 3134 N N . VAL B 1 87 ? -8.039 -7.574 10.922 1 97.25 87 VAL B N 1
ATOM 3135 C CA . VAL B 1 87 ? -8.734 -8.852 10.812 1 97.25 87 VAL B CA 1
ATOM 3136 C C . VAL B 1 87 ? -8.203 -9.82 11.867 1 97.25 87 VAL B C 1
ATOM 3138 O O . VAL B 1 87 ? -8.961 -10.328 12.695 1 97.25 87 VAL B O 1
ATOM 3141 N N . ALA B 1 88 ? -6.891 -10.016 11.852 1 97.44 88 ALA B N 1
ATOM 3142 C CA . ALA B 1 88 ? -6.266 -10.961 12.773 1 97.44 88 ALA B CA 1
ATOM 3143 C C . ALA B 1 88 ? -4.773 -10.672 12.922 1 97.44 88 ALA B C 1
ATOM 3145 O O . ALA B 1 88 ? -4.141 -10.156 12 1 97.44 88 ALA B O 1
ATOM 3146 N N . VAL B 1 89 ? -4.281 -10.984 14.086 1 97.06 89 VAL B N 1
ATOM 3147 C CA . VAL B 1 89 ? -2.865 -10.836 14.391 1 97.06 89 VAL B CA 1
ATOM 3148 C C . VAL B 1 89 ? -2.338 -12.109 15.047 1 97.06 89 VAL B C 1
ATOM 3150 O O . VAL B 1 89 ? -2.982 -12.672 15.938 1 97.06 89 VAL B O 1
ATOM 3153 N N . LEU B 1 90 ? -1.209 -12.586 14.562 1 96.19 90 LEU B N 1
ATOM 3154 C CA . LEU B 1 90 ? -0.527 -13.734 15.156 1 96.19 90 LEU B CA 1
ATOM 3155 C C . LEU B 1 90 ? 0.831 -13.328 15.719 1 96.19 90 LEU B C 1
ATOM 3157 O O . LEU B 1 90 ? 1.709 -12.883 14.977 1 96.19 90 LEU B O 1
ATOM 3161 N N . HIS B 1 91 ? 0.938 -13.375 16.969 1 93.75 91 HIS B N 1
ATOM 3162 C CA . HIS B 1 91 ? 2.191 -13.117 17.672 1 93.75 91 HIS B CA 1
ATOM 3163 C C . HIS B 1 91 ? 2.668 -14.359 18.422 1 93.75 91 HIS B C 1
ATOM 3165 O O . HIS B 1 91 ? 1.896 -14.977 19.156 1 93.75 91 HIS B O 1
ATOM 3171 N N . PRO B 1 92 ? 3.932 -14.664 18.266 1 90 92 PRO B N 1
ATOM 3172 C CA . PRO B 1 92 ? 4.418 -15.906 18.875 1 90 92 PRO B CA 1
ATOM 3173 C C . PRO B 1 92 ? 4.27 -15.922 20.391 1 90 92 PRO B C 1
ATOM 3175 O O . PRO B 1 92 ? 3.986 -16.969 20.984 1 90 92 PRO B O 1
ATOM 3178 N N . ILE B 1 93 ? 4.383 -14.844 21.062 1 90.44 93 ILE B N 1
ATOM 3179 C CA . ILE B 1 93 ? 4.363 -14.797 22.516 1 90.44 93 ILE B CA 1
ATOM 3180 C C . ILE B 1 93 ? 2.957 -14.438 23 1 90.44 93 ILE B C 1
ATOM 3182 O O . ILE B 1 93 ? 2.396 -15.133 23.844 1 90.44 93 ILE B O 1
ATOM 3186 N N . TYR B 1 94 ? 2.277 -13.461 22.406 1 93.12 94 TYR B N 1
ATOM 3187 C CA . TYR B 1 94 ? 1 -12.945 22.875 1 93.12 94 TYR B CA 1
ATOM 3188 C C . TYR B 1 94 ? -0.161 -13.758 22.312 1 93.12 94 TYR B C 1
ATOM 3190 O O . TYR B 1 94 ? -1.295 -13.633 22.781 1 93.12 94 TYR B O 1
ATOM 3198 N N . GLY B 1 95 ? 0.146 -14.594 21.25 1 92.5 95 GLY B N 1
ATOM 3199 C CA . GLY B 1 95 ? -0.876 -15.484 20.719 1 92.5 95 GLY B CA 1
ATOM 3200 C C . GLY B 1 95 ? -1.654 -14.875 19.562 1 92.5 95 GLY B C 1
ATOM 3201 O O . GLY B 1 95 ? -1.144 -14.008 18.859 1 92.5 95 GLY B O 1
ATOM 3202 N N . ILE B 1 96 ? -2.818 -15.477 19.328 1 95.25 96 ILE B N 1
ATOM 3203 C CA . ILE B 1 96 ? -3.639 -15.094 18.188 1 95.25 96 ILE B CA 1
ATOM 3204 C C . ILE B 1 96 ? -4.758 -14.164 18.641 1 95.25 96 ILE B C 1
ATOM 3206 O O . ILE B 1 96 ? -5.426 -14.43 19.641 1 95.25 96 ILE B O 1
ATOM 3210 N N . HIS B 1 97 ? -4.859 -13.047 17.984 1 96.44 97 HIS B N 1
ATOM 3211 C CA . HIS B 1 97 ? -6 -12.156 18.156 1 96.44 97 HIS B CA 1
ATOM 3212 C C . HIS B 1 97 ? -6.84 -12.07 16.891 1 96.44 97 HIS B C 1
ATOM 3214 O O . HIS B 1 97 ? -6.309 -11.82 15.805 1 96.44 97 HIS B O 1
ATOM 3220 N N . ILE B 1 98 ? -8.102 -12.297 16.984 1 96.69 98 ILE B N 1
ATOM 3221 C CA . ILE B 1 98 ? -9.031 -12.188 15.875 1 96.69 98 ILE B CA 1
ATOM 3222 C C . ILE B 1 98 ? -10.125 -11.172 16.219 1 96.69 98 ILE B C 1
ATOM 3224 O O . ILE B 1 98 ? -10.719 -11.227 17.297 1 96.69 98 ILE B O 1
ATOM 3228 N N . GLU B 1 99 ? -10.344 -10.234 15.312 1 96.44 99 GLU B N 1
ATOM 3229 C CA . GLU B 1 99 ? -11.391 -9.242 15.516 1 96.44 99 GLU B CA 1
ATOM 3230 C C . GLU B 1 99 ? -12.758 -9.906 15.648 1 96.44 99 GLU B C 1
ATOM 3232 O O . GLU B 1 99 ? -13.023 -10.93 15.008 1 96.44 99 GLU B O 1
ATOM 3237 N N . ASP B 1 100 ? -13.664 -9.32 16.359 1 95.12 100 ASP B N 1
ATOM 3238 C CA . ASP B 1 100 ? -14.953 -9.891 16.75 1 95.12 100 ASP B CA 1
ATOM 3239 C C . ASP B 1 100 ? -15.766 -10.305 15.523 1 95.12 100 ASP B C 1
ATOM 3241 O O . ASP B 1 100 ? -16.359 -11.383 15.508 1 95.12 100 ASP B O 1
ATOM 3245 N N . LYS B 1 101 ? -15.766 -9.523 14.555 1 93.94 101 LYS B N 1
ATOM 3246 C CA . LYS B 1 101 ? -16.578 -9.773 13.359 1 93.94 101 LYS B CA 1
ATOM 3247 C C . LYS B 1 101 ? -16.172 -11.07 12.672 1 93.94 101 LYS B C 1
ATOM 3249 O O . LYS B 1 101 ? -16.953 -11.656 11.922 1 93.94 101 LYS B O 1
ATOM 3254 N N . TYR B 1 102 ? -14.953 -11.523 12.945 1 96.06 102 TYR B N 1
ATOM 3255 C CA . TYR B 1 102 ? -14.422 -12.688 12.25 1 96.06 102 TYR B CA 1
ATOM 3256 C C . TYR B 1 102 ? -14.328 -13.883 13.188 1 96.06 102 TYR B C 1
ATOM 3258 O O . TYR B 1 102 ? -13.969 -14.984 12.766 1 96.06 102 TYR B O 1
ATOM 3266 N N . ARG B 1 103 ? -14.594 -13.711 14.422 1 94.12 103 ARG B N 1
ATOM 3267 C CA . ARG B 1 103 ? -14.398 -14.75 15.43 1 94.12 103 ARG B CA 1
ATOM 3268 C C . ARG B 1 103 ? -15.203 -16 15.086 1 94.12 103 ARG B C 1
ATOM 3270 O O . ARG B 1 103 ? -16.375 -15.906 14.719 1 94.12 103 ARG B O 1
ATOM 3277 N N . GLY B 1 104 ? -14.5 -17.156 15.117 1 93.88 104 GLY B N 1
ATOM 3278 C CA . GLY B 1 104 ? -15.141 -18.438 14.875 1 93.88 104 GLY B CA 1
ATOM 3279 C C . GLY B 1 104 ? -15.219 -18.797 13.406 1 93.88 104 GLY B C 1
ATOM 3280 O O . GLY B 1 104 ? -15.609 -19.922 13.055 1 93.88 104 GLY B O 1
ATOM 3281 N N . ARG B 1 105 ? -14.875 -17.891 12.57 1 95.94 105 ARG B N 1
ATOM 3282 C CA . ARG B 1 105 ? -15.031 -18.141 11.141 1 95.94 105 ARG B CA 1
ATOM 3283 C C . ARG B 1 105 ? -13.68 -18.219 10.445 1 95.94 105 ARG B C 1
ATOM 3285 O O . ARG B 1 105 ? -13.586 -18.719 9.312 1 95.94 105 ARG B O 1
ATOM 3292 N N . ILE B 1 106 ? -12.648 -17.625 11.07 1 96.56 106 ILE B N 1
ATOM 3293 C CA . ILE B 1 106 ? -11.344 -17.656 10.414 1 96.56 106 ILE B CA 1
ATOM 3294 C C . ILE B 1 106 ? -10.312 -18.281 11.344 1 96.56 106 ILE B C 1
ATOM 3296 O O . ILE B 1 106 ? -10.492 -18.297 12.562 1 96.56 106 ILE B O 1
ATOM 3300 N N . TYR B 1 107 ? -9.25 -18.844 10.781 1 95.25 107 TYR B N 1
ATOM 3301 C CA . TYR B 1 107 ? -8.148 -19.406 11.562 1 95.25 107 TYR B CA 1
ATOM 3302 C C . TYR B 1 107 ? -6.848 -19.391 10.773 1 95.25 107 TYR B C 1
ATOM 3304 O O . TYR B 1 107 ? -6.863 -19.328 9.539 1 95.25 107 TYR B O 1
ATOM 3312 N N . PHE B 1 108 ? -5.742 -19.359 11.484 1 94.88 108 PHE B N 1
ATOM 3313 C CA . PHE B 1 108 ? -4.426 -19.469 10.867 1 94.88 108 PHE B CA 1
ATOM 3314 C C . PHE B 1 108 ? -4.117 -20.922 10.523 1 94.88 108 PHE B C 1
ATOM 3316 O O . PHE B 1 108 ? -4.332 -21.828 11.344 1 94.88 108 PHE B O 1
ATOM 3323 N N . GLU B 1 109 ? -3.689 -21.266 9.305 1 86 109 GLU B N 1
ATOM 3324 C CA . GLU B 1 109 ? -3.361 -22.625 8.875 1 86 109 GLU B CA 1
ATOM 3325 C C . GLU B 1 109 ? -2.189 -23.188 9.68 1 86 109 GLU B C 1
ATOM 3327 O O . GLU B 1 109 ? -2.24 -24.328 10.148 1 86 109 GLU B O 1
ATOM 3332 N N . ASN B 1 110 ? -1.175 -22.391 10.016 1 78 110 ASN B N 1
ATOM 3333 C CA . ASN B 1 110 ? 0.013 -22.719 10.797 1 78 110 ASN B CA 1
ATOM 3334 C C . ASN B 1 110 ? 0.555 -24.094 10.453 1 78 110 ASN B C 1
ATOM 3336 O O . ASN B 1 110 ? 0.846 -24.891 11.352 1 78 110 ASN B O 1
ATOM 3340 N N . THR B 1 111 ? 0.54 -24.547 9.148 1 81.56 111 THR B N 1
ATOM 3341 C CA . THR B 1 111 ? 1.061 -25.828 8.695 1 81.56 111 THR B CA 1
ATOM 3342 C C . THR B 1 111 ? 2.58 -25.875 8.82 1 81.56 111 THR B C 1
ATOM 3344 O O . THR B 1 111 ? 3.17 -26.953 8.914 1 81.56 111 THR B O 1
ATOM 3347 N N . SER B 1 112 ? 3.217 -24.781 8.766 1 84.25 112 SER B N 1
ATOM 3348 C CA . SER B 1 112 ? 4.652 -24.594 8.953 1 84.25 112 SER B CA 1
ATOM 3349 C C . SER B 1 112 ? 4.961 -23.188 9.484 1 84.25 112 SER B C 1
ATOM 3351 O O . SER B 1 112 ? 4.082 -22.328 9.523 1 84.25 112 SER B O 1
ATOM 3353 N N . ARG B 1 113 ? 6.141 -23.016 9.875 1 84.88 113 ARG B N 1
ATOM 3354 C CA . ARG B 1 113 ? 6.574 -21.719 10.344 1 84.88 113 ARG B CA 1
ATOM 3355 C C . ARG B 1 113 ? 6.434 -20.656 9.25 1 84.88 113 ARG B C 1
ATOM 3357 O O . ARG B 1 113 ? 6.09 -19.516 9.531 1 84.88 113 ARG B O 1
ATOM 3364 N N . GLU B 1 114 ? 6.574 -21.156 8.055 1 90.56 114 GLU B N 1
ATOM 3365 C CA . GLU B 1 114 ? 6.586 -20.234 6.914 1 90.56 114 GLU B CA 1
ATOM 3366 C C . GLU B 1 114 ? 5.168 -19.891 6.473 1 90.56 114 GLU B C 1
ATOM 3368 O O . GLU B 1 114 ? 4.957 -18.906 5.766 1 90.56 114 GLU B O 1
ATOM 3373 N N . ASP B 1 115 ? 4.266 -20.766 6.848 1 93.44 115 ASP B N 1
ATOM 3374 C CA . ASP B 1 115 ? 2.896 -20.609 6.371 1 93.44 115 ASP B CA 1
ATOM 3375 C C . ASP B 1 115 ? 2.096 -19.688 7.301 1 93.44 115 ASP B C 1
ATOM 3377 O O . ASP B 1 115 ? 1.646 -20.125 8.367 1 93.44 115 ASP B O 1
ATOM 3381 N N . GLN B 1 116 ? 1.843 -18.469 6.898 1 96.38 116 GLN B N 1
ATOM 3382 C CA . GLN B 1 116 ? 1.1 -17.484 7.668 1 96.38 116 GLN B CA 1
ATOM 3383 C C . GLN B 1 116 ? -0.269 -17.219 7.047 1 96.38 116 GLN B C 1
ATOM 3385 O O . GLN B 1 116 ? -0.851 -16.141 7.25 1 96.38 116 GLN B O 1
ATOM 3390 N N . SER B 1 117 ? -0.816 -18.188 6.375 1 96.62 117 SER B N 1
ATOM 3391 C CA . SER B 1 117 ? -2.059 -18.062 5.617 1 96.62 117 SER B CA 1
ATOM 3392 C C . SER B 1 117 ? -3.266 -17.969 6.547 1 96.62 117 SER B C 1
ATOM 3394 O O . SER B 1 117 ? -3.199 -18.391 7.703 1 96.62 117 SER B O 1
ATOM 3396 N N . LEU B 1 118 ? -4.281 -17.391 6.043 1 97.25 118 LEU B N 1
ATOM 3397 C CA . LEU B 1 118 ? -5.543 -17.25 6.758 1 97.25 118 LEU B CA 1
ATOM 3398 C C . LEU B 1 118 ? -6.656 -18.016 6.055 1 97.25 118 LEU B C 1
ATOM 3400 O O . LEU B 1 118 ? -6.859 -17.859 4.848 1 97.25 118 LEU B O 1
ATOM 3404 N N . SER B 1 119 ? -7.375 -18.844 6.809 1 96.75 119 SER B N 1
ATOM 3405 C CA . SER B 1 119 ? -8.453 -19.641 6.234 1 96.75 119 SER B CA 1
ATOM 3406 C C . SER B 1 119 ? -9.812 -19.172 6.738 1 96.75 119 SER B C 1
ATOM 3408 O O . SER B 1 119 ? -9.969 -18.859 7.922 1 96.75 119 SER B O 1
ATOM 3410 N N . PHE B 1 120 ? -10.742 -19.109 5.832 1 96.88 120 PHE B N 1
ATOM 3411 C CA . PHE B 1 120 ? -12.141 -18.844 6.133 1 96.88 120 PHE B CA 1
ATOM 3412 C C . PHE B 1 120 ? -12.969 -20.125 6.062 1 96.88 120 PHE B C 1
ATOM 3414 O O . PHE B 1 120 ? -12.906 -20.844 5.074 1 96.88 120 PHE B O 1
ATOM 3421 N N . ASN B 1 121 ? -13.781 -20.391 7.023 1 95.06 121 ASN B N 1
ATOM 3422 C CA . ASN B 1 121 ? -14.648 -21.562 7.035 1 95.06 121 ASN B CA 1
ATOM 3423 C C . ASN B 1 121 ? -16.109 -21.172 6.793 1 95.06 121 ASN B C 1
ATOM 3425 O O . ASN B 1 121 ? -16.922 -22.016 6.391 1 95.06 121 ASN B O 1
ATOM 3429 N N . LYS B 1 122 ? -16.484 -19.938 7.004 1 93.12 122 LYS B N 1
ATOM 3430 C CA . LYS B 1 122 ? -17.844 -19.422 6.793 1 93.12 122 LYS B CA 1
ATOM 3431 C C . LYS B 1 122 ? -17.812 -18 6.242 1 93.12 122 LYS B C 1
ATOM 3433 O O . LYS B 1 122 ? -18.266 -17.062 6.902 1 93.12 122 LYS B O 1
ATOM 3438 N N . SER B 1 123 ? -17.469 -18.016 5.012 1 95 123 SER B N 1
ATOM 3439 C CA . SER B 1 123 ? -17.359 -16.688 4.41 1 95 123 SER B CA 1
ATOM 3440 C C . SER B 1 123 ? -18.719 -16.141 4.008 1 95 123 SER B C 1
ATOM 3442 O O . SER B 1 123 ? -19.641 -16.922 3.746 1 95 123 SER B O 1
ATOM 3444 N N . THR B 1 124 ? -18.938 -14.859 3.984 1 94.5 124 THR B N 1
ATOM 3445 C CA . THR B 1 124 ? -20.125 -14.156 3.529 1 94.5 124 THR B CA 1
ATOM 3446 C C . THR B 1 124 ? -19.781 -13.141 2.447 1 94.5 124 THR B C 1
ATOM 3448 O O . THR B 1 124 ? -18.609 -12.898 2.172 1 94.5 124 THR B O 1
ATOM 3451 N N . LEU B 1 125 ? -20.734 -12.547 1.892 1 94.25 125 LEU B N 1
ATOM 3452 C CA . LEU B 1 125 ? -20.531 -11.547 0.849 1 94.25 125 LEU B CA 1
ATOM 3453 C C . LEU B 1 125 ? -19.781 -10.336 1.397 1 94.25 125 LEU B C 1
ATOM 3455 O O . 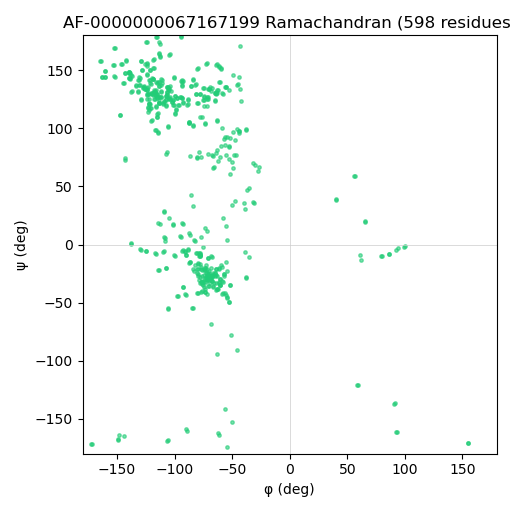LEU B 1 125 ? -19.156 -9.594 0.64 1 94.25 125 LEU B O 1
ATOM 3459 N N . GLU B 1 126 ? -19.828 -10.164 2.74 1 93 126 GLU B N 1
ATOM 3460 C CA . GLU B 1 126 ? -19.109 -9.055 3.373 1 93 126 GLU B CA 1
ATOM 3461 C C . GLU B 1 126 ? -17.609 -9.281 3.334 1 93 126 GLU B C 1
ATOM 3463 O O . GLU B 1 126 ? -16.828 -8.352 3.57 1 93 126 GLU B O 1
ATOM 3468 N N . ASP B 1 127 ? -17.25 -10.523 2.977 1 95.25 127 ASP B N 1
ATOM 3469 C CA . ASP B 1 127 ? -15.836 -10.844 3 1 95.25 127 ASP B CA 1
ATOM 3470 C C . ASP B 1 127 ? -15.172 -10.508 1.663 1 95.25 127 ASP B C 1
ATOM 3472 O O . ASP B 1 127 ? -13.953 -10.641 1.516 1 95.25 127 ASP B O 1
ATOM 3476 N N . VAL B 1 128 ? -15.93 -10.062 0.672 1 93.62 128 VAL B N 1
ATOM 3477 C CA . VAL B 1 128 ? -15.359 -9.523 -0.555 1 93.62 128 VAL B CA 1
ATOM 3478 C C . VAL B 1 128 ? -14.547 -8.266 -0.234 1 93.62 128 VAL B C 1
ATOM 3480 O O . VAL B 1 128 ? -14.977 -7.43 0.564 1 93.62 128 VAL B O 1
ATOM 3483 N N . GLY B 1 129 ? -13.312 -8.195 -0.806 1 92.19 129 GLY B N 1
ATOM 3484 C CA . GLY B 1 129 ? -12.484 -7.027 -0.546 1 92.19 129 GLY B CA 1
ATOM 3485 C C . GLY B 1 129 ? -11 -7.309 -0.691 1 92.19 129 GLY B C 1
ATOM 3486 O O . GLY B 1 129 ? -10.609 -8.352 -1.214 1 92.19 129 GLY B O 1
ATOM 3487 N N . LEU B 1 130 ? -10.219 -6.301 -0.265 1 93.44 130 LEU B N 1
ATOM 3488 C CA . LEU B 1 130 ? -8.766 -6.375 -0.372 1 93.44 130 LEU B CA 1
ATOM 3489 C C . LEU B 1 130 ? -8.141 -6.703 0.979 1 93.44 130 LEU B C 1
ATOM 3491 O O . LEU B 1 130 ? -8.359 -5.988 1.96 1 93.44 130 LEU B O 1
ATOM 3495 N N . TYR B 1 131 ? -7.391 -7.793 0.962 1 96 131 TYR B N 1
ATOM 3496 C CA . TYR B 1 131 ? -6.707 -8.203 2.182 1 96 131 TYR B CA 1
ATOM 3497 C C . TYR B 1 131 ? -5.195 -8.039 2.043 1 96 131 TYR B C 1
ATOM 3499 O O . TYR B 1 131 ? -4.629 -8.328 0.986 1 96 131 TYR B O 1
ATOM 3507 N N . CYS B 1 132 ? -4.598 -7.629 3.125 1 95.31 132 CYS B N 1
ATOM 3508 C CA . CYS B 1 132 ? -3.145 -7.477 3.146 1 95.31 132 CYS B CA 1
ATOM 3509 C C . CYS B 1 132 ? -2.527 -8.305 4.266 1 95.31 132 CYS B C 1
ATOM 3511 O O . CYS B 1 132 ? -2.867 -8.133 5.438 1 95.31 132 CYS B O 1
ATOM 3513 N N . CYS B 1 133 ? -1.69 -9.234 3.867 1 97.12 133 CYS B N 1
ATOM 3514 C CA . CYS B 1 133 ? -0.859 -9.977 4.809 1 97.12 133 CYS B CA 1
ATOM 3515 C C . CYS B 1 133 ? 0.469 -9.273 5.039 1 97.12 133 CYS B C 1
ATOM 3517 O O . CYS B 1 133 ? 1.206 -9 4.09 1 97.12 133 CYS B O 1
ATOM 3519 N N . SER B 1 134 ? 0.733 -8.922 6.23 1 96.25 134 SER B N 1
ATOM 3520 C CA . SER B 1 134 ? 2.002 -8.305 6.594 1 96.25 134 SER B CA 1
ATOM 3521 C C . SER B 1 134 ? 2.797 -9.188 7.551 1 96.25 134 SER B C 1
ATOM 3523 O O . SER B 1 134 ? 2.436 -9.32 8.719 1 96.25 134 SER B O 1
ATOM 3525 N N . ILE B 1 135 ? 3.869 -9.734 7.066 1 96.31 135 ILE B N 1
ATOM 3526 C CA . ILE B 1 135 ? 4.766 -10.531 7.898 1 96.31 135 ILE B CA 1
ATOM 3527 C C . ILE B 1 135 ? 5.969 -9.688 8.312 1 96.31 135 ILE B C 1
ATOM 3529 O O . ILE B 1 135 ? 6.793 -9.312 7.477 1 96.31 135 ILE B O 1
ATOM 3533 N N . VAL B 1 136 ? 5.992 -9.461 9.555 1 95.81 136 VAL B N 1
ATOM 3534 C CA . VAL B 1 136 ? 7.055 -8.633 10.109 1 95.81 136 VAL B CA 1
ATOM 3535 C C . VAL B 1 136 ? 8.203 -9.516 10.594 1 95.81 136 VAL B C 1
ATOM 3537 O O . VAL B 1 136 ? 7.988 -10.461 11.352 1 95.81 136 VAL B O 1
ATOM 3540 N N . THR B 1 137 ? 9.398 -9.211 10.109 1 95.38 137 THR B N 1
ATOM 3541 C CA . THR B 1 137 ? 10.562 -10.016 10.461 1 95.38 137 THR B CA 1
ATOM 3542 C C . THR B 1 137 ? 11.695 -9.133 10.961 1 95.38 137 THR B C 1
ATOM 3544 O O . THR B 1 137 ? 11.703 -7.926 10.727 1 95.38 137 THR B O 1
ATOM 3547 N N . TYR B 1 138 ? 12.57 -9.766 11.695 1 94.5 138 TYR B N 1
ATOM 3548 C CA . TYR B 1 138 ? 13.812 -9.102 12.094 1 94.5 138 TYR B CA 1
ATOM 3549 C C . TYR B 1 138 ? 15.023 -9.852 11.562 1 94.5 138 TYR B C 1
ATOM 3551 O O . TYR B 1 138 ? 15.133 -11.07 11.734 1 94.5 138 TYR B O 1
ATOM 3559 N N . PRO B 1 139 ? 15.914 -9.234 10.938 1 93.75 139 PRO B N 1
ATOM 3560 C CA . PRO B 1 139 ? 15.977 -7.785 10.711 1 93.75 139 PRO B CA 1
ATOM 3561 C C . PRO B 1 139 ? 15.516 -7.387 9.305 1 93.75 139 PRO B C 1
ATOM 3563 O O . PRO B 1 139 ? 15.797 -6.27 8.859 1 93.75 139 PRO B O 1
ATOM 3566 N N . ASP B 1 140 ? 14.805 -8.281 8.609 1 91.94 140 ASP B N 1
ATOM 3567 C CA . ASP B 1 140 ? 14.562 -8.086 7.184 1 91.94 140 ASP B CA 1
ATOM 3568 C C . ASP B 1 140 ? 13.406 -7.117 6.953 1 91.94 140 ASP B C 1
ATOM 3570 O O . ASP B 1 140 ? 13.086 -6.781 5.809 1 91.94 140 ASP B O 1
ATOM 3574 N N . GLY B 1 141 ? 12.703 -6.711 8 1 92.69 141 GLY B N 1
ATOM 3575 C CA . GLY B 1 141 ? 11.617 -5.766 7.824 1 92.69 141 GLY B CA 1
ATOM 3576 C C . GLY B 1 141 ? 10.273 -6.434 7.59 1 92.69 141 GLY B C 1
ATOM 3577 O O . GLY B 1 141 ? 9.906 -7.367 8.305 1 92.69 141 GLY B O 1
ATOM 3578 N N . VAL B 1 142 ? 9.539 -5.852 6.602 1 93.25 142 VAL B N 1
ATOM 3579 C CA . VAL B 1 142 ? 8.164 -6.309 6.41 1 93.25 142 VAL B CA 1
ATOM 3580 C C . VAL B 1 142 ? 8.008 -6.914 5.016 1 93.25 142 VAL B 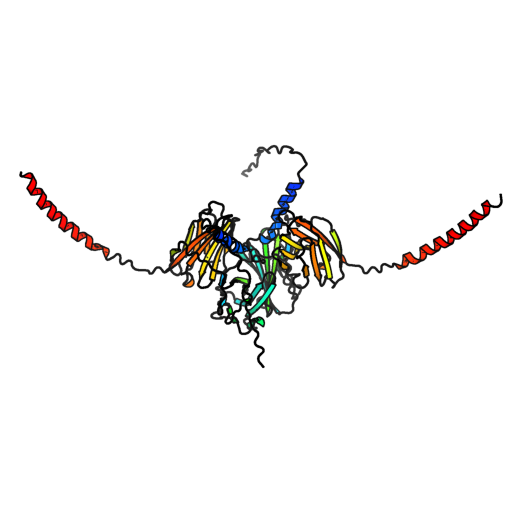C 1
ATOM 3582 O O . VAL B 1 142 ? 8.5 -6.359 4.031 1 93.25 142 VAL B O 1
ATOM 3585 N N . SER B 1 143 ? 7.422 -8.078 4.953 1 92.62 143 SER B N 1
ATOM 3586 C CA . SER B 1 143 ? 6.973 -8.711 3.715 1 92.62 143 SER B CA 1
ATOM 3587 C C . SER B 1 143 ? 5.453 -8.68 3.604 1 92.62 143 SER B C 1
ATOM 3589 O O . SER B 1 143 ? 4.75 -9.172 4.492 1 92.62 143 SER B O 1
ATOM 3591 N N . GLU B 1 144 ? 4.996 -8.117 2.488 1 92.69 144 GLU B N 1
ATOM 3592 C CA . GLU B 1 144 ? 3.553 -7.961 2.35 1 92.69 144 GLU B CA 1
ATOM 3593 C C . GLU B 1 144 ? 3.033 -8.688 1.112 1 92.69 144 GLU B C 1
ATOM 3595 O O . GLU B 1 144 ? 3.746 -8.812 0.114 1 92.69 144 GLU B O 1
ATOM 3600 N N . LYS B 1 145 ? 1.829 -9.125 1.207 1 93.62 145 LYS B N 1
ATOM 3601 C CA . LYS B 1 145 ? 1.077 -9.68 0.085 1 93.62 145 LYS B CA 1
ATOM 3602 C C . LYS B 1 145 ? -0.363 -9.18 0.085 1 93.62 145 LYS B C 1
ATOM 3604 O O . LYS B 1 145 ? -1.034 -9.203 1.119 1 93.62 145 LYS B O 1
ATOM 3609 N N . VAL B 1 146 ? -0.785 -8.742 -1.028 1 94.12 146 VAL B N 1
ATOM 3610 C CA . VAL B 1 146 ? -2.145 -8.227 -1.159 1 94.12 146 VAL B CA 1
ATOM 3611 C C . VAL B 1 146 ? -2.998 -9.219 -1.947 1 94.12 146 VAL B C 1
ATOM 3613 O O . VAL B 1 146 ? -2.631 -9.617 -3.053 1 94.12 146 VAL B O 1
ATOM 3616 N N . ILE B 1 147 ? -4.117 -9.562 -1.375 1 95.69 147 ILE B N 1
ATOM 3617 C CA . ILE B 1 147 ? -5.023 -10.523 -1.995 1 95.69 147 ILE B CA 1
ATOM 3618 C C . ILE B 1 147 ? -6.406 -9.891 -2.158 1 95.69 147 ILE B C 1
ATOM 3620 O O . ILE B 1 147 ? -6.965 -9.352 -1.2 1 95.69 147 ILE B O 1
ATOM 3624 N N . GLU B 1 148 ? -6.914 -9.984 -3.342 1 94.44 148 GLU B N 1
ATOM 3625 C CA . GLU B 1 148 ? -8.273 -9.508 -3.588 1 94.44 148 GLU B CA 1
ATOM 3626 C C . GLU B 1 148 ? -9.266 -10.664 -3.637 1 94.44 148 GLU B C 1
ATOM 3628 O O . GLU B 1 148 ? -9.109 -11.594 -4.434 1 94.44 148 GLU B O 1
ATOM 3633 N N . VAL B 1 149 ? -10.195 -10.609 -2.775 1 94.5 149 VAL B N 1
ATOM 3634 C CA . VAL B 1 149 ? -11.312 -11.539 -2.828 1 94.5 149 VAL B CA 1
ATOM 3635 C C . VAL B 1 149 ? -12.461 -10.922 -3.621 1 94.5 149 VAL B C 1
ATOM 3637 O O . VAL B 1 149 ? -12.984 -9.867 -3.254 1 94.5 149 VAL B O 1
ATOM 3640 N N . ILE B 1 150 ? -12.867 -11.578 -4.641 1 92.38 150 ILE B N 1
ATOM 3641 C CA . ILE B 1 150 ? -13.875 -11 -5.516 1 92.38 150 ILE B CA 1
ATOM 3642 C C . ILE B 1 150 ? -15.164 -11.812 -5.438 1 92.38 150 ILE B C 1
ATOM 3644 O O . ILE B 1 150 ? -15.156 -12.945 -4.945 1 92.38 150 ILE B O 1
ATOM 3648 N N . HIS B 1 151 ? -16.203 -11.141 -5.957 1 92.44 151 HIS B N 1
ATOM 3649 C CA . HIS B 1 151 ? -17.5 -11.805 -5.992 1 92.44 151 HIS B CA 1
ATOM 3650 C C . HIS B 1 151 ? -17.453 -13.07 -6.852 1 92.44 151 HIS B C 1
ATOM 3652 O O . HIS B 1 151 ? -16.844 -13.07 -7.922 1 92.44 151 HIS B O 1
ATOM 3658 N N . PRO B 1 152 ? -18.125 -14.094 -6.363 1 85.62 152 PRO B N 1
ATOM 3659 C CA . PRO B 1 152 ? -18.094 -15.352 -7.113 1 85.62 152 PRO B CA 1
ATOM 3660 C C . PRO B 1 152 ? -18.594 -15.195 -8.547 1 85.62 152 PRO B C 1
ATOM 3662 O O . PRO B 1 152 ? -18.203 -15.977 -9.422 1 85.62 152 PRO B O 1
ATOM 3665 N N . ALA B 1 153 ? -19.391 -14.227 -8.734 1 80.25 153 ALA B N 1
ATOM 3666 C CA . ALA B 1 153 ? -19.969 -14.039 -10.062 1 80.25 153 ALA B CA 1
ATOM 3667 C C . ALA B 1 153 ? -18.969 -13.359 -11 1 80.25 153 ALA B C 1
ATOM 3669 O O . ALA B 1 153 ? -19.141 -13.383 -12.219 1 80.25 153 ALA B O 1
ATOM 3670 N N . ASP B 1 154 ? -17.984 -12.805 -10.328 1 74.38 154 ASP B N 1
ATOM 3671 C CA . ASP B 1 154 ? -17 -12.117 -11.164 1 74.38 154 ASP B CA 1
ATOM 3672 C C . ASP B 1 154 ? -16.109 -13.117 -11.906 1 74.38 154 ASP B C 1
ATOM 3674 O O . ASP B 1 154 ? -15.719 -14.141 -11.344 1 74.38 154 ASP B O 1
ATOM 3678 N N . ALA B 1 155 ? -16.359 -13.305 -13.195 1 59.19 155 ALA B N 1
ATOM 3679 C CA . ALA B 1 155 ? -15.75 -14.359 -14.008 1 59.19 155 ALA B CA 1
ATOM 3680 C C . ALA B 1 155 ? -14.281 -14.055 -14.273 1 59.19 155 ALA B C 1
ATOM 3682 O O . ALA B 1 155 ? -13.906 -12.898 -14.484 1 59.19 155 ALA B O 1
ATOM 3683 N N . PHE B 1 156 ? -13.43 -15.078 -13.75 1 61.75 156 PHE B N 1
ATOM 3684 C CA . PHE B 1 156 ? -12.133 -15.133 -14.406 1 61.75 156 PHE B CA 1
ATOM 3685 C C . PHE B 1 156 ? -12.273 -15.578 -15.852 1 61.75 156 PHE B C 1
ATOM 3687 O O . PHE B 1 156 ? -12.711 -16.703 -16.125 1 61.75 156 PHE B O 1
ATOM 3694 N N . GLU B 1 157 ? -12.898 -14.773 -16.641 1 56 157 GLU B N 1
ATOM 3695 C CA . GLU B 1 157 ? -13.078 -15.312 -18 1 56 157 GLU B CA 1
ATOM 3696 C C . GLU B 1 157 ? -11.75 -15.781 -18.578 1 56 157 GLU B C 1
ATOM 3698 O O . GLU B 1 157 ? -10.781 -15.008 -18.641 1 56 157 GLU B O 1
ATOM 3703 N N . ILE B 1 158 ? -11.375 -16.969 -18.281 1 54.97 158 ILE B N 1
ATOM 3704 C CA . ILE B 1 158 ? -10.266 -17.5 -19.062 1 54.97 158 ILE B CA 1
ATOM 3705 C C . ILE B 1 158 ? -10.703 -17.719 -20.516 1 54.97 158 ILE B C 1
ATOM 3707 O O . ILE B 1 158 ? -11.633 -18.484 -20.766 1 54.97 158 ILE B O 1
ATOM 3711 N N . SER B 1 159 ? -10.75 -16.609 -21.203 1 52.91 159 SER B N 1
ATOM 3712 C CA . SER B 1 159 ? -11.094 -16.922 -22.594 1 52.91 159 SER B CA 1
ATOM 3713 C C . SER B 1 159 ? -10.305 -18.125 -23.109 1 52.91 159 SER B C 1
ATOM 3715 O O . SER B 1 159 ? -9.094 -18.188 -22.938 1 52.91 159 SER B O 1
ATOM 3717 N N . GLU B 1 160 ? -10.922 -19.172 -23.062 1 53.03 160 GLU B N 1
ATOM 3718 C CA . GLU B 1 160 ? -10.328 -20.359 -23.656 1 53.03 160 GLU B CA 1
ATOM 3719 C C . GLU B 1 160 ? -9.594 -20.031 -24.969 1 53.03 160 GLU B C 1
ATOM 3721 O O . GLU B 1 160 ? -10.148 -20.203 -26.047 1 53.03 160 GLU B O 1
ATOM 3726 N N . ARG B 1 161 ? -9.078 -18.828 -25.016 1 57.31 161 ARG B N 1
ATOM 3727 C CA . ARG B 1 161 ? -8.398 -18.703 -26.297 1 57.31 161 ARG B CA 1
ATOM 3728 C C . ARG B 1 161 ? -7.273 -19.719 -26.422 1 57.31 161 ARG B C 1
ATOM 3730 O O . ARG B 1 161 ? -7.016 -20.484 -25.484 1 57.31 161 ARG B O 1
ATOM 3737 N N . GLN B 1 162 ? -6.312 -19.547 -27.406 1 64.5 162 GLN B N 1
ATOM 3738 C CA . GLN B 1 162 ? -5.25 -20.438 -27.844 1 64.5 162 GLN B CA 1
ATOM 3739 C C . GLN B 1 162 ? -4.379 -20.875 -26.672 1 64.5 162 GLN B C 1
ATOM 3741 O O . GLN B 1 162 ? -3.734 -20.047 -26.031 1 64.5 162 GLN B O 1
ATOM 3746 N N . ASN B 1 163 ? -4.746 -22.047 -26.047 1 76.06 163 ASN B N 1
ATOM 3747 C CA . ASN B 1 163 ? -3.922 -22.672 -25.031 1 76.06 163 ASN B CA 1
ATOM 3748 C C . ASN B 1 163 ? -2.74 -23.422 -25.641 1 76.06 163 ASN B C 1
ATOM 3750 O O . ASN B 1 163 ? -2.93 -24.344 -26.438 1 76.06 163 ASN B O 1
ATOM 3754 N N . ASN B 1 164 ? -1.589 -22.906 -25.438 1 83.88 164 ASN B N 1
ATOM 3755 C CA . ASN B 1 164 ? -0.355 -23.5 -25.922 1 83.88 164 ASN B CA 1
ATOM 3756 C C . ASN B 1 164 ? 0.349 -24.297 -24.828 1 83.88 164 ASN B C 1
ATOM 3758 O O . ASN B 1 164 ? 0.773 -23.734 -23.828 1 83.88 164 ASN B O 1
ATOM 3762 N N . PRO B 1 165 ? 0.463 -25.562 -25.047 1 88.31 165 PRO B N 1
ATOM 3763 C CA . PRO B 1 165 ? 1.181 -26.344 -24.031 1 88.31 165 PRO B CA 1
ATOM 3764 C C . PRO B 1 165 ? 2.676 -26.031 -24 1 88.31 165 PRO B C 1
ATOM 3766 O O . PRO B 1 165 ? 3.283 -25.797 -25.047 1 88.31 165 PRO B O 1
ATOM 3769 N N . VAL B 1 166 ? 3.154 -25.891 -22.844 1 91.44 166 VAL B N 1
ATOM 3770 C CA . VAL B 1 166 ? 4.582 -25.672 -22.641 1 91.44 166 VAL B CA 1
ATOM 3771 C C . VAL B 1 166 ? 5.113 -26.688 -21.625 1 91.44 166 VAL B C 1
ATOM 3773 O O . VAL B 1 166 ? 4.473 -26.969 -20.609 1 91.44 166 VAL B O 1
ATOM 3776 N N . PHE B 1 167 ? 6.309 -27.281 -21.969 1 91.06 167 PHE B N 1
ATOM 3777 C CA . PHE B 1 167 ? 6.879 -28.297 -21.109 1 91.06 167 PHE B CA 1
ATOM 3778 C C . PHE B 1 167 ? 7.875 -27.688 -20.125 1 91.06 167 PHE B C 1
ATOM 3780 O O . PHE B 1 167 ? 8.656 -26.812 -20.5 1 91.06 167 PHE B O 1
ATOM 3787 N N . ALA B 1 168 ? 7.777 -28.172 -18.859 1 92.19 168 ALA B N 1
ATOM 3788 C CA . ALA B 1 168 ? 8.727 -27.734 -17.844 1 92.19 168 ALA B CA 1
ATOM 3789 C C . ALA B 1 168 ? 9.156 -28.891 -16.953 1 92.19 168 ALA B C 1
ATOM 3791 O O . ALA B 1 168 ? 8.398 -29.844 -16.75 1 92.19 168 ALA B O 1
ATOM 3792 N N . LYS B 1 169 ? 10.398 -28.875 -16.469 1 91.81 169 LYS B N 1
ATOM 3793 C CA . LYS B 1 169 ? 10.906 -29.844 -15.5 1 91.81 169 LYS B CA 1
ATOM 3794 C C . LYS B 1 169 ? 10.906 -29.25 -14.094 1 91.81 169 LYS B C 1
ATOM 3796 O O . LYS B 1 169 ? 11.219 -28.078 -13.898 1 91.81 169 LYS B O 1
ATOM 3801 N N . PRO B 1 170 ? 10.609 -30.125 -13.148 1 92.38 170 PRO B N 1
ATOM 3802 C CA . PRO B 1 170 ? 10.695 -29.625 -11.773 1 92.38 170 PRO B CA 1
ATOM 3803 C C . PRO B 1 170 ? 12.062 -29.031 -11.453 1 92.38 170 PRO B C 1
ATOM 3805 O O . PRO B 1 170 ? 13.094 -29.594 -11.828 1 92.38 170 PRO B O 1
ATOM 3808 N N . GLY B 1 171 ? 12 -27.859 -10.781 1 93.25 171 GLY B N 1
ATOM 3809 C CA . GLY B 1 171 ? 13.242 -27.203 -10.414 1 93.25 171 GLY B CA 1
ATOM 3810 C C . GLY B 1 171 ? 13.867 -26.422 -11.555 1 93.25 171 GLY B C 1
ATOM 3811 O O . GLY B 1 171 ? 14.812 -25.672 -11.352 1 93.25 171 GLY B O 1
ATOM 3812 N N . GLY B 1 172 ? 13.305 -26.641 -12.711 1 94.12 172 GLY B N 1
ATOM 3813 C CA . GLY B 1 172 ? 13.812 -25.938 -13.883 1 94.12 172 GLY B CA 1
ATOM 3814 C C . GLY B 1 172 ? 13.141 -24.609 -14.125 1 94.12 172 GLY B C 1
ATOM 3815 O O . GLY B 1 172 ? 12.727 -23.938 -13.18 1 94.12 172 GLY B O 1
ATOM 3816 N N . SER B 1 173 ? 13.25 -24.141 -15.312 1 95.81 173 SER B N 1
ATOM 3817 C CA . SER B 1 173 ? 12.641 -22.875 -15.703 1 95.81 173 SER B CA 1
ATOM 3818 C C . SER B 1 173 ? 11.727 -23.062 -16.906 1 95.81 173 SER B C 1
ATOM 3820 O O . SER B 1 173 ? 11.828 -24.062 -17.625 1 95.81 173 SER B O 1
ATOM 3822 N N . VAL B 1 174 ? 10.836 -22.234 -17.062 1 96.31 174 VAL B N 1
ATOM 3823 C CA . VAL B 1 174 ? 9.953 -22.219 -18.219 1 96.31 174 VAL B CA 1
ATOM 3824 C C . VAL B 1 174 ? 9.883 -20.797 -18.797 1 96.31 174 VAL B C 1
ATOM 3826 O O . VAL B 1 174 ? 9.875 -19.812 -18.047 1 96.31 174 VAL B O 1
ATOM 3829 N N . THR B 1 175 ? 9.844 -20.703 -20.094 1 95.94 175 THR B N 1
ATOM 3830 C CA . THR B 1 175 ? 9.781 -19.422 -20.797 1 95.94 175 THR B CA 1
ATOM 3831 C C . THR B 1 175 ? 8.492 -19.312 -21.594 1 95.94 175 THR B C 1
ATOM 3833 O O . THR B 1 175 ? 8.102 -20.25 -22.297 1 95.94 175 THR B O 1
ATOM 3836 N N . PHE B 1 176 ? 7.871 -18.219 -21.438 1 94.94 176 PHE B N 1
ATOM 3837 C CA . PHE B 1 176 ? 6.68 -17.906 -22.219 1 94.94 176 PHE B CA 1
ATOM 3838 C C . PHE B 1 176 ? 6.914 -16.703 -23.109 1 94.94 176 PHE B C 1
ATOM 3840 O O . PHE B 1 176 ? 7.547 -15.727 -22.688 1 94.94 176 PHE B O 1
ATOM 3847 N N . ILE B 1 177 ? 6.406 -16.734 -24.344 1 94.19 177 ILE B N 1
ATOM 3848 C CA . ILE B 1 177 ? 6.43 -15.602 -25.25 1 94.19 177 ILE B CA 1
ATOM 3849 C C . ILE B 1 177 ? 5.008 -15.258 -25.672 1 94.19 177 ILE B C 1
ATOM 3851 O O . ILE B 1 177 ? 4.266 -16.125 -26.141 1 94.19 177 ILE B O 1
ATOM 3855 N N . CYS B 1 178 ? 4.621 -14.125 -25.406 1 92.75 178 CYS B N 1
ATOM 3856 C CA . CYS B 1 178 ? 3.307 -13.617 -25.781 1 92.75 178 CYS B CA 1
ATOM 3857 C C . CYS B 1 178 ? 3.416 -12.633 -26.938 1 92.75 178 CYS B C 1
ATOM 3859 O O . CYS B 1 178 ? 3.744 -11.461 -26.734 1 92.75 178 CYS B O 1
ATOM 3861 N N . PRO B 1 179 ? 3.094 -13.109 -28.172 1 90.75 179 PRO B N 1
ATOM 3862 C CA . PRO B 1 179 ? 3.096 -12.211 -29.344 1 90.75 179 PRO B CA 1
ATOM 3863 C C . PRO B 1 179 ? 1.789 -11.43 -29.484 1 90.75 179 PRO B C 1
ATOM 3865 O O . PRO B 1 179 ? 0.735 -12.031 -29.719 1 90.75 179 PRO B O 1
ATOM 3868 N N . TYR B 1 180 ? 1.793 -10.203 -29.125 1 86.44 180 TYR B N 1
ATOM 3869 C CA . TYR B 1 180 ? 0.533 -9.477 -29.25 1 86.44 180 TYR B CA 1
ATOM 3870 C C . TYR B 1 180 ? 0.567 -8.508 -30.422 1 86.44 180 TYR B C 1
ATOM 3872 O O . TYR B 1 180 ? 1.619 -7.949 -30.734 1 86.44 180 TYR B O 1
ATOM 3880 N N . ASP B 1 181 ? -0.57 -8.578 -31.141 1 80.19 181 ASP B N 1
ATOM 3881 C CA . ASP B 1 181 ? -0.799 -7.664 -32.25 1 80.19 181 ASP B CA 1
ATOM 3882 C C . ASP B 1 181 ? -1.846 -6.613 -31.891 1 80.19 181 ASP B C 1
ATOM 3884 O O . ASP B 1 181 ? -3.029 -6.777 -32.188 1 80.19 181 ASP B O 1
ATOM 3888 N N . ILE B 1 182 ? -1.574 -5.648 -31.219 1 78.88 182 ILE B N 1
ATOM 3889 C CA . ILE B 1 182 ? -2.541 -4.668 -30.75 1 78.88 182 ILE B CA 1
ATOM 3890 C C . ILE B 1 182 ? -2.598 -3.486 -31.703 1 78.88 182 ILE B C 1
ATOM 3892 O O . ILE B 1 182 ? -3.508 -2.656 -31.641 1 78.88 182 ILE B O 1
ATOM 3896 N N . GLY B 1 183 ? -1.883 -3.562 -32.938 1 74.12 183 GLY B N 1
ATOM 3897 C CA . GLY B 1 183 ? -1.935 -2.537 -33.969 1 74.12 183 GLY B CA 1
ATOM 3898 C C . GLY B 1 183 ? -1.412 -1.192 -33.5 1 74.12 183 GLY B C 1
ATOM 3899 O O . GLY B 1 183 ? -1.249 -0.271 -34.312 1 74.12 183 GLY B O 1
ATOM 3900 N N . GLY B 1 184 ? -1.233 -1.012 -32.188 1 77.31 184 GLY B N 1
ATOM 3901 C CA . GLY B 1 184 ? -0.754 0.252 -31.656 1 77.31 184 GLY B CA 1
ATOM 3902 C C . GLY B 1 184 ? 0.162 0.082 -30.453 1 77.31 184 GLY B C 1
ATOM 3903 O O . GLY B 1 184 ? 0.759 -0.98 -30.281 1 77.31 184 GLY B O 1
ATOM 3904 N N . LEU B 1 185 ? 0.334 1.174 -29.781 1 83.56 185 LEU B N 1
ATOM 3905 C CA . LEU B 1 185 ? 1.222 1.179 -28.625 1 83.56 185 LEU B CA 1
ATOM 3906 C C . LEU B 1 185 ? 0.607 0.401 -27.469 1 83.56 185 LEU B C 1
ATOM 3908 O O . LEU B 1 185 ? -0.557 0.612 -27.125 1 83.56 185 LEU B O 1
ATOM 3912 N N . VAL B 1 186 ? 1.364 -0.54 -27 1 86.19 186 VAL B N 1
ATOM 3913 C CA . VAL B 1 186 ? 0.934 -1.309 -25.828 1 86.19 186 VAL B CA 1
ATOM 3914 C C . VAL B 1 186 ? 1.084 -0.463 -24.562 1 86.19 186 VAL B C 1
ATOM 3916 O O . VAL B 1 186 ? 2.135 0.14 -24.344 1 86.19 186 VAL B O 1
ATOM 3919 N N . GLN B 1 187 ? 0.069 -0.386 -23.844 1 85.44 187 GLN B N 1
ATOM 3920 C CA . GLN B 1 187 ? 0.079 0.422 -22.625 1 85.44 187 GLN B CA 1
ATOM 3921 C C . GLN B 1 187 ? 0.449 -0.421 -21.406 1 85.44 187 GLN B C 1
ATOM 3923 O O . GLN B 1 187 ? 1.163 0.045 -20.516 1 85.44 187 GLN B O 1
ATOM 3928 N N . GLN B 1 188 ? -0.076 -1.691 -21.484 1 89.62 188 GLN B N 1
ATOM 3929 C CA . GLN B 1 188 ? 0.168 -2.557 -20.344 1 89.62 188 GLN B CA 1
ATOM 3930 C C . GLN B 1 188 ? 0.191 -4.023 -20.75 1 89.62 188 GLN B C 1
ATOM 3932 O O . GLN B 1 188 ? -0.577 -4.445 -21.625 1 89.62 188 GLN B O 1
ATOM 3937 N N . VAL B 1 189 ? 1.03 -4.738 -20.109 1 91.88 189 VAL B N 1
ATOM 3938 C CA . VAL B 1 189 ? 1.056 -6.188 -20.281 1 91.88 189 VAL B CA 1
ATOM 3939 C C . VAL B 1 189 ? 1.014 -6.867 -18.906 1 91.88 189 VAL B C 1
ATOM 3941 O O . VAL B 1 189 ? 1.829 -6.562 -18.031 1 91.88 189 VAL B O 1
ATOM 3944 N N . LYS B 1 190 ? 0.085 -7.695 -18.75 1 93.44 190 LYS B N 1
ATOM 3945 C CA . LYS B 1 190 ? -0.062 -8.43 -17.5 1 93.44 190 LYS B CA 1
ATOM 3946 C C . LYS B 1 190 ? 0.15 -9.93 -17.703 1 93.44 190 LYS B C 1
ATOM 3948 O O . LYS B 1 190 ? -0.428 -10.516 -18.625 1 93.44 190 LYS B O 1
ATOM 3953 N N . TRP B 1 191 ? 1.054 -10.508 -16.922 1 95 191 TRP B N 1
ATOM 3954 C CA . TRP B 1 191 ? 1.24 -11.953 -16.859 1 95 191 TRP B CA 1
ATOM 3955 C C . TRP B 1 191 ? 0.658 -12.539 -15.578 1 95 191 TRP B C 1
ATOM 3957 O O . TRP B 1 191 ? 0.9 -12.016 -14.492 1 95 191 TRP B O 1
ATOM 3967 N N . GLU B 1 192 ? -0.085 -13.664 -15.742 1 95.81 192 GLU B N 1
ATOM 3968 C CA . GLU B 1 192 ? -0.753 -14.25 -14.586 1 95.81 192 GLU B CA 1
ATOM 3969 C C . GLU B 1 192 ? -0.658 -15.773 -14.602 1 95.81 192 GLU B C 1
ATOM 3971 O O . GLU B 1 192 ? -0.596 -16.375 -15.672 1 95.81 192 GLU B O 1
ATOM 3976 N N . ARG B 1 193 ? -0.619 -16.359 -13.43 1 95.44 193 ARG B N 1
ATOM 3977 C CA . ARG B 1 193 ? -0.833 -17.781 -13.234 1 95.44 193 ARG B CA 1
ATOM 3978 C C . ARG B 1 193 ? -2.266 -18.062 -12.797 1 95.44 193 ARG B C 1
ATOM 3980 O O . ARG B 1 193 ? -2.744 -17.5 -11.812 1 95.44 193 ARG B O 1
ATOM 3987 N N . ILE B 1 194 ? -2.891 -18.891 -13.492 1 92.06 194 ILE B N 1
ATOM 3988 C CA . ILE B 1 194 ? -4.297 -19.188 -13.227 1 92.06 194 ILE B CA 1
ATOM 3989 C C . ILE B 1 194 ? -4.402 -20.453 -12.367 1 92.06 194 ILE B C 1
ATOM 3991 O O . ILE B 1 194 ? -3.848 -21.5 -12.711 1 92.06 194 ILE B O 1
ATOM 3995 N N . LYS B 1 195 ? -4.969 -20.344 -11.219 1 87.44 195 LYS B N 1
ATOM 3996 C CA . LYS B 1 195 ? -5.234 -21.469 -10.328 1 87.44 195 LYS B CA 1
ATOM 3997 C C . LYS B 1 195 ? -6.734 -21.719 -10.18 1 87.44 195 LYS B C 1
ATOM 3999 O O . LYS B 1 195 ? -7.547 -20.953 -10.695 1 87.44 195 LYS B O 1
ATOM 4004 N N . ALA B 1 196 ? -6.93 -22.875 -9.469 1 79.69 196 ALA B N 1
ATOM 4005 C CA . ALA B 1 196 ? -8.336 -23.156 -9.188 1 79.69 196 ALA B CA 1
ATOM 4006 C C . ALA B 1 196 ? -8.945 -22.062 -8.305 1 79.69 196 ALA B C 1
ATOM 4008 O O . ALA B 1 196 ? -8.438 -21.781 -7.215 1 79.69 196 ALA B O 1
ATOM 4009 N N . GLY B 1 197 ? -9.75 -21.203 -8.773 1 82.12 197 GLY B N 1
ATOM 4010 C CA . GLY B 1 197 ? -10.492 -20.25 -7.969 1 82.12 197 GLY B CA 1
ATOM 4011 C C . GLY B 1 197 ? -9.867 -18.875 -7.957 1 82.12 197 GLY B C 1
ATOM 4012 O O . GLY B 1 197 ? -10.32 -17.984 -7.227 1 82.12 197 GLY B O 1
ATOM 4013 N N . GLY B 1 198 ? -8.711 -18.828 -8.68 1 90.12 198 GLY B N 1
ATOM 4014 C CA . GLY B 1 198 ? -8.125 -17.5 -8.641 1 90.12 198 GLY B CA 1
ATOM 4015 C C . GLY B 1 198 ? -6.934 -17.344 -9.57 1 90.12 198 GLY B C 1
ATOM 4016 O O . GLY B 1 198 ? -6.734 -18.156 -10.469 1 90.12 198 GLY B O 1
ATOM 4017 N N . THR B 1 199 ? -6.281 -16.219 -9.43 1 93.12 199 THR B N 1
ATOM 4018 C CA . THR B 1 199 ? -5.117 -15.914 -10.258 1 93.12 199 THR B CA 1
ATOM 4019 C C . THR B 1 199 ? -4.012 -15.281 -9.414 1 93.12 199 THR B C 1
ATOM 4021 O O . THR B 1 199 ? -4.289 -14.633 -8.398 1 93.12 199 THR B O 1
ATOM 4024 N N . ASP B 1 200 ? -2.787 -15.57 -9.742 1 95.44 200 ASP B N 1
ATOM 4025 C CA . ASP B 1 200 ? -1.617 -14.883 -9.211 1 95.44 200 ASP B CA 1
ATOM 4026 C C . ASP B 1 200 ? -0.995 -13.961 -10.258 1 95.44 200 ASP B C 1
ATOM 4028 O O . ASP B 1 200 ? -0.733 -14.383 -11.391 1 95.44 200 ASP B O 1
ATOM 4032 N N . THR B 1 201 ? -0.785 -12.773 -9.883 1 94.81 201 THR B N 1
ATOM 4033 C CA . THR B 1 201 ? -0.072 -11.875 -10.781 1 94.81 201 THR B CA 1
ATOM 4034 C C . THR B 1 201 ? 1.419 -12.203 -10.805 1 94.81 201 THR B C 1
ATOM 4036 O O . THR B 1 201 ? 2.059 -12.266 -9.75 1 94.81 201 THR B O 1
ATOM 4039 N N . ILE B 1 202 ? 1.898 -12.438 -11.93 1 96.56 202 ILE B N 1
ATOM 4040 C CA . ILE B 1 202 ? 3.336 -12.648 -12.062 1 96.56 202 ILE B CA 1
ATOM 4041 C C . ILE B 1 202 ? 4.051 -11.305 -12.188 1 96.56 202 ILE B C 1
ATOM 4043 O O . ILE B 1 202 ? 4.914 -10.977 -11.367 1 96.56 202 ILE B O 1
ATOM 4047 N N . VAL B 1 203 ? 3.576 -10.578 -13.148 1 94.38 203 VAL B N 1
ATOM 4048 C CA . VAL B 1 203 ? 4.188 -9.273 -13.375 1 94.38 203 VAL B CA 1
ATOM 4049 C C . VAL B 1 203 ? 3.232 -8.383 -14.164 1 94.38 203 VAL B C 1
ATOM 4051 O O . VAL B 1 203 ? 2.471 -8.867 -15 1 94.38 203 VAL B O 1
ATOM 4054 N N . LEU B 1 204 ? 3.205 -7.129 -13.891 1 91.81 204 LEU B N 1
ATOM 4055 C CA . LEU B 1 204 ? 2.521 -6.074 -14.633 1 91.81 204 LEU B CA 1
ATOM 4056 C C . LEU B 1 204 ? 3.523 -5.078 -15.211 1 91.81 204 LEU B C 1
ATOM 4058 O O . LEU B 1 204 ? 4.273 -4.449 -14.461 1 91.81 204 LEU B O 1
ATOM 4062 N N . CYS B 1 205 ? 3.527 -4.984 -16.484 1 90.31 205 CYS B N 1
ATOM 4063 C CA . CYS B 1 205 ? 4.387 -4.027 -17.188 1 90.31 205 CYS B CA 1
ATOM 4064 C C . CYS B 1 205 ? 3.572 -2.865 -17.734 1 90.31 205 CYS B C 1
ATOM 4066 O O . CYS B 1 205 ? 2.492 -3.066 -18.281 1 90.31 205 CYS B O 1
ATOM 4068 N N . THR B 1 206 ? 4.133 -1.718 -17.516 1 83.38 206 THR B N 1
ATOM 4069 C CA . THR B 1 206 ? 3.49 -0.537 -18.078 1 83.38 206 THR B CA 1
ATOM 4070 C C . THR B 1 206 ? 4.363 0.081 -19.172 1 83.38 206 THR B C 1
ATOM 4072 O O . THR B 1 206 ? 5.562 -0.199 -19.25 1 83.38 206 THR B O 1
ATOM 4075 N N . SER B 1 207 ? 3.795 0.928 -20.047 1 76.69 207 SER B N 1
ATOM 4076 C CA . SER B 1 207 ? 4.492 1.559 -21.172 1 76.69 207 SER B CA 1
ATOM 4077 C C . SER B 1 207 ? 5.578 2.508 -20.672 1 76.69 207 SER B C 1
ATOM 4079 O O . SER B 1 207 ? 6.535 2.789 -21.406 1 76.69 207 SER B O 1
ATOM 4081 N N . VAL B 1 208 ? 5.434 2.953 -19.562 1 69.56 208 VAL B N 1
ATOM 4082 C CA . VAL B 1 208 ? 6.422 3.904 -19.062 1 69.56 208 VAL B CA 1
ATOM 4083 C C . VAL B 1 208 ? 7.578 3.156 -18.406 1 69.56 208 VAL B C 1
ATOM 4085 O O . VAL B 1 208 ? 8.492 3.773 -17.859 1 69.56 208 VAL B O 1
ATOM 4088 N N . GLY B 1 209 ? 7.551 1.793 -18.625 1 67.69 209 GLY B N 1
ATOM 4089 C CA . GLY B 1 209 ? 8.688 1.007 -18.188 1 67.69 209 GLY B CA 1
ATOM 4090 C C . GLY B 1 209 ? 8.523 0.445 -16.781 1 67.69 209 GLY B C 1
ATOM 4091 O O . GLY B 1 209 ? 9.383 -0.291 -16.297 1 67.69 209 GLY B O 1
ATOM 4092 N N . GLY B 1 210 ? 7.508 0.793 -16.156 1 77.81 210 GLY B N 1
ATOM 4093 C CA . GLY B 1 210 ? 7.277 0.267 -14.828 1 77.81 210 GLY B CA 1
ATOM 4094 C C . GLY B 1 210 ? 6.969 -1.218 -14.812 1 77.81 210 GLY B C 1
ATOM 4095 O O . GLY B 1 210 ? 6.27 -1.719 -15.695 1 77.81 210 GLY B O 1
ATOM 4096 N N . ARG B 1 211 ? 7.664 -2.023 -13.898 1 86.38 211 ARG B N 1
ATOM 4097 C CA . ARG B 1 211 ? 7.406 -3.443 -13.68 1 86.38 211 ARG B CA 1
ATOM 4098 C C . ARG B 1 211 ? 7.051 -3.715 -12.219 1 86.38 211 ARG B C 1
ATOM 4100 O O . ARG B 1 211 ? 7.758 -3.279 -11.312 1 86.38 211 ARG B O 1
ATOM 4107 N N . SER B 1 212 ? 5.914 -4.336 -12.047 1 88.06 212 SER B N 1
ATOM 4108 C CA . SER B 1 212 ? 5.504 -4.758 -10.711 1 88.06 212 SER B CA 1
ATOM 4109 C C . SER B 1 212 ? 5.309 -6.266 -10.648 1 88.06 212 SER B C 1
ATOM 4111 O O . SER B 1 212 ? 4.414 -6.812 -11.297 1 88.06 212 SER B O 1
ATOM 4113 N N . PHE B 1 213 ? 6.117 -6.871 -9.82 1 91.62 213 PHE B N 1
ATOM 4114 C CA . PHE B 1 213 ? 6.039 -8.32 -9.695 1 91.62 213 PHE B CA 1
ATOM 4115 C C . PHE B 1 213 ? 5.121 -8.711 -8.539 1 91.62 213 PHE B C 1
ATOM 4117 O O . PHE B 1 213 ? 5.125 -8.07 -7.488 1 91.62 213 PHE B O 1
ATOM 4124 N N . GLY B 1 214 ? 4.395 -9.727 -8.781 1 92.5 214 GLY B N 1
ATOM 4125 C CA . GLY B 1 214 ? 3.67 -10.32 -7.672 1 92.5 214 GLY B CA 1
ATOM 4126 C C . GLY B 1 214 ? 4.582 -10.891 -6.602 1 92.5 214 GLY B C 1
ATOM 4127 O O . GLY B 1 214 ? 5.691 -11.336 -6.898 1 92.5 214 GLY B O 1
ATOM 4128 N N . SER B 1 215 ? 4.125 -10.977 -5.434 1 91.12 215 SER B N 1
ATOM 4129 C CA . SER B 1 215 ? 4.93 -11.359 -4.277 1 91.12 215 SER B CA 1
ATOM 4130 C C . SER B 1 215 ? 5.52 -12.758 -4.449 1 91.12 215 SER B C 1
ATOM 4132 O O . SER B 1 215 ? 6.664 -13.008 -4.066 1 91.12 215 SER B O 1
ATOM 4134 N N . ASP B 1 216 ? 4.797 -13.664 -5.094 1 91.94 216 ASP B N 1
ATOM 4135 C CA . ASP B 1 216 ? 5.238 -15.047 -5.234 1 91.94 216 ASP B CA 1
ATOM 4136 C C . ASP B 1 216 ? 6.297 -15.172 -6.328 1 91.94 216 ASP B C 1
ATOM 4138 O O . ASP B 1 216 ? 6.969 -16.203 -6.434 1 91.94 216 ASP B O 1
ATOM 4142 N N . PHE B 1 217 ? 6.504 -14.094 -7.074 1 94.44 217 PHE B N 1
ATOM 4143 C CA . PHE B 1 217 ? 7.324 -14.25 -8.273 1 94.44 217 PHE B CA 1
ATOM 4144 C C . PHE B 1 217 ? 8.492 -13.273 -8.266 1 94.44 217 PHE B C 1
ATOM 4146 O O . PHE B 1 217 ? 9.344 -13.312 -9.156 1 94.44 217 PHE B O 1
ATOM 4153 N N . LYS B 1 218 ? 8.539 -12.445 -7.348 1 88.56 218 LYS B N 1
ATOM 4154 C CA . LYS B 1 218 ? 9.531 -11.375 -7.266 1 88.56 218 LYS B CA 1
ATOM 4155 C C . LYS B 1 218 ? 10.953 -11.93 -7.402 1 88.56 218 LYS B C 1
ATOM 4157 O O . LYS B 1 218 ? 11.805 -11.305 -8.039 1 88.56 218 LYS B O 1
ATOM 4162 N N . ASN B 1 219 ? 11.258 -13.086 -6.922 1 88.44 219 ASN B N 1
ATOM 4163 C CA . ASN B 1 219 ? 12.625 -13.602 -6.922 1 88.44 219 ASN B CA 1
ATOM 4164 C C . ASN B 1 219 ? 12.797 -14.734 -7.93 1 88.44 219 ASN B C 1
ATOM 4166 O O . ASN B 1 219 ? 13.859 -15.352 -8.008 1 88.44 219 ASN B O 1
ATOM 4170 N N . ARG B 1 220 ? 11.75 -14.969 -8.695 1 94.31 220 ARG B N 1
ATOM 4171 C CA . ARG B 1 220 ? 11.922 -16.141 -9.547 1 94.31 220 ARG B CA 1
ATOM 4172 C C . ARG B 1 220 ? 11.398 -15.883 -10.953 1 94.31 220 ARG B C 1
ATOM 4174 O O . ARG B 1 220 ? 11.414 -16.766 -11.805 1 94.31 220 ARG B O 1
ATOM 4181 N N . ALA B 1 221 ? 10.906 -14.695 -11.18 1 96 221 ALA B N 1
ATOM 4182 C CA . ALA B 1 221 ? 10.438 -14.367 -12.523 1 96 221 ALA B CA 1
ATOM 4183 C C . ALA B 1 221 ? 11.305 -13.281 -13.156 1 96 221 ALA B C 1
ATOM 4185 O O . ALA B 1 221 ? 11.742 -12.352 -12.477 1 96 221 ALA B O 1
ATOM 4186 N N . LEU B 1 222 ? 11.57 -13.438 -14.414 1 95.88 222 LEU B N 1
ATOM 4187 C CA . LEU B 1 222 ? 12.195 -12.438 -15.266 1 95.88 222 LEU B CA 1
ATOM 4188 C C . LEU B 1 222 ? 11.281 -12.055 -16.422 1 95.88 222 LEU B C 1
ATOM 4190 O O . LEU B 1 222 ? 10.562 -12.906 -16.953 1 95.88 222 LEU B O 1
ATOM 4194 N N . VAL B 1 223 ? 11.344 -10.797 -16.734 1 94.38 223 VAL B N 1
ATOM 4195 C CA . VAL B 1 223 ? 10.414 -10.391 -17.781 1 94.38 223 VAL B CA 1
ATOM 4196 C C . VAL B 1 223 ? 11.109 -9.406 -18.719 1 94.38 223 VAL B C 1
ATOM 4198 O O . VAL B 1 223 ? 11.992 -8.648 -18.312 1 94.38 223 VAL B O 1
ATOM 4201 N N . ASP B 1 224 ? 10.797 -9.516 -19.953 1 92.81 224 ASP B N 1
ATOM 4202 C CA . ASP B 1 224 ? 11.117 -8.523 -20.984 1 92.81 224 ASP B CA 1
ATOM 4203 C C . ASP B 1 224 ? 9.852 -7.996 -21.656 1 92.81 224 ASP B C 1
ATOM 4205 O O . ASP B 1 224 ? 9.203 -8.703 -22.422 1 92.81 224 ASP B O 1
ATOM 4209 N N . CY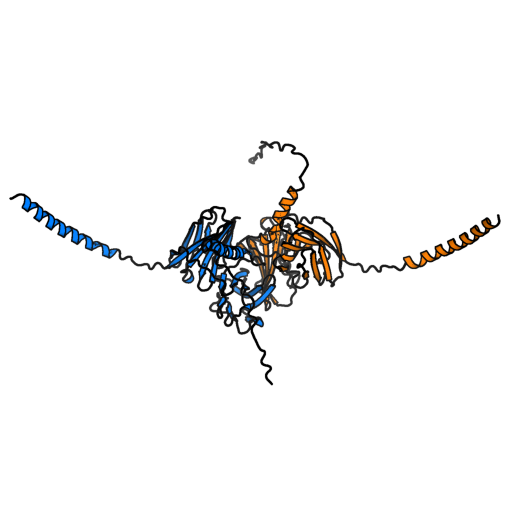S B 1 225 ? 9.508 -6.777 -21.312 1 89.62 225 CYS B N 1
ATOM 4210 C CA . CYS B 1 225 ? 8.328 -6.148 -21.891 1 89.62 225 CYS B CA 1
ATOM 4211 C C . CYS B 1 225 ? 8.719 -4.977 -22.797 1 89.62 225 CYS B C 1
ATOM 4213 O O . CYS B 1 225 ? 7.91 -4.082 -23.031 1 89.62 225 CYS B O 1
ATOM 4215 N N . SER B 1 226 ? 9.875 -4.902 -23.188 1 82.25 226 SER B N 1
ATOM 4216 C CA . SER B 1 226 ? 10.359 -3.762 -23.953 1 82.25 226 SER B CA 1
ATOM 4217 C C . SER B 1 226 ? 9.836 -3.793 -25.391 1 82.25 226 SER B C 1
ATOM 4219 O O . SER B 1 226 ? 9.766 -2.758 -26.047 1 82.25 226 SER B O 1
ATOM 4221 N N . GLY B 1 227 ? 9.469 -4.984 -25.797 1 79.62 227 GLY B N 1
ATOM 4222 C CA . GLY B 1 227 ? 9.023 -5.113 -27.172 1 79.62 227 GLY B CA 1
ATOM 4223 C C . GLY B 1 227 ? 7.578 -4.703 -27.375 1 79.62 227 GLY B C 1
ATOM 4224 O O . GLY B 1 227 ? 6.73 -4.953 -26.516 1 79.62 227 GLY B O 1
ATOM 4225 N N . GLN B 1 228 ? 7.328 -3.99 -28.453 1 79.56 228 GLN B N 1
ATOM 4226 C CA . GLN B 1 228 ? 5.969 -3.564 -28.766 1 79.56 228 GLN B CA 1
ATOM 4227 C C . GLN B 1 228 ? 5.168 -4.707 -29.391 1 79.56 228 GLN B C 1
ATOM 4229 O O . GLN B 1 228 ? 3.939 -4.633 -29.469 1 79.56 228 GLN B O 1
ATOM 4234 N N . ALA B 1 229 ? 5.867 -5.738 -29.703 1 86.25 229 ALA B N 1
ATOM 4235 C CA . ALA B 1 229 ? 5.141 -6.793 -30.406 1 86.25 229 ALA B CA 1
ATOM 4236 C C . ALA B 1 229 ? 5.109 -8.078 -29.594 1 86.25 229 ALA B C 1
ATOM 4238 O O . ALA B 1 229 ? 4.453 -9.047 -29.969 1 86.25 229 ALA B O 1
ATOM 4239 N N . SER B 1 230 ? 5.793 -8.062 -28.578 1 91.38 230 SER B N 1
ATOM 4240 C CA . SER B 1 230 ? 5.789 -9.281 -27.781 1 91.38 230 SER B CA 1
ATOM 4241 C C . SER B 1 230 ? 6.352 -9.031 -26.375 1 91.38 230 SER B C 1
ATOM 4243 O O . SER B 1 230 ? 7.02 -8.023 -26.141 1 91.38 230 SER B O 1
ATOM 4245 N N . SER B 1 231 ? 6.02 -9.844 -25.484 1 93.62 231 SER B N 1
ATOM 4246 C CA . SER B 1 231 ? 6.59 -9.875 -24.141 1 93.62 231 SER B CA 1
ATOM 4247 C C . SER B 1 231 ? 7.016 -11.289 -23.766 1 93.62 231 SER B C 1
ATOM 4249 O O . SER B 1 231 ? 6.371 -12.266 -24.141 1 93.62 231 SER B O 1
ATOM 4251 N N . THR B 1 232 ? 8.148 -11.352 -23.016 1 95.5 232 THR B N 1
ATOM 4252 C CA . THR B 1 232 ? 8.695 -12.641 -22.609 1 95.5 232 THR B CA 1
ATOM 4253 C C . THR B 1 232 ? 8.844 -12.703 -21.078 1 95.5 232 THR B C 1
ATOM 4255 O O . THR B 1 232 ? 9.344 -11.758 -20.469 1 95.5 232 THR B O 1
ATOM 4258 N N . VAL B 1 233 ? 8.383 -13.828 -20.516 1 97 233 VAL B N 1
ATOM 4259 C CA . VAL B 1 233 ? 8.57 -14.047 -19.078 1 97 233 VAL B CA 1
ATOM 4260 C C . VAL B 1 233 ? 9.242 -15.398 -18.844 1 97 233 VAL B C 1
ATOM 4262 O O . VAL B 1 233 ? 8.914 -16.375 -19.516 1 97 233 VAL B O 1
ATOM 4265 N N . VAL B 1 234 ? 10.195 -15.414 -17.984 1 97.62 234 VAL B N 1
ATOM 4266 C CA . VAL B 1 234 ? 10.852 -16.641 -17.562 1 97.62 234 VAL B CA 1
ATOM 4267 C C . VAL B 1 234 ? 10.547 -16.906 -16.078 1 97.62 234 VAL B C 1
ATOM 4269 O O . VAL B 1 234 ? 10.797 -16.047 -15.234 1 97.62 234 VAL B O 1
ATOM 4272 N N . ILE B 1 235 ? 9.977 -18.016 -15.789 1 97.56 235 ILE B N 1
ATOM 4273 C CA . ILE B 1 235 ? 9.734 -18.422 -14.406 1 97.56 235 ILE B CA 1
ATOM 4274 C C . ILE B 1 235 ? 10.734 -19.5 -14 1 97.56 235 ILE B C 1
ATOM 4276 O O . ILE B 1 235 ? 10.867 -20.531 -14.68 1 97.56 235 ILE B O 1
ATOM 4280 N N . GLN B 1 236 ? 11.359 -19.219 -12.953 1 97.25 236 GLN B N 1
ATOM 4281 C CA . GLN B 1 236 ? 12.383 -20.141 -12.477 1 97.25 236 GLN B CA 1
ATOM 4282 C C . GLN B 1 236 ? 11.883 -20.953 -11.289 1 97.25 236 GLN B C 1
ATOM 4284 O O . GLN B 1 236 ? 10.844 -20.641 -10.703 1 97.25 236 GLN B O 1
ATOM 4289 N N . ASN B 1 237 ? 12.602 -22.078 -10.969 1 95 237 ASN B N 1
ATOM 4290 C CA . ASN B 1 237 ? 12.328 -22.938 -9.82 1 95 237 ASN B CA 1
ATOM 4291 C C . ASN B 1 237 ? 10.891 -23.453 -9.828 1 95 237 ASN B C 1
ATOM 4293 O O . ASN B 1 237 ? 10.172 -23.312 -8.836 1 95 237 ASN B O 1
ATOM 4297 N N . ILE B 1 238 ? 10.594 -24.125 -10.859 1 95.56 238 ILE B N 1
ATOM 4298 C CA . ILE B 1 238 ? 9.242 -24.641 -11.078 1 95.56 238 ILE B CA 1
ATOM 4299 C C . ILE B 1 238 ? 8.898 -25.656 -9.992 1 95.56 238 ILE B C 1
ATOM 4301 O O . ILE B 1 238 ? 9.695 -26.531 -9.672 1 95.56 238 ILE B O 1
ATOM 4305 N N . THR B 1 239 ? 7.758 -25.469 -9.398 1 92.81 239 THR B N 1
ATOM 4306 C CA . THR B 1 239 ? 7.238 -26.391 -8.391 1 92.81 239 THR B CA 1
ATOM 4307 C C . THR B 1 239 ? 5.953 -27.047 -8.875 1 92.81 239 THR B C 1
ATOM 4309 O O . THR B 1 239 ? 5.461 -26.734 -9.961 1 92.81 239 THR B O 1
ATOM 4312 N N . ALA B 1 240 ? 5.418 -27.922 -8.062 1 91.5 240 ALA B N 1
ATOM 4313 C CA . ALA B 1 240 ? 4.203 -28.656 -8.406 1 91.5 240 ALA B CA 1
ATOM 4314 C C . ALA B 1 240 ? 3.051 -27.688 -8.695 1 91.5 240 ALA B C 1
ATOM 4316 O O . ALA B 1 240 ? 2.225 -27.953 -9.57 1 91.5 240 ALA B O 1
ATOM 4317 N N . SER B 1 241 ? 3.033 -26.547 -8.016 1 90.12 241 SER B N 1
ATOM 4318 C CA . SER B 1 241 ? 1.933 -25.609 -8.164 1 90.12 241 SER B CA 1
ATOM 4319 C C . SER B 1 241 ? 2.059 -24.812 -9.461 1 90.12 241 SER B C 1
ATOM 4321 O O . SER B 1 241 ? 1.121 -24.125 -9.867 1 90.12 241 SER B O 1
ATOM 4323 N N . ASP B 1 242 ? 3.18 -24.984 -10.102 1 95.25 242 ASP B N 1
ATOM 4324 C CA . ASP B 1 242 ? 3.42 -24.203 -11.312 1 95.25 242 ASP B CA 1
ATOM 4325 C C . ASP B 1 242 ? 2.914 -24.938 -12.547 1 95.25 242 ASP B C 1
ATOM 4327 O O . ASP B 1 242 ? 2.928 -24.391 -13.648 1 95.25 242 ASP B O 1
ATOM 4331 N N . TYR B 1 243 ? 2.51 -26.234 -12.406 1 93.56 243 TYR B N 1
ATOM 4332 C CA . TYR B 1 243 ? 1.931 -26.984 -13.516 1 93.56 243 TYR B CA 1
ATOM 4333 C C . TYR B 1 243 ? 0.458 -26.641 -13.695 1 93.56 243 TYR B C 1
ATOM 4335 O O . TYR B 1 243 ? -0.419 -27.453 -13.383 1 93.56 243 TYR B O 1
ATOM 4343 N N . THR B 1 244 ? 0.256 -25.5 -14.242 1 92.94 244 THR B N 1
ATOM 4344 C CA . THR B 1 244 ? -1.074 -24.953 -14.461 1 92.94 244 THR B CA 1
ATOM 4345 C C . THR B 1 244 ? -1.092 -24.062 -15.695 1 92.94 244 THR B C 1
ATOM 4347 O O . THR B 1 244 ? -0.189 -24.125 -16.531 1 92.94 244 THR B O 1
ATOM 4350 N N . THR B 1 245 ? -2.18 -23.344 -15.812 1 92.5 245 THR B N 1
ATOM 4351 C CA . THR B 1 245 ? -2.348 -22.453 -16.953 1 92.5 245 THR B CA 1
ATOM 4352 C C . THR B 1 245 ? -1.85 -21.047 -16.625 1 92.5 245 THR B C 1
ATOM 4354 O O . THR B 1 245 ? -2.021 -20.562 -15.5 1 92.5 245 THR B O 1
ATOM 4357 N N . TYR B 1 246 ? -1.215 -20.453 -17.594 1 94.44 246 TYR B N 1
ATOM 4358 C CA . TYR B 1 246 ? -0.757 -19.078 -17.516 1 94.44 246 TYR B CA 1
ATOM 4359 C C . TYR B 1 246 ? -1.422 -18.219 -18.594 1 94.44 246 TYR B C 1
ATOM 4361 O O . TYR B 1 246 ? -1.924 -18.75 -19.594 1 94.44 246 TYR B O 1
ATOM 4369 N N . ARG B 1 247 ? -1.401 -16.875 -18.312 1 93.25 247 ARG B N 1
ATOM 4370 C CA . ARG B 1 247 ? -2.055 -15.992 -19.266 1 93.25 247 ARG B CA 1
ATOM 4371 C C . ARG B 1 247 ? -1.304 -14.664 -19.391 1 93.25 247 ARG B C 1
ATOM 4373 O O . ARG B 1 247 ? -0.847 -14.117 -18.391 1 93.25 247 ARG B O 1
ATOM 4380 N N . CYS B 1 248 ? -1.216 -14.242 -20.594 1 93.31 248 CYS B N 1
ATOM 4381 C CA . CYS B 1 248 ? -0.736 -12.891 -20.875 1 93.31 248 CYS B CA 1
ATOM 4382 C C . CYS B 1 248 ? -1.857 -12.016 -21.422 1 93.31 248 CYS B C 1
ATOM 4384 O O . CYS B 1 248 ? -2.631 -12.461 -22.281 1 93.31 248 CYS B O 1
ATOM 4386 N N . VAL B 1 249 ? -1.995 -10.875 -20.891 1 90.62 249 VAL B N 1
ATOM 4387 C CA . VAL B 1 249 ? -2.971 -9.898 -21.359 1 90.62 249 VAL B CA 1
ATOM 4388 C C . VAL B 1 249 ? -2.264 -8.602 -21.734 1 90.62 249 VAL B C 1
ATOM 4390 O O . VAL B 1 249 ? -1.72 -7.914 -20.859 1 90.62 249 VAL B O 1
ATOM 4393 N N . ALA B 1 250 ? -2.281 -8.258 -22.984 1 90.5 250 ALA B N 1
ATOM 4394 C CA . ALA B 1 250 ? -1.731 -6.992 -23.469 1 90.5 250 ALA B CA 1
ATOM 4395 C C . ALA B 1 250 ? -2.844 -6 -23.797 1 90.5 250 ALA B C 1
ATOM 4397 O O . ALA B 1 250 ? -3.742 -6.312 -24.594 1 90.5 250 ALA B O 1
ATOM 4398 N N . THR B 1 251 ? -2.727 -4.871 -23.188 1 89 251 THR B N 1
ATOM 4399 C CA . THR B 1 251 ? -3.775 -3.875 -23.375 1 89 251 THR B CA 1
ATOM 4400 C C . THR B 1 251 ? -3.221 -2.621 -24.031 1 89 251 THR B C 1
ATOM 4402 O O . THR B 1 251 ? -2.207 -2.074 -23.594 1 89 251 THR B O 1
ATOM 4405 N N . GLY B 1 252 ? -3.842 -2.256 -25.125 1 85.5 252 GLY B N 1
ATOM 4406 C CA . GLY B 1 252 ? -3.584 -0.98 -25.766 1 85.5 252 GLY B CA 1
ATOM 4407 C C . GLY B 1 252 ? -4.703 0.025 -25.562 1 85.5 252 GLY B C 1
ATOM 4408 O O . GLY B 1 252 ? -5.535 -0.13 -24.672 1 85.5 252 GLY B O 1
ATOM 4409 N N . ARG B 1 253 ? -4.664 1.087 -26.281 1 81.12 253 ARG B N 1
ATOM 4410 C CA . ARG B 1 253 ? -5.664 2.141 -26.156 1 81.12 253 ARG B CA 1
ATOM 4411 C C . ARG B 1 253 ? -7.047 1.631 -26.547 1 81.12 253 ARG B C 1
ATOM 4413 O O . ARG B 1 253 ? -8.023 1.864 -25.828 1 81.12 253 ARG B O 1
ATOM 4420 N N . ASN B 1 254 ? -7.148 0.826 -27.547 1 82.19 254 ASN B N 1
ATOM 4421 C CA . ASN B 1 254 ? -8.461 0.445 -28.062 1 82.19 254 ASN B CA 1
ATOM 4422 C C . ASN B 1 254 ? -8.594 -1.069 -28.188 1 82.19 254 ASN B C 1
ATOM 4424 O O . ASN B 1 254 ? -9.641 -1.571 -28.594 1 82.19 254 ASN B O 1
ATOM 4428 N N . LYS B 1 255 ? -7.586 -1.76 -27.938 1 83.38 255 LYS B N 1
ATOM 4429 C CA . LYS B 1 255 ? -7.625 -3.201 -28.156 1 83.38 255 LYS B CA 1
ATOM 4430 C C . LYS B 1 255 ? -6.918 -3.953 -27.031 1 83.38 255 LYS B C 1
ATOM 4432 O O . LYS B 1 255 ? -5.961 -3.443 -26.453 1 83.38 255 LYS B O 1
ATOM 4437 N N . THR B 1 256 ? -7.375 -5.125 -26.75 1 86.56 256 THR B N 1
ATOM 4438 C CA . THR B 1 256 ? -6.75 -6.023 -25.781 1 86.56 256 THR B CA 1
ATOM 4439 C C . THR B 1 256 ? -6.461 -7.383 -26.422 1 86.56 256 THR B C 1
ATOM 4441 O O . THR B 1 256 ? -7.277 -7.898 -27.188 1 86.56 256 THR B O 1
ATOM 4444 N N . PHE B 1 257 ? -5.285 -7.887 -26.203 1 87.19 257 PHE B N 1
ATOM 4445 C CA . PHE B 1 257 ? -4.863 -9.203 -26.672 1 87.19 257 PHE B CA 1
ATOM 4446 C C . PHE B 1 257 ? -4.633 -10.148 -25.5 1 87.19 257 PHE B C 1
ATOM 4448 O O . PHE B 1 257 ? -4.059 -9.758 -24.484 1 87.19 257 PHE B O 1
ATOM 4455 N N . GLU B 1 258 ? -5.125 -11.398 -25.656 1 89.5 258 GLU B N 1
ATOM 4456 C CA . GLU B 1 258 ? -4.949 -12.383 -24.594 1 89.5 258 GLU B CA 1
ATOM 4457 C C . GLU B 1 258 ? -4.461 -13.719 -25.156 1 89.5 258 GLU B C 1
ATOM 4459 O O . GLU B 1 258 ? -4.922 -14.156 -26.219 1 89.5 258 GLU B O 1
ATOM 4464 N N . MET B 1 259 ? -3.506 -14.344 -24.516 1 89.5 259 MET B N 1
ATOM 4465 C CA . MET B 1 259 ? -3.012 -15.672 -24.859 1 89.5 259 MET B CA 1
ATOM 4466 C C . MET B 1 259 ? -2.76 -16.5 -23.609 1 89.5 259 MET B C 1
ATOM 4468 O O . MET B 1 259 ? -2.303 -15.984 -22.594 1 89.5 259 MET B O 1
ATOM 4472 N N . SER B 1 260 ? -3.057 -17.828 -23.703 1 91.56 260 SER B N 1
ATOM 4473 C CA . SER B 1 260 ? -2.869 -18.688 -22.547 1 91.56 260 SER B CA 1
ATOM 4474 C C . SER B 1 260 ? -1.854 -19.797 -22.844 1 91.56 260 SER B C 1
ATOM 4476 O O . SER B 1 260 ? -1.627 -20.141 -24 1 91.56 260 SER B O 1
ATOM 4478 N N . PHE B 1 261 ? -1.208 -20.219 -21.812 1 92.75 261 PHE B N 1
ATOM 4479 C CA . PHE B 1 261 ? -0.223 -21.297 -21.844 1 92.75 261 PHE B CA 1
ATOM 4480 C C . PHE B 1 261 ? -0.504 -22.312 -20.766 1 92.75 261 PHE B C 1
ATOM 4482 O O . PHE B 1 261 ? -0.862 -21.953 -19.641 1 92.75 261 PHE B O 1
ATOM 4489 N N . THR B 1 262 ? -0.403 -23.594 -21.094 1 92.44 262 THR B N 1
ATOM 4490 C CA . THR B 1 262 ? -0.54 -24.625 -20.078 1 92.44 262 THR B CA 1
ATOM 4491 C C . THR B 1 262 ? 0.78 -25.375 -19.875 1 92.44 262 THR B C 1
ATOM 4493 O O . THR B 1 262 ? 1.342 -25.922 -20.828 1 92.44 262 THR B O 1
ATOM 4496 N N . VAL B 1 263 ? 1.261 -25.359 -18.688 1 94.5 263 VAL B N 1
ATOM 4497 C CA . VAL B 1 263 ? 2.516 -26.031 -18.375 1 94.5 263 VAL B CA 1
ATOM 4498 C C . VAL B 1 263 ? 2.238 -27.484 -18 1 94.5 263 VAL B C 1
ATOM 4500 O O . VAL B 1 263 ? 1.438 -27.766 -17.109 1 94.5 263 VAL B O 1
ATOM 4503 N N . VAL B 1 264 ? 2.891 -28.391 -18.688 1 91.69 264 VAL B N 1
ATOM 4504 C CA . VAL B 1 264 ? 2.715 -29.828 -18.453 1 91.69 264 VAL B CA 1
ATOM 4505 C C . VAL B 1 264 ? 4.055 -30.453 -18.078 1 91.69 264 VAL B C 1
ATOM 4507 O O . VAL B 1 264 ? 5.109 -29.984 -18.516 1 91.69 264 VAL B O 1
ATOM 4510 N N . GLY B 1 265 ? 4.043 -31.328 -17.125 1 86.56 265 GLY B N 1
ATOM 4511 C CA . GLY B 1 265 ? 5.254 -32.031 -16.719 1 86.56 265 GLY B CA 1
ATOM 4512 C C . GLY B 1 265 ? 5.805 -32.938 -17.797 1 86.56 265 GLY B C 1
ATOM 4513 O O . GLY B 1 265 ? 5.047 -33.5 -18.594 1 86.56 265 GLY B O 1
ATOM 4514 N N . GLY B 1 266 ? 7.051 -32.844 -18.281 1 66.12 266 GLY B N 1
ATOM 4515 C CA . GLY B 1 266 ? 7.668 -33.75 -19.234 1 66.12 266 GLY B CA 1
ATOM 4516 C C . GLY B 1 266 ? 7.812 -35.156 -18.688 1 66.12 266 GLY B C 1
ATOM 4517 O O . GLY B 1 266 ? 8.305 -35.375 -17.578 1 66.12 266 GLY B O 1
ATOM 4518 N N . ASN B 1 267 ? 6.906 -35.969 -18.672 1 53.28 267 ASN B N 1
ATOM 4519 C CA . ASN B 1 267 ? 7.348 -37.344 -18.547 1 53.28 267 ASN B CA 1
ATOM 4520 C C . ASN B 1 267 ? 8.625 -37.625 -19.328 1 53.28 267 ASN B C 1
ATOM 4522 O O . ASN B 1 267 ? 8.766 -37.156 -20.469 1 53.28 267 ASN B O 1
ATOM 4526 N N . GLU B 1 268 ? 9.805 -37.625 -18.688 1 48.59 268 GLU B N 1
ATOM 4527 C CA . GLU B 1 268 ? 10.852 -38.312 -19.422 1 48.59 268 GLU B CA 1
ATOM 4528 C C . GLU B 1 268 ? 10.281 -39.469 -20.266 1 48.59 268 GLU B C 1
ATOM 4530 O O . GLU B 1 268 ? 10.117 -40.562 -19.781 1 48.59 268 GLU B O 1
ATOM 4535 N N . ARG B 1 269 ? 9.32 -39.531 -20.812 1 41.94 269 ARG B N 1
ATOM 4536 C CA . ARG B 1 269 ? 9.188 -40.656 -21.75 1 41.94 269 ARG B CA 1
ATOM 4537 C C . ARG B 1 269 ? 10.438 -40.781 -22.594 1 41.94 269 ARG B C 1
ATOM 4539 O O . ARG B 1 269 ? 10.898 -39.844 -23.219 1 41.94 269 ARG B O 1
ATOM 4546 N N . LYS B 1 270 ? 11.336 -41.719 -22.203 1 41.09 270 LYS B N 1
ATOM 4547 C CA . LYS B 1 270 ? 12.125 -42.5 -23.156 1 41.09 270 LYS B CA 1
ATOM 4548 C C . LYS B 1 270 ? 11.398 -42.625 -24.5 1 41.09 270 LYS B C 1
ATOM 4550 O O . LYS B 1 270 ? 10.352 -43.281 -24.578 1 41.09 270 LYS B O 1
ATOM 4555 N N . ARG B 1 271 ? 11.227 -41.625 -25.203 1 36.19 271 ARG B N 1
ATOM 4556 C CA . ARG B 1 271 ? 11.039 -41.969 -26.609 1 36.19 271 ARG B CA 1
ATOM 4557 C C . ARG B 1 271 ? 11.797 -43.25 -26.969 1 36.19 271 ARG B C 1
ATOM 4559 O O . ARG B 1 271 ? 13.031 -43.281 -26.953 1 36.19 271 ARG B O 1
ATOM 4566 N N . ASN B 1 272 ? 11.391 -44.406 -26.469 1 34.81 272 ASN B N 1
ATOM 4567 C CA . ASN B 1 272 ? 11.781 -45.625 -27.172 1 34.81 272 ASN B CA 1
ATOM 4568 C C . ASN B 1 272 ? 11.773 -45.438 -28.688 1 34.81 272 ASN B C 1
ATOM 4570 O O . ASN B 1 272 ? 10.727 -45.562 -29.312 1 34.81 272 ASN B O 1
ATOM 4574 N N . ILE B 1 273 ? 12.312 -44.438 -29.172 1 37.94 273 ILE B N 1
ATOM 4575 C CA . ILE B 1 273 ? 12.727 -44.375 -30.578 1 37.94 273 ILE B CA 1
ATOM 4576 C C . ILE B 1 273 ? 13.297 -45.719 -31 1 37.94 273 ILE B C 1
ATOM 4578 O O . ILE B 1 273 ? 13.859 -45.844 -32.094 1 37.94 273 ILE B O 1
ATOM 4582 N N . GLN B 1 274 ? 13.469 -46.688 -30.078 1 35.38 274 GLN B N 1
ATOM 4583 C CA . GLN B 1 274 ? 14.078 -47.906 -30.641 1 35.38 274 GLN B CA 1
ATOM 4584 C C . GLN B 1 274 ? 13.281 -48.406 -31.828 1 35.38 274 GLN B C 1
ATOM 4586 O O . GLN B 1 274 ? 13.828 -49.094 -32.688 1 35.38 274 GLN B O 1
ATOM 4591 N N . ASP B 1 275 ? 11.938 -48.438 -31.688 1 32.84 275 ASP B N 1
ATOM 4592 C CA . ASP B 1 275 ? 11.352 -49.5 -32.5 1 32.84 275 ASP B CA 1
ATOM 4593 C C . ASP B 1 275 ? 11.312 -49.125 -33.969 1 32.84 275 ASP B C 1
ATOM 4595 O O . ASP B 1 275 ? 10.781 -49.875 -34.781 1 32.84 275 ASP B O 1
ATOM 4599 N N . ILE B 1 276 ? 11.352 -47.875 -34.25 1 35.91 276 ILE B N 1
ATOM 4600 C CA . ILE B 1 276 ? 11.047 -47.719 -35.688 1 35.91 276 ILE B CA 1
ATOM 4601 C C . ILE B 1 276 ? 12.281 -48.094 -36.5 1 35.91 276 ILE B C 1
ATOM 4603 O O . ILE B 1 276 ? 12.508 -47.5 -37.562 1 35.91 276 ILE B O 1
ATOM 4607 N N . SER B 1 277 ? 13.375 -48.625 -35.812 1 34.81 277 SER B N 1
ATOM 4608 C CA . SER B 1 277 ? 14.562 -48.938 -36.594 1 34.81 277 SER B CA 1
ATOM 4609 C C . SER B 1 277 ? 14.203 -49.688 -37.875 1 34.81 277 SER B C 1
ATOM 4611 O O . SER B 1 277 ? 14.641 -49.312 -38.969 1 34.81 277 SER B O 1
ATOM 4613 N N . VAL B 1 278 ? 14.188 -51.125 -37.812 1 35.38 278 VAL B N 1
ATOM 4614 C CA . VAL B 1 278 ? 14.727 -52.156 -38.688 1 35.38 278 VAL B CA 1
ATOM 4615 C C . VAL B 1 278 ? 13.719 -52.5 -39.781 1 35.38 278 VAL B C 1
ATOM 4617 O O . VAL B 1 278 ? 13.961 -53.375 -40.594 1 35.38 278 VAL B O 1
ATOM 4620 N N . VAL B 1 279 ? 12.453 -52.094 -39.594 1 37.16 279 VAL B N 1
ATOM 4621 C CA . VAL B 1 279 ? 11.516 -52.812 -40.438 1 37.16 279 VAL B CA 1
ATOM 4622 C C . VAL B 1 279 ? 11.68 -52.344 -41.906 1 37.16 279 VAL B C 1
ATOM 4624 O O . VAL B 1 279 ? 11.242 -53.031 -42.812 1 37.16 279 VAL B O 1
ATOM 4627 N N . PHE B 1 280 ? 12.141 -51.125 -42 1 38.97 280 PHE B N 1
ATOM 4628 C CA . PHE B 1 280 ? 11.977 -50.625 -43.375 1 38.97 280 PHE B CA 1
ATOM 4629 C C . PHE B 1 280 ? 12.992 -51.281 -44.312 1 38.97 280 PHE B C 1
ATOM 4631 O O . PHE B 1 280 ? 12.883 -51.188 -45.531 1 38.97 280 PHE B O 1
ATOM 4638 N N . PHE B 1 281 ? 14.062 -51.812 -43.688 1 40.25 281 PHE B N 1
ATOM 4639 C CA . PHE B 1 281 ? 15.086 -52.219 -44.625 1 40.25 281 PHE B CA 1
ATOM 4640 C C . PHE B 1 281 ? 14.633 -53.469 -45.406 1 40.25 281 PHE B C 1
ATOM 4642 O O . PHE B 1 281 ? 15.148 -53.719 -46.5 1 40.25 281 PHE B O 1
ATOM 4649 N N . HIS B 1 282 ? 13.742 -54.25 -44.812 1 39.28 282 HIS B N 1
ATOM 4650 C CA . HIS B 1 282 ? 13.586 -55.562 -45.438 1 39.28 282 HIS B CA 1
ATOM 4651 C C . HIS B 1 282 ? 12.75 -55.469 -46.688 1 39.28 282 HIS B C 1
ATOM 4653 O O . HIS B 1 282 ? 12.961 -56.219 -47.656 1 39.28 282 HIS B O 1
ATOM 4659 N N . THR B 1 283 ? 11.859 -54.5 -46.75 1 39.91 283 THR B N 1
ATOM 4660 C CA . THR B 1 283 ? 10.914 -54.656 -47.844 1 39.91 283 THR B CA 1
ATOM 4661 C C . THR B 1 283 ? 11.516 -54.188 -49.156 1 39.91 283 THR B C 1
ATOM 4663 O O . THR B 1 283 ? 11.078 -54.594 -50.25 1 39.91 283 THR B O 1
ATOM 4666 N N . ALA B 1 284 ? 12.508 -53.281 -49.062 1 40.09 284 ALA B N 1
ATOM 4667 C CA . ALA B 1 284 ? 13.008 -52.75 -50.344 1 40.09 284 ALA B CA 1
ATOM 4668 C C . ALA B 1 284 ? 13.828 -53.812 -51.094 1 40.09 284 ALA B C 1
ATOM 4670 O O . ALA B 1 284 ? 14.008 -53.719 -52.312 1 40.09 284 ALA B O 1
ATOM 4671 N N . VAL B 1 285 ? 14.383 -54.781 -50.344 1 42.62 285 VAL B N 1
ATOM 4672 C CA . VAL B 1 285 ? 15.203 -55.75 -51.062 1 42.62 285 VAL B CA 1
ATOM 4673 C C . VAL B 1 285 ? 14.32 -56.594 -51.969 1 42.62 285 VAL B C 1
ATOM 4675 O O . VAL B 1 285 ? 14.727 -56.969 -53.062 1 42.62 285 VAL B O 1
ATOM 4678 N N . LEU B 1 286 ? 13.094 -56.812 -51.562 1 43.78 286 LEU B N 1
ATOM 4679 C CA . LEU B 1 286 ? 12.305 -57.781 -52.344 1 43.78 286 LEU B CA 1
ATOM 4680 C C . LEU B 1 286 ? 11.898 -57.188 -53.688 1 43.78 286 LEU B C 1
ATOM 4682 O O . LEU B 1 286 ? 11.836 -57.875 -54.688 1 43.78 286 LEU B O 1
ATOM 4686 N N . CYS B 1 287 ? 11.68 -55.844 -53.719 1 41.03 287 CYS B N 1
ATOM 4687 C CA . CYS B 1 287 ? 11.102 -55.344 -54.969 1 41.03 287 CYS B CA 1
ATOM 4688 C C . CYS B 1 287 ? 12.141 -55.281 -56.062 1 41.03 287 CYS B C 1
ATOM 4690 O O . CYS B 1 287 ? 11.797 -55.25 -57.25 1 41.03 287 CYS B O 1
ATOM 4692 N N . SER B 1 288 ? 13.398 -55.125 -55.719 1 45.38 288 SER B N 1
ATOM 4693 C CA . SER B 1 288 ? 14.375 -55 -56.781 1 45.38 288 SER B CA 1
ATOM 4694 C C . SER B 1 288 ? 14.539 -56.281 -57.562 1 45.38 288 SER B C 1
ATOM 4696 O O . SER B 1 288 ? 15.039 -56.281 -58.688 1 45.38 288 SER B O 1
ATOM 4698 N N . LEU B 1 289 ? 14.289 -57.438 -56.906 1 44.84 289 LEU B N 1
ATOM 4699 C CA . LEU B 1 289 ? 14.5 -58.688 -57.656 1 44.84 289 LEU B CA 1
ATOM 4700 C C . LEU B 1 289 ? 13.445 -58.844 -58.75 1 44.84 289 LEU B C 1
ATOM 4702 O O . LEU B 1 289 ? 13.727 -59.406 -59.812 1 44.84 289 LEU B O 1
ATOM 4706 N N . THR B 1 290 ? 12.242 -58.344 -58.469 1 45.66 290 THR B N 1
ATOM 4707 C CA . THR B 1 290 ? 11.219 -58.688 -59.469 1 45.66 290 THR B CA 1
ATOM 4708 C C . THR B 1 290 ? 11.391 -57.844 -60.719 1 45.66 290 THR B C 1
ATOM 4710 O O . THR B 1 290 ? 11.07 -58.312 -61.812 1 45.66 290 THR B O 1
ATOM 4713 N N . PHE B 1 291 ? 11.867 -56.594 -60.531 1 45.84 291 PHE B N 1
ATOM 4714 C CA . PHE B 1 291 ? 11.891 -55.781 -61.75 1 45.84 291 PHE B CA 1
ATOM 4715 C C . PHE B 1 291 ? 12.953 -56.281 -62.719 1 45.84 291 PHE B C 1
ATOM 4717 O O . PHE B 1 291 ? 12.898 -55.969 -63.906 1 45.84 291 PHE B O 1
ATOM 4724 N N . HIS B 1 292 ? 13.992 -56.906 -62.281 1 45.62 292 HIS B N 1
ATOM 4725 C CA . HIS B 1 292 ? 14.977 -57.344 -63.25 1 45.62 292 HIS B CA 1
ATOM 4726 C C . HIS B 1 292 ? 14.375 -58.375 -64.188 1 45.62 292 HIS B C 1
ATOM 4728 O O . HIS B 1 292 ? 14.82 -58.5 -65.312 1 45.62 292 HIS B O 1
ATOM 4734 N N . HIS B 1 293 ? 13.477 -59.188 -63.719 1 45.41 293 HIS B N 1
ATOM 4735 C CA . HIS B 1 293 ? 13.039 -60.281 -64.625 1 45.41 293 HIS B CA 1
ATOM 4736 C C . HIS B 1 293 ? 12.141 -59.75 -65.75 1 45.41 293 HIS B C 1
ATOM 4738 O O . HIS B 1 293 ? 12.062 -60.344 -66.812 1 45.41 293 HIS B O 1
ATOM 4744 N N . LEU B 1 294 ? 11.383 -58.656 -65.5 1 43.09 294 LEU B N 1
ATOM 4745 C CA . LEU B 1 294 ? 10.406 -58.312 -66.5 1 43.09 294 LEU B CA 1
ATOM 4746 C C . LEU B 1 294 ? 11.078 -57.625 -67.688 1 43.09 294 LEU B C 1
ATOM 4748 O O . LEU B 1 294 ? 10.625 -57.75 -68.812 1 43.09 294 LEU B O 1
ATOM 4752 N N . SER B 1 295 ? 12.125 -56.875 -67.5 1 44.09 295 SER B N 1
ATOM 4753 C CA . SER B 1 295 ? 12.617 -56.094 -68.625 1 44.09 295 SER B CA 1
ATOM 4754 C C . SER B 1 295 ? 13.289 -57 -69.625 1 44.09 295 SER B C 1
ATOM 4756 O O . SER B 1 295 ? 13.734 -56.531 -70.688 1 44.09 295 SER B O 1
ATOM 4758 N N . ARG B 1 296 ? 13.688 -58.156 -69.375 1 41.34 296 ARG B N 1
ATOM 4759 C CA . ARG B 1 296 ? 14.406 -58.906 -70.375 1 41.34 296 ARG B CA 1
ATOM 4760 C C . ARG B 1 296 ? 13.461 -59.312 -71.5 1 41.34 296 ARG B C 1
ATOM 4762 O O . ARG B 1 296 ? 13.906 -59.781 -72.562 1 41.34 296 ARG B O 1
ATOM 4769 N N . SER B 1 297 ? 12.164 -59.375 -71.25 1 41.91 297 SER B N 1
ATOM 4770 C CA . SER B 1 297 ? 11.445 -60.062 -72.375 1 41.91 297 SER B CA 1
ATOM 4771 C C . SER B 1 297 ? 11.234 -59.125 -73.562 1 41.91 297 SER B C 1
ATOM 4773 O O . SER B 1 297 ? 10.859 -59.562 -74.625 1 41.91 297 SER B O 1
ATOM 4775 N N . PHE B 1 298 ? 11.086 -57.781 -73.375 1 41.75 298 PHE B N 1
ATOM 4776 C CA . PHE B 1 298 ? 10.5 -57.062 -74.5 1 41.75 298 PHE B CA 1
ATOM 4777 C C . PHE B 1 298 ? 11.539 -56.812 -75.562 1 41.75 298 PHE B C 1
ATOM 4779 O O . PHE B 1 298 ? 11.219 -56.281 -76.625 1 41.75 298 PHE B O 1
ATOM 4786 N N . CYS B 1 299 ? 12.836 -56.906 -75.312 1 36.12 299 CYS B N 1
ATOM 4787 C CA . CYS B 1 299 ? 13.711 -56.469 -76.438 1 36.12 299 CYS B CA 1
ATOM 4788 C C . CYS B 1 299 ? 13.719 -57.5 -77.562 1 36.12 299 CYS B C 1
ATOM 4790 O O . CYS B 1 299 ? 14.375 -57.281 -78.562 1 36.12 299 CYS B O 1
ATOM 4792 N N . LYS B 1 300 ? 13.352 -58.688 -77.25 1 36.44 300 LYS B N 1
ATOM 4793 C CA . LYS B 1 300 ? 13.633 -59.625 -78.375 1 36.44 300 LYS B CA 1
ATOM 4794 C C . LYS B 1 300 ? 12.586 -59.5 -79.438 1 36.44 300 LYS B C 1
ATOM 4796 O O . LYS B 1 300 ? 12.75 -60.062 -80.562 1 36.44 300 LYS B O 1
ATOM 4801 N N . SER B 1 301 ? 11.469 -58.75 -79.312 1 28.5 301 SER B N 1
ATOM 4802 C CA . SER B 1 301 ? 10.828 -58.781 -80.562 1 28.5 301 SER B CA 1
ATOM 4803 C C . SER B 1 301 ? 11.414 -57.719 -81.5 1 28.5 301 SER B C 1
ATOM 4805 O O . SER B 1 301 ? 11.711 -56.594 -81.062 1 28.5 301 SER B O 1
#

Foldseek 3Di:
DPPPPDPDDPPDDPPPPPPDDDPPVPVPVVVVVVVVVVCQCVQLVSDGAFKEFEDDQKDKAWAFDPDDFDWAKKWKWFDDRPDIDTAWIAGPPVGIDGDPVCPPFKDAPCPDPGTRMMIGNGDDPVPFGKMKMWTQGPPVGIDIHIYGYHYNPPDPCPVPDDAAEWEDAAQFKTKDKFFDDFVDAWAKKWKWFDDDRIIGTAWMAGSVGDIDGRSVRPPFKDKDPPDRGMIMMMGGRDDPRRQAKMKMWIDDPPDIDMDMYGYDYDPPPPPCPVPVPDPVVVVVVVVVVVVVVVVVVPPPD/DDPPPPPDDPPDDPDPPPDDDDPDVPPPVVVVVVVVVVCQCVQLVSDGAFKEFEDDQKDKAWAFAPDDFDWAKKWKWFDDRPDIDTAWIAGPPVGIDGDPVCPPFKDAPCPDPGTRMMIGNGDDPVPFGKMKMWTQGPPVGIDIHIYGYHYNVPDPCPVPPDAAEWEDAAQFKTKDKFFDDFVDAWAKKWKWFDDDRIIGTAWMAGSVGDIDGRSVRPPFKDKDPPDRGMIMMMGGRDDPRRQAKMKMWIDDPPDIDMDMYGYDYDPPPPPCPVPVPDDVVPPVVVVVVVVVVPVVPPPPD

Organism: Gallus gallus (NCBI:txid9031)

Radius of gyration: 35.73 Å; Cα contacts (8 Å, |Δi|>4): 1111; chains: 2; bounding box: 108×155×107 Å

pLDDT: mean 74.9, std 25.64, range [19.03, 97.62]

Solvent-accessible surface area (backbone atoms only — not comparable to full-atom values): 34280 Å² total; per-residue (Å²): 139,82,84,76,80,79,80,73,72,89,71,73,85,78,76,80,78,71,82,74,82,84,73,79,60,68,61,58,64,52,51,63,53,53,62,57,64,63,39,67,64,55,45,79,41,16,55,69,64,23,29,39,35,48,55,44,49,64,40,71,50,83,41,74,48,92,67,83,61,48,74,61,36,38,29,35,32,36,39,57,64,58,45,74,42,66,43,34,26,44,28,87,85,88,37,77,44,62,36,75,94,46,60,91,30,55,46,70,65,62,83,41,94,37,36,67,19,42,32,33,66,64,52,56,82,82,64,48,39,36,34,37,41,38,40,31,30,52,78,70,23,71,49,66,45,31,36,34,32,35,55,63,81,58,70,79,72,69,71,82,46,67,66,42,79,39,72,36,49,82,62,31,54,41,77,47,75,46,77,42,84,58,92,52,67,54,46,32,38,37,34,32,41,45,52,95,60,31,38,35,34,40,33,39,35,39,65,87,66,44,54,38,54,9,67,93,24,60,90,36,50,47,75,44,69,83,48,74,49,32,35,37,39,37,42,44,62,35,50,83,86,58,59,34,37,32,38,38,40,38,32,34,92,87,38,72,38,73,45,32,32,31,34,40,74,62,70,81,63,75,71,69,68,63,72,73,59,68,65,63,62,60,55,59,62,56,54,58,59,53,57,62,62,60,66,60,67,64,72,75,113,138,83,84,79,81,79,81,77,80,88,72,78,83,79,76,81,79,71,82,73,83,88,71,80,65,71,60,59,66,54,53,62,55,53,63,58,66,63,39,66,64,54,47,81,42,15,55,69,64,23,29,38,35,47,55,43,48,65,41,71,50,83,41,72,47,91,66,83,61,49,74,60,35,38,25,36,33,38,38,56,63,58,45,74,40,66,43,33,26,43,28,87,84,86,37,77,44,62,36,76,94,45,58,92,31,54,47,71,66,62,84,43,92,36,36,67,20,42,32,33,66,63,51,55,82,82,64,47,39,35,33,38,41,38,41,32,31,52,79,71,23,72,49,66,44,30,37,34,31,36,56,63,81,60,71,80,72,69,69,83,45,67,68,42,79,39,72,37,50,83,62,31,55,40,77,48,75,47,78,40,84,58,93,53,67,54,46,32,38,38,34,33,40,47,50,95,61,32,38,34,34,40,34,42,36,38,64,89,68,45,54,39,53,10,67,93,23,58,89,35,50,46,73,44,69,85,50,75,48,32,34,36,38,37,41,45,62,35,50,82,86,59,57,34,39,31,37,39,38,40,31,34,90,88,38,75,38,71,45,33,32,33,35,40,73,59,69,81,62,75,73,70,67,64,73,78,62,70,70,69,64,60,61,61,59,59,56,60,62,57,58,62,64,61,66,65,62,68,71,75,111

InterPro domains:
  IPR003599 Immunoglobulin domain subtype [SM00409] (48-152)
  IPR003599 Immunoglobulin domain subtype [SM00409] (163-264)
  IPR007110 Immunoglobulin-like domain [PS50835] (56-143)
  IPR007110 Immunoglobulin-like domain [PS50835] (152-260)
  IPR013106 Immunoglobulin V-set domain [PF07686] (54-148)
  IPR013783 Immunoglobulin-like fold [G3DSA:2.60.40.10] (44-152)
  IPR013783 Immunoglobulin-like fold [G3DSA:2.60.40.10] (160-265)
  IPR036179 Immunoglobulin-like domain superfamily [SSF48726] (52-138)
  IPR036179 Immunoglobulin-like domain superfamily [SSF48726] (162-263)
  IPR042842 CD226 antigen [PTHR47011] (43-273)